Protein AF-A0A0S4KMM7-F1 (afdb_monomer_lite)

Organism: Bodo saltans (NCBI:txid75058)

InterPro domains:
  IPR000571 Zinc finger, CCCH-type [PS50103] (345-372)
  IPR003613 U-box domain [PF04564] (212-270)
  IPR003613 U-box domain [SM00504] (212-272)
  IPR013083 Zinc finger, RING/FYVE/PHD-type [G3DSA:3.30.40.10] (211-286)

pLDDT: mean 73.48, std 23.26, range [31.84, 98.25]

Structure (mmCIF, N/CA/C/O backbone):
data_AF-A0A0S4KMM7-F1
#
_entry.id   AF-A0A0S4KMM7-F1
#
loop_
_atom_site.group_PDB
_atom_site.id
_atom_site.type_symbol
_atom_site.label_atom_id
_atom_site.label_alt_id
_atom_site.label_comp_id
_atom_site.label_asym_id
_atom_site.label_entity_id
_atom_site.label_seq_id
_atom_site.pdbx_PDB_ins_code
_atom_site.Cartn_x
_atom_site.Cartn_y
_atom_site.Cartn_z
_atom_site.occupancy
_atom_site.B_iso_or_equiv
_atom_site.auth_seq_id
_atom_site.auth_comp_id
_atom_site.auth_asym_id
_atom_site.auth_atom_id
_atom_site.pdbx_PDB_model_num
ATOM 1 N N . MET A 1 1 ? -0.019 9.231 48.082 1.00 39.34 1 MET A N 1
ATOM 2 C CA . MET A 1 1 ? 0.017 8.769 46.679 1.00 39.34 1 MET A CA 1
ATOM 3 C C . MET A 1 1 ? -1.010 9.589 45.924 1.00 39.34 1 MET A C 1
ATOM 5 O O . MET A 1 1 ? -2.199 9.375 46.116 1.00 39.34 1 MET A O 1
ATOM 9 N N . ASP A 1 2 ? -0.549 10.596 45.184 1.00 31.84 2 ASP A N 1
ATOM 10 C CA . ASP A 1 2 ? -1.392 11.633 44.582 1.00 31.84 2 ASP A CA 1
ATOM 11 C C . ASP A 1 2 ? -2.148 11.122 43.351 1.00 31.84 2 ASP A C 1
ATOM 13 O O . ASP A 1 2 ? -1.601 11.024 42.253 1.00 31.84 2 ASP A O 1
ATOM 17 N N . PHE A 1 3 ? -3.435 10.825 43.536 1.00 42.47 3 PHE A N 1
ATOM 18 C CA . PHE A 1 3 ? -4.353 10.409 42.468 1.00 42.47 3 PHE A CA 1
ATOM 19 C C . PHE A 1 3 ? -4.799 11.581 41.563 1.00 42.47 3 PHE A C 1
ATOM 21 O O . PHE A 1 3 ? -5.355 11.365 40.488 1.00 42.47 3 PHE A O 1
ATOM 28 N N . ASN A 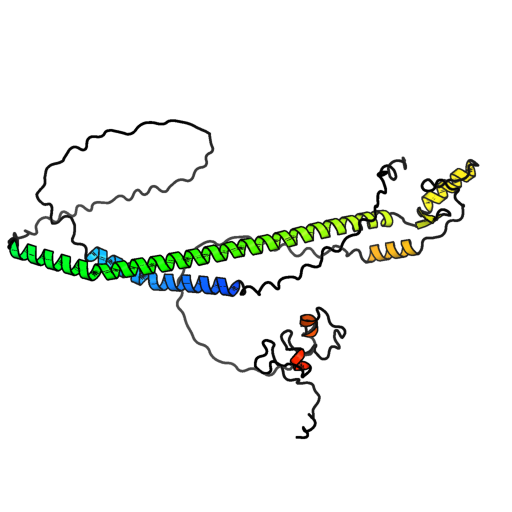1 4 ? -4.476 12.826 41.936 1.00 36.59 4 ASN A N 1
ATOM 29 C CA . ASN A 1 4 ? -4.868 14.049 41.219 1.00 36.59 4 ASN A CA 1
ATOM 30 C C . ASN A 1 4 ? -4.093 14.329 39.918 1.00 36.59 4 ASN A C 1
ATOM 32 O O . ASN A 1 4 ? -4.319 15.358 39.286 1.00 36.59 4 ASN A O 1
ATOM 36 N N . ARG A 1 5 ? -3.201 13.432 39.475 1.00 41.62 5 ARG A N 1
ATOM 37 C CA . ARG A 1 5 ? -2.427 13.616 38.230 1.00 41.62 5 ARG A CA 1
ATOM 38 C C . ARG A 1 5 ? -2.826 12.692 37.075 1.00 41.62 5 ARG A C 1
ATOM 40 O O . ARG A 1 5 ? -2.229 12.788 36.009 1.00 41.62 5 ARG A O 1
ATOM 47 N N . MET A 1 6 ? -3.824 11.820 37.243 1.00 42.91 6 MET A N 1
ATOM 48 C CA . MET A 1 6 ? -4.243 10.900 36.168 1.00 42.91 6 MET A CA 1
ATOM 49 C C . MET A 1 6 ? -5.533 11.289 35.439 1.00 42.91 6 MET A C 1
ATOM 51 O O . MET A 1 6 ? -5.792 10.728 34.378 1.00 42.91 6 MET A O 1
ATOM 55 N N . ILE A 1 7 ? -6.318 12.252 35.940 1.00 46.19 7 ILE A N 1
ATOM 56 C CA . ILE A 1 7 ? -7.597 12.642 35.318 1.00 46.19 7 ILE A CA 1
ATOM 57 C C . ILE A 1 7 ? -7.788 14.167 35.368 1.00 46.19 7 ILE A C 1
ATOM 59 O O . ILE A 1 7 ? -8.694 14.675 36.016 1.00 46.19 7 ILE A O 1
ATOM 63 N N . GLY A 1 8 ? -6.917 14.927 34.702 1.00 36.78 8 GLY A N 1
ATOM 64 C CA . GLY A 1 8 ? -7.081 16.378 34.614 1.00 36.78 8 GLY A CA 1
ATOM 65 C C . GLY A 1 8 ? -6.421 16.975 33.378 1.00 36.78 8 GLY A C 1
ATOM 66 O O . GLY A 1 8 ? -5.206 16.892 33.231 1.00 36.78 8 GLY A O 1
ATOM 67 N N . GLY A 1 9 ? -7.230 17.614 32.529 1.00 38.28 9 GLY A N 1
ATOM 68 C CA . GLY A 1 9 ? -6.752 18.610 31.566 1.00 38.28 9 GLY A CA 1
ATOM 69 C C . GLY A 1 9 ? -6.970 18.273 30.094 1.00 38.28 9 GLY A C 1
ATOM 70 O O . GLY A 1 9 ? -6.011 18.146 29.345 1.00 38.28 9 GLY A O 1
ATOM 71 N N . GLY A 1 10 ? -8.230 18.175 29.674 1.00 36.34 10 GLY A N 1
ATOM 72 C CA . GLY A 1 10 ? -8.620 18.108 28.263 1.00 36.34 10 GLY A CA 1
ATOM 73 C C . GLY A 1 10 ? -9.948 18.813 27.999 1.00 36.34 10 GLY A C 1
ATOM 74 O O . GLY A 1 10 ? -10.751 18.321 27.221 1.00 36.34 10 GLY A O 1
ATOM 75 N N . GLY A 1 11 ? -10.210 19.923 28.697 1.00 43.19 11 GLY A N 1
ATOM 76 C CA . GLY A 1 11 ? -11.309 20.826 28.367 1.00 43.19 11 GLY A CA 1
ATOM 77 C C . GLY A 1 11 ? -10.925 21.675 27.159 1.00 43.19 11 GLY A C 1
ATOM 78 O O . GLY A 1 11 ? -10.246 22.692 27.302 1.00 43.19 11 GLY A O 1
ATOM 79 N N . HIS A 1 12 ? -11.332 21.239 25.971 1.00 39.91 12 HIS A N 1
ATOM 80 C CA . HIS A 1 12 ? -11.408 22.083 24.785 1.00 39.91 12 HIS A CA 1
ATOM 81 C C . HIS A 1 12 ? -12.638 21.673 23.976 1.00 39.91 12 HIS A C 1
ATOM 83 O O . HIS A 1 12 ? -12.648 20.620 23.352 1.00 39.91 12 HIS A O 1
ATOM 89 N N . ASN A 1 13 ? -13.661 22.521 24.081 1.00 38.56 13 ASN A N 1
ATOM 90 C CA . ASN A 1 13 ? -14.803 22.718 23.194 1.00 38.56 13 ASN A CA 1
ATOM 91 C C . ASN A 1 13 ? -15.253 21.528 22.339 1.00 38.56 13 ASN A C 1
ATOM 93 O O . ASN A 1 13 ? -14.758 21.301 21.234 1.00 38.56 13 ASN A O 1
ATOM 97 N N . ASP A 1 14 ? -16.341 20.915 22.793 1.00 38.00 14 ASP A N 1
ATOM 98 C CA . ASP A 1 14 ? -17.352 20.322 21.930 1.00 38.00 14 ASP A CA 1
ATOM 99 C C . ASP A 1 14 ? -17.996 21.417 21.048 1.00 38.00 14 ASP A C 1
ATOM 101 O O . ASP A 1 14 ? -19.091 21.899 21.320 1.00 38.00 14 ASP A O 1
ATOM 105 N N . ASP A 1 15 ? -17.306 21.823 19.979 1.00 40.62 15 ASP A N 1
ATOM 106 C CA . ASP A 1 15 ? -17.931 22.385 18.771 1.00 40.62 15 ASP A CA 1
ATOM 107 C C . ASP A 1 15 ? -17.930 21.285 17.699 1.00 40.62 15 ASP A C 1
ATOM 109 O O . ASP A 1 15 ? -17.358 21.416 16.618 1.00 40.62 15 ASP A O 1
ATOM 113 N N . TRP A 1 16 ? -18.565 20.150 18.014 1.00 43.50 16 TRP A N 1
ATOM 114 C CA . TRP A 1 16 ? -18.995 19.181 17.006 1.00 43.50 16 TRP A CA 1
ATOM 115 C C . TRP A 1 16 ? -20.205 19.766 16.276 1.00 43.50 16 TRP A C 1
ATOM 117 O O . TRP A 1 16 ? -21.335 19.287 16.383 1.00 43.50 16 TRP A O 1
ATOM 127 N N . LYS A 1 17 ? -19.968 20.833 15.505 1.00 37.12 17 LYS A N 1
ATOM 128 C CA . LYS A 1 17 ? -20.829 21.144 14.371 1.00 37.12 17 LYS A CA 1
ATOM 129 C C . LYS A 1 17 ? -20.963 19.869 13.561 1.00 37.12 17 LYS A C 1
ATOM 131 O O . LYS A 1 17 ? -19.978 19.191 13.281 1.00 37.12 17 LYS A O 1
ATOM 136 N N . HIS A 1 18 ? -22.201 19.577 13.187 1.00 37.91 18 HIS A N 1
ATOM 137 C CA . HIS A 1 18 ? -22.538 18.704 12.079 1.00 37.91 18 HIS A CA 1
ATOM 138 C C . HIS A 1 18 ? -21.760 19.157 10.838 1.00 37.91 18 HIS A C 1
ATOM 140 O O . HIS A 1 18 ? -22.274 19.882 9.986 1.00 37.91 18 HIS A O 1
ATOM 146 N N . GLU A 1 19 ? -20.509 18.728 10.721 1.00 37.59 19 GLU A N 1
ATOM 147 C CA . GLU A 1 19 ? -19.812 18.697 9.460 1.00 37.59 19 GLU A CA 1
ATOM 148 C C . GLU A 1 19 ? -20.476 17.561 8.704 1.00 37.59 19 GLU A C 1
ATOM 150 O O . GLU A 1 19 ? -20.172 16.377 8.842 1.00 37.59 19 GLU A O 1
ATOM 155 N N . SER A 1 20 ? -21.532 17.961 7.996 1.00 40.41 20 SER A N 1
ATOM 156 C CA . SER A 1 20 ? -22.063 17.258 6.855 1.00 40.41 20 SER A CA 1
ATOM 157 C C . SER A 1 20 ? -20.859 16.920 5.989 1.00 40.41 20 SER A C 1
ATOM 159 O O . SER A 1 20 ? -20.397 17.739 5.193 1.00 40.41 20 SER A O 1
ATOM 161 N N . VAL A 1 21 ? -20.320 15.717 6.198 1.00 42.25 21 VAL A N 1
ATOM 162 C CA . VAL A 1 21 ? -19.455 15.035 5.253 1.00 42.25 21 VAL A CA 1
ATOM 163 C C . VAL A 1 21 ? -20.339 14.857 4.033 1.00 42.25 21 VAL A C 1
ATOM 165 O O . VAL A 1 21 ? -21.020 13.848 3.852 1.00 42.25 21 VAL A O 1
ATOM 168 N N . ARG A 1 22 ? -20.389 15.911 3.213 1.00 38.00 22 ARG A N 1
ATOM 169 C CA . ARG A 1 22 ? -20.683 15.790 1.801 1.00 38.00 22 ARG A CA 1
ATOM 170 C C . ARG A 1 22 ? -19.755 14.683 1.358 1.00 38.00 22 ARG A C 1
ATOM 172 O O . ARG A 1 22 ? -18.537 14.839 1.423 1.00 38.00 22 ARG A O 1
ATOM 179 N N . GLY A 1 23 ? -20.349 13.544 1.021 1.00 36.81 23 GLY A N 1
ATOM 180 C CA . GLY A 1 23 ? -19.654 12.478 0.340 1.00 36.81 23 GLY A CA 1
ATOM 181 C C . GLY A 1 23 ? -19.007 13.104 -0.880 1.00 36.81 23 GLY A C 1
ATOM 182 O O . GLY A 1 23 ? -19.674 13.344 -1.884 1.00 36.81 23 GLY A O 1
ATOM 183 N N . ASN A 1 24 ? -17.719 13.422 -0.761 1.00 38.53 24 ASN A N 1
ATOM 184 C CA . ASN A 1 24 ? -16.870 13.579 -1.916 1.00 38.53 24 ASN A CA 1
ATOM 185 C C . ASN A 1 24 ? -16.978 12.242 -2.616 1.00 38.53 24 ASN A C 1
ATOM 187 O O . ASN A 1 24 ? -16.610 11.205 -2.058 1.00 38.53 24 ASN A O 1
ATOM 191 N N . GLY A 1 25 ? -17.650 12.294 -3.765 1.00 34.78 25 GLY A N 1
ATOM 192 C CA . GLY A 1 25 ? -17.995 11.136 -4.550 1.00 34.78 25 GLY A CA 1
ATOM 193 C C . GLY A 1 25 ? -16.792 10.222 -4.636 1.00 34.78 25 GLY A C 1
ATOM 194 O O . GLY A 1 25 ? -15.670 10.676 -4.865 1.00 34.78 25 GLY A O 1
ATOM 195 N N . PHE A 1 26 ? -17.055 8.934 -4.434 1.00 37.69 26 PHE A N 1
ATOM 196 C CA . PHE A 1 26 ? -16.245 7.884 -5.014 1.00 37.69 26 PHE A CA 1
ATOM 197 C C . PHE A 1 26 ? -16.018 8.272 -6.472 1.00 37.69 26 PHE A C 1
ATOM 199 O O . PHE A 1 26 ? -16.897 8.099 -7.318 1.00 37.69 26 PHE A O 1
ATOM 206 N N . GLY A 1 27 ? -14.869 8.903 -6.723 1.00 34.84 27 GLY A N 1
ATOM 207 C CA . GLY A 1 27 ? -14.393 9.184 -8.054 1.00 34.84 27 GLY A CA 1
ATOM 208 C C . GLY A 1 27 ? -14.410 7.848 -8.753 1.00 34.84 27 GLY A C 1
ATOM 209 O O . GLY A 1 27 ? -13.820 6.885 -8.264 1.00 34.84 27 GLY A O 1
ATOM 210 N N . THR A 1 28 ? -15.171 7.781 -9.838 1.00 38.22 28 THR A N 1
ATOM 211 C CA . THR A 1 28 ? -15.103 6.701 -10.805 1.00 38.22 28 THR A CA 1
ATOM 212 C C . THR A 1 28 ? -13.630 6.453 -11.066 1.00 38.22 28 THR A C 1
ATOM 214 O O . THR A 1 28 ? -12.961 7.277 -11.691 1.00 38.22 28 THR A O 1
ATOM 217 N N . SER A 1 29 ? -13.114 5.369 -10.496 1.00 38.53 29 SER A N 1
ATOM 218 C CA . SER A 1 29 ? -11.783 4.872 -10.759 1.00 38.53 29 SER A CA 1
ATOM 219 C C . SER A 1 29 ? -11.736 4.666 -12.261 1.00 38.53 29 SER A C 1
ATOM 221 O O . SER A 1 29 ? -12.342 3.737 -12.796 1.00 38.53 29 SER A O 1
ATOM 223 N N . HIS A 1 30 ? -11.082 5.597 -12.956 1.00 38.44 30 HIS A N 1
ATOM 224 C CA . HIS A 1 30 ? -10.620 5.351 -14.303 1.00 38.44 30 HIS A CA 1
ATOM 225 C C . HIS A 1 30 ? -9.871 4.032 -14.212 1.00 38.44 30 HIS A C 1
ATOM 227 O O . HIS A 1 30 ? -8.885 3.929 -13.485 1.00 38.44 30 HIS A O 1
ATOM 233 N N . ALA A 1 31 ? -10.424 3.003 -14.848 1.00 39.50 31 ALA A N 1
ATOM 234 C CA . ALA A 1 31 ? -9.778 1.720 -14.984 1.00 39.50 31 ALA A CA 1
ATOM 235 C C . ALA A 1 31 ? -8.475 1.984 -15.739 1.00 39.50 31 ALA A C 1
ATOM 237 O O . ALA A 1 31 ? -8.466 2.087 -16.966 1.00 39.50 31 ALA A O 1
ATOM 238 N N . SER A 1 32 ? -7.399 2.203 -14.982 1.00 41.34 32 SER A N 1
ATOM 239 C CA . SER A 1 32 ? -6.041 2.275 -15.484 1.00 41.34 32 SER A CA 1
ATOM 240 C C . SER A 1 32 ? -5.855 1.032 -16.331 1.00 41.34 32 SER A C 1
ATOM 242 O O . SER A 1 32 ? -6.023 -0.087 -15.839 1.00 41.34 32 SER A O 1
ATOM 244 N N . GLN A 1 33 ? -5.618 1.225 -17.627 1.00 42.38 33 GLN A N 1
ATOM 245 C CA . GLN A 1 33 ? -5.325 0.110 -18.511 1.00 42.38 33 GLN A CA 1
ATOM 246 C C . GLN A 1 33 ? -4.191 -0.700 -17.872 1.00 42.38 33 GLN A C 1
ATOM 248 O O . GLN A 1 33 ? -3.229 -0.092 -17.392 1.00 42.38 33 GLN A O 1
ATOM 253 N N . PRO A 1 34 ? -4.308 -2.036 -17.802 1.00 48.34 34 PRO A N 1
ATOM 254 C CA . PRO A 1 34 ? -3.261 -2.856 -17.223 1.00 48.34 34 PRO A CA 1
ATOM 255 C C . PRO A 1 34 ? -1.980 -2.606 -18.018 1.00 48.34 34 PRO A C 1
ATOM 257 O O . PRO A 1 34 ? -1.896 -2.940 -19.201 1.00 48.34 34 PRO A O 1
ATOM 260 N N . LEU A 1 35 ? -1.008 -1.959 -17.373 1.00 49.78 35 LEU A N 1
ATOM 261 C CA . LEU A 1 35 ? 0.331 -1.796 -17.919 1.00 49.78 35 LEU A CA 1
ATOM 262 C C . LEU A 1 35 ? 0.872 -3.195 -18.252 1.00 49.78 35 LEU A C 1
ATOM 264 O O . LEU A 1 35 ? 0.648 -4.130 -17.471 1.00 49.78 35 LEU A O 1
ATOM 268 N N . PRO A 1 36 ? 1.556 -3.373 -19.398 1.00 55.47 36 PRO A N 1
ATOM 269 C CA . PRO A 1 36 ? 2.187 -4.645 -19.707 1.00 55.47 36 PRO A CA 1
ATOM 270 C C . PRO A 1 36 ? 3.102 -5.037 -18.537 1.00 55.47 36 PRO A C 1
ATOM 272 O O . PRO A 1 36 ? 3.758 -4.166 -17.956 1.00 55.47 36 PRO A O 1
ATOM 275 N N . PRO A 1 37 ? 3.132 -6.324 -18.152 1.00 69.94 37 PRO A N 1
ATOM 276 C CA . PRO A 1 37 ? 3.897 -6.765 -16.999 1.00 69.94 37 PRO A CA 1
ATOM 277 C C . PRO A 1 37 ? 5.354 -6.338 -17.174 1.00 69.94 37 PRO A C 1
ATOM 279 O O . PRO A 1 37 ? 5.936 -6.531 -18.238 1.00 69.94 37 PRO A O 1
ATOM 282 N N . LEU A 1 38 ? 5.939 -5.756 -16.127 1.00 60.22 38 LEU A N 1
ATOM 283 C CA . LEU A 1 38 ? 7.315 -5.246 -16.058 1.00 60.22 38 LEU A CA 1
ATOM 284 C C . LEU A 1 38 ? 8.347 -6.222 -16.668 1.00 60.22 38 LEU A C 1
ATOM 286 O O . LEU A 1 38 ? 9.289 -5.820 -17.349 1.00 60.22 38 LEU A O 1
ATOM 290 N N . THR A 1 39 ? 8.102 -7.525 -16.540 1.00 70.38 39 THR A N 1
ATOM 291 C CA . THR A 1 39 ? 8.862 -8.610 -17.173 1.00 70.38 39 THR A CA 1
ATOM 292 C C . THR A 1 39 ? 8.941 -8.529 -18.700 1.00 70.38 39 THR A C 1
ATOM 294 O O . THR A 1 39 ? 9.953 -8.925 -19.273 1.00 70.38 39 THR A O 1
ATOM 297 N N . GLN A 1 40 ? 7.907 -8.032 -19.376 1.00 74.44 40 GLN A N 1
ATOM 298 C CA . GLN A 1 40 ? 7.857 -7.904 -20.830 1.00 74.44 40 GLN A CA 1
ATOM 299 C C . GLN A 1 40 ? 8.706 -6.733 -21.330 1.00 74.44 40 GLN A C 1
ATOM 301 O O . GLN A 1 40 ? 9.466 -6.914 -22.278 1.00 74.44 40 GLN A O 1
ATOM 306 N N . ALA A 1 41 ? 8.641 -5.572 -20.671 1.00 66.88 41 ALA A N 1
ATOM 307 C CA . ALA A 1 41 ? 9.470 -4.417 -21.022 1.00 66.88 41 ALA A CA 1
ATOM 308 C C . ALA A 1 41 ? 10.963 -4.704 -20.786 1.00 66.88 41 ALA A C 1
ATOM 310 O O . ALA A 1 41 ? 11.792 -4.432 -21.653 1.00 66.88 41 ALA A O 1
ATOM 311 N N . PHE A 1 42 ? 11.309 -5.349 -19.663 1.00 70.94 42 PHE A N 1
ATOM 312 C CA . PHE A 1 42 ? 12.688 -5.774 -19.400 1.00 70.94 42 PHE A CA 1
ATOM 313 C C . PHE A 1 42 ? 13.184 -6.832 -20.387 1.00 70.94 42 PHE A C 1
ATOM 315 O O . PHE A 1 42 ? 14.343 -6.782 -20.796 1.00 70.94 42 PHE A O 1
ATOM 322 N N . ARG A 1 43 ? 12.319 -7.762 -20.811 1.00 75.81 43 ARG A N 1
ATOM 323 C CA . ARG A 1 43 ? 12.670 -8.746 -21.843 1.00 75.81 43 ARG A CA 1
ATOM 324 C C . ARG A 1 43 ? 12.941 -8.065 -23.184 1.00 75.81 43 ARG A C 1
ATOM 326 O O . ARG A 1 43 ? 13.980 -8.318 -23.772 1.00 75.81 43 ARG A O 1
ATOM 333 N N . GLN A 1 44 ? 12.076 -7.143 -23.611 1.00 74.31 44 GLN A N 1
ATOM 334 C CA . GLN A 1 44 ? 12.262 -6.396 -24.860 1.00 74.31 44 GLN A CA 1
ATOM 335 C C . GLN A 1 44 ? 13.536 -5.540 -24.851 1.00 74.31 44 GLN A C 1
ATOM 337 O O . GLN A 1 44 ? 14.284 -5.543 -25.827 1.00 74.31 44 GLN A O 1
ATOM 342 N N . ALA A 1 45 ? 13.822 -4.847 -23.744 1.00 69.94 45 ALA A N 1
ATOM 343 C CA . ALA A 1 45 ? 15.061 -4.086 -23.597 1.00 69.94 45 ALA A CA 1
ATOM 344 C C . ALA A 1 45 ? 16.301 -5.001 -23.594 1.00 69.94 45 ALA A C 1
ATOM 346 O O . ALA A 1 45 ? 17.304 -4.688 -24.234 1.00 69.94 45 ALA A O 1
ATOM 347 N N . GLY A 1 46 ? 16.223 -6.154 -22.919 1.00 77.31 46 GLY A N 1
ATOM 348 C CA . GLY A 1 46 ? 17.278 -7.168 -22.924 1.00 77.31 46 GLY A CA 1
ATOM 349 C C . GLY A 1 46 ? 17.552 -7.723 -24.323 1.00 77.31 46 GLY A C 1
ATOM 350 O O . GLY A 1 46 ? 18.709 -7.782 -24.738 1.00 77.31 46 GLY A O 1
ATOM 351 N N . ASP A 1 47 ? 16.502 -8.051 -25.077 1.00 82.75 47 ASP A N 1
ATOM 352 C CA . ASP A 1 47 ? 16.608 -8.562 -26.446 1.00 82.75 47 ASP A CA 1
ATOM 353 C C . ASP A 1 47 ? 17.264 -7.529 -27.382 1.00 82.75 47 ASP A C 1
ATOM 355 O O . ASP A 1 47 ? 18.152 -7.878 -28.163 1.00 82.75 47 ASP A O 1
ATOM 359 N N . ALA A 1 48 ? 16.914 -6.243 -27.247 1.00 75.50 48 ALA A N 1
ATOM 360 C CA . ALA A 1 48 ? 17.527 -5.158 -28.017 1.00 75.50 48 ALA A CA 1
ATOM 361 C C . ALA A 1 48 ? 19.029 -4.983 -27.710 1.00 75.50 48 ALA A C 1
ATOM 363 O O . ALA A 1 48 ? 19.835 -4.799 -28.624 1.00 75.50 48 ALA A O 1
ATOM 364 N N . ILE A 1 49 ? 19.433 -5.093 -26.438 1.00 74.94 49 ILE A N 1
ATOM 365 C CA . ILE A 1 49 ? 20.848 -5.025 -26.036 1.00 74.94 49 ILE A CA 1
ATOM 366 C C . ILE A 1 49 ? 21.632 -6.215 -26.601 1.00 74.94 49 ILE A C 1
ATOM 368 O O . ILE A 1 49 ? 22.726 -6.036 -27.138 1.00 74.94 49 ILE A O 1
ATOM 372 N N . VAL A 1 50 ? 21.075 -7.427 -26.519 1.00 84.81 50 VAL A N 1
ATOM 373 C CA . VAL A 1 50 ? 21.703 -8.636 -27.074 1.00 84.81 50 VAL A CA 1
ATOM 374 C C . VAL A 1 50 ? 21.850 -8.526 -28.592 1.00 84.81 50 VAL A C 1
ATOM 376 O O . VAL A 1 50 ? 22.873 -8.937 -29.143 1.00 84.81 50 VAL A O 1
ATOM 379 N N . GLN A 1 51 ? 20.867 -7.944 -29.279 1.00 83.75 51 GLN A N 1
ATOM 380 C CA . GLN A 1 51 ? 20.943 -7.715 -30.718 1.00 83.75 51 GLN A CA 1
ATOM 381 C C . GLN A 1 51 ? 22.051 -6.715 -31.083 1.00 83.75 51 GLN A C 1
ATOM 383 O O . GLN A 1 51 ? 22.875 -7.017 -31.946 1.00 83.75 51 GLN A O 1
ATOM 388 N N . LEU A 1 52 ? 22.160 -5.593 -30.365 1.00 72.69 52 LEU A N 1
ATOM 389 C CA . LEU A 1 52 ? 23.253 -4.629 -30.555 1.00 72.69 52 LEU A CA 1
ATOM 390 C C . LEU A 1 52 ? 24.635 -5.262 -30.325 1.00 72.69 52 LEU A C 1
ATOM 392 O O . LEU A 1 52 ? 25.571 -5.021 -31.088 1.00 72.69 52 LEU A O 1
ATOM 396 N N . GLN A 1 53 ? 24.766 -6.123 -29.313 1.00 82.88 53 GLN A N 1
ATOM 397 C CA . GLN A 1 53 ? 26.012 -6.848 -29.049 1.00 82.88 53 GLN A CA 1
ATOM 398 C C . GLN A 1 53 ? 26.376 -7.832 -30.171 1.00 82.88 53 GLN A C 1
ATOM 400 O O . GLN A 1 53 ? 27.560 -8.012 -30.456 1.00 82.88 53 GLN A O 1
ATOM 405 N N . ARG A 1 54 ? 25.386 -8.448 -30.832 1.00 90.81 54 ARG A N 1
ATOM 406 C CA . ARG A 1 54 ? 25.622 -9.332 -31.987 1.00 90.81 54 ARG A CA 1
ATOM 407 C C . ARG A 1 54 ? 26.112 -8.575 -33.217 1.00 90.81 54 ARG A C 1
ATOM 409 O O . ARG A 1 54 ? 26.901 -9.125 -33.980 1.00 90.81 54 ARG A O 1
ATOM 416 N N . GLU A 1 55 ? 25.669 -7.337 -33.409 1.00 86.56 55 GLU A N 1
ATOM 417 C CA . GLU A 1 55 ? 26.034 -6.531 -34.579 1.00 86.56 55 GLU A CA 1
ATOM 418 C C . GLU A 1 55 ? 27.356 -5.763 -34.396 1.00 86.56 55 GLU A C 1
ATOM 420 O O . GLU A 1 55 ? 28.043 -5.480 -35.377 1.00 86.56 55 GLU A O 1
ATOM 425 N N . ALA A 1 56 ? 27.778 -5.501 -33.153 1.00 84.50 56 ALA A N 1
ATOM 426 C CA . ALA A 1 56 ? 29.021 -4.800 -32.810 1.00 84.50 56 ALA A CA 1
ATOM 427 C C . ALA A 1 56 ? 30.294 -5.234 -33.589 1.00 84.50 56 ALA A C 1
ATOM 429 O O . ALA A 1 56 ? 31.021 -4.354 -34.061 1.00 84.50 56 ALA A O 1
ATOM 430 N N . PRO A 1 57 ? 30.603 -6.535 -33.787 1.00 88.62 57 PRO A N 1
ATOM 431 C CA . PRO A 1 57 ? 31.788 -6.937 -34.552 1.00 88.62 57 PRO A CA 1
ATOM 432 C C . PRO A 1 57 ? 31.718 -6.559 -36.041 1.00 88.62 57 PRO A C 1
ATOM 434 O O . PRO A 1 57 ? 32.757 -6.284 -36.641 1.00 88.62 57 PRO A O 1
ATOM 437 N N . ALA A 1 58 ? 30.524 -6.483 -36.640 1.00 82.62 58 ALA A N 1
ATOM 438 C CA . ALA A 1 58 ? 30.371 -6.052 -38.030 1.00 82.62 58 ALA A CA 1
ATOM 439 C C . ALA A 1 58 ? 30.729 -4.565 -38.201 1.00 82.62 58 ALA A C 1
ATOM 441 O O . ALA A 1 58 ? 31.376 -4.197 -39.184 1.00 82.62 58 ALA A O 1
ATOM 442 N N . TYR A 1 59 ? 30.385 -3.729 -37.215 1.00 74.00 59 TYR A N 1
ATOM 443 C CA . TYR A 1 59 ? 30.782 -2.319 -37.182 1.00 74.00 59 TYR A CA 1
ATOM 444 C C . TYR A 1 59 ? 32.301 -2.154 -37.020 1.00 74.00 59 TYR A C 1
ATOM 446 O O . TYR A 1 59 ? 32.910 -1.382 -37.760 1.00 74.00 59 TYR A O 1
ATOM 454 N N . GLN A 1 60 ? 32.938 -2.931 -36.134 1.00 81.50 60 GLN A N 1
ATOM 455 C CA . GLN A 1 60 ? 34.400 -2.898 -35.960 1.00 81.50 60 GLN A CA 1
ATOM 456 C C . GLN A 1 60 ? 35.162 -3.324 -37.225 1.00 81.50 60 GLN A C 1
ATOM 458 O O . GLN A 1 60 ? 36.216 -2.769 -37.544 1.00 81.50 60 GLN A O 1
ATOM 463 N N . GLU A 1 61 ? 34.646 -4.309 -37.962 1.00 84.94 61 GLU A N 1
ATOM 464 C CA . GLU A 1 61 ? 35.232 -4.754 -39.230 1.00 84.94 61 GLU A CA 1
ATOM 465 C C . GLU A 1 61 ? 35.130 -3.662 -40.310 1.00 84.94 61 GLU A C 1
ATOM 467 O O . GLU A 1 61 ? 36.075 -3.445 -41.075 1.00 84.94 61 GLU A O 1
ATOM 472 N N . LEU A 1 62 ? 34.009 -2.935 -40.346 1.00 76.62 62 LEU A N 1
ATOM 473 C CA . LEU A 1 62 ? 33.816 -1.773 -41.214 1.00 76.62 62 LEU A CA 1
ATOM 474 C C . LEU A 1 62 ? 34.807 -0.655 -40.874 1.00 76.62 62 LEU A C 1
ATOM 476 O O . LEU A 1 62 ? 35.531 -0.218 -41.766 1.00 76.62 62 LEU A O 1
ATOM 480 N N . GLU A 1 63 ? 34.931 -0.264 -39.603 1.00 76.75 63 GLU A N 1
ATOM 481 C CA . GLU A 1 63 ? 35.910 0.743 -39.165 1.00 76.75 63 GLU A CA 1
ATOM 482 C C . GLU A 1 63 ? 37.344 0.368 -39.558 1.00 76.75 63 GLU A C 1
ATOM 484 O O . GLU A 1 63 ? 38.086 1.199 -40.084 1.00 76.75 63 GLU A O 1
ATOM 489 N N . ARG A 1 64 ? 37.739 -0.901 -39.385 1.00 85.12 64 ARG A N 1
ATOM 490 C CA . ARG A 1 64 ? 39.065 -1.381 -39.809 1.00 85.12 64 ARG A CA 1
ATOM 491 C C . ARG A 1 64 ? 39.277 -1.257 -41.314 1.00 85.12 64 ARG A C 1
ATOM 493 O O . ARG A 1 64 ? 40.383 -0.912 -41.735 1.00 85.12 64 ARG A O 1
ATOM 500 N N . LYS A 1 65 ? 38.254 -1.531 -42.127 1.00 80.62 65 LYS A N 1
ATOM 501 C CA . LYS A 1 65 ? 38.323 -1.355 -43.586 1.00 80.62 65 LYS A CA 1
ATOM 502 C C . LYS A 1 65 ? 38.478 0.118 -43.958 1.00 80.62 65 LYS A C 1
ATOM 504 O O . LYS A 1 65 ? 39.322 0.417 -44.797 1.00 80.62 65 LYS A O 1
ATOM 509 N N . VAL A 1 66 ? 37.774 1.023 -43.273 1.00 76.38 66 VAL A N 1
ATOM 510 C CA . VAL A 1 66 ? 37.916 2.478 -43.469 1.00 76.38 66 VAL A CA 1
ATOM 511 C C . VAL A 1 66 ? 39.312 2.967 -43.092 1.00 76.38 66 VAL A C 1
ATOM 513 O O . VAL A 1 66 ? 39.933 3.731 -43.826 1.00 76.38 66 VAL A O 1
ATOM 516 N N . VAL A 1 67 ? 39.846 2.525 -41.952 1.00 79.44 67 VAL A N 1
ATOM 517 C CA . VAL A 1 67 ? 41.192 2.925 -41.514 1.00 79.44 67 VAL A CA 1
ATOM 518 C C . VAL A 1 67 ? 42.260 2.415 -42.487 1.00 79.44 67 VAL A C 1
ATOM 520 O O . VAL A 1 67 ? 43.237 3.118 -42.731 1.00 79.44 67 VAL A O 1
ATOM 523 N N . ARG A 1 68 ? 42.066 1.233 -43.089 1.00 78.38 68 ARG A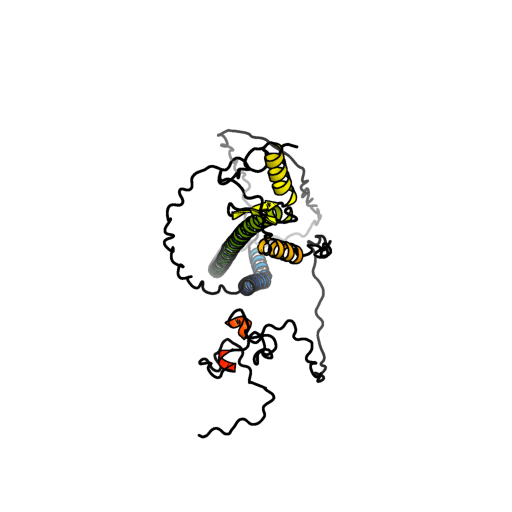 N 1
ATOM 524 C CA . ARG A 1 68 ? 42.980 0.671 -44.098 1.00 78.38 68 ARG A CA 1
ATOM 525 C C . ARG A 1 68 ? 42.869 1.328 -45.475 1.00 78.38 68 ARG A C 1
ATOM 527 O O . ARG A 1 68 ? 43.859 1.325 -46.198 1.00 78.38 68 ARG A O 1
ATOM 534 N N . SER A 1 69 ? 41.705 1.861 -45.851 1.00 71.12 69 SER A N 1
ATOM 535 C CA . SER A 1 69 ? 41.511 2.533 -47.144 1.00 71.12 69 SER A CA 1
ATOM 536 C C . SER A 1 69 ? 41.922 4.006 -47.132 1.00 71.12 69 SER A C 1
ATOM 538 O O . SER A 1 69 ? 42.062 4.604 -48.198 1.00 71.12 69 SER A O 1
ATOM 540 N N . ARG A 1 70 ? 42.169 4.600 -45.956 1.00 68.00 70 ARG A N 1
ATOM 541 C CA . ARG A 1 70 ? 42.710 5.959 -45.860 1.00 68.00 70 ARG A CA 1
ATOM 542 C C . ARG A 1 70 ? 44.160 5.994 -46.369 1.00 68.00 70 ARG A C 1
ATOM 544 O O . ARG A 1 70 ? 45.024 5.355 -45.765 1.00 68.00 70 ARG A O 1
ATOM 551 N N . PRO A 1 71 ? 44.469 6.758 -47.433 1.00 56.06 71 PRO A N 1
ATOM 552 C CA . PRO A 1 71 ? 45.849 6.958 -47.853 1.00 56.06 71 PRO A CA 1
ATOM 553 C C . PRO A 1 71 ? 46.632 7.638 -46.722 1.00 56.06 71 PRO A C 1
ATOM 555 O O . PRO A 1 71 ? 46.168 8.610 -46.124 1.00 56.06 71 PRO A O 1
ATOM 558 N N . SER A 1 72 ? 47.813 7.099 -46.405 1.00 60.12 72 SER A N 1
ATOM 559 C CA . SER A 1 72 ? 48.661 7.613 -45.326 1.00 60.12 72 SER A CA 1
ATOM 560 C C . SER A 1 72 ? 49.003 9.094 -45.579 1.00 60.12 72 SER A C 1
ATOM 562 O O . SER A 1 72 ? 49.601 9.395 -46.622 1.00 60.12 72 SER A O 1
ATOM 564 N N . PRO A 1 73 ? 48.676 10.023 -44.652 1.00 52.59 73 PRO A N 1
ATOM 565 C CA . PRO A 1 73 ? 48.843 11.469 -44.855 1.00 52.59 73 PRO A CA 1
ATOM 566 C C . PRO A 1 73 ? 50.292 11.913 -45.100 1.00 52.59 73 PRO A C 1
ATOM 568 O O . PRO A 1 73 ? 50.537 13.030 -45.547 1.00 52.59 73 PRO A O 1
ATOM 571 N N . CYS A 1 74 ? 51.274 11.055 -44.818 1.00 49.47 74 CYS A N 1
ATOM 572 C CA . CYS A 1 74 ? 52.690 11.414 -44.850 1.00 49.47 74 CYS A CA 1
ATOM 573 C C . CYS A 1 74 ? 53.370 11.262 -46.220 1.00 49.47 74 CYS A C 1
ATOM 575 O O . CYS A 1 74 ? 54.558 11.551 -46.327 1.00 49.47 74 CYS A O 1
ATOM 577 N N . SER A 1 75 ? 52.666 10.832 -47.272 1.00 52.94 75 SER A N 1
ATOM 578 C CA . SER A 1 75 ? 53.290 10.621 -48.593 1.00 52.94 75 SER A CA 1
ATOM 579 C C . SER A 1 75 ? 53.247 11.835 -49.533 1.00 52.94 75 SER A C 1
ATOM 581 O O . SER A 1 75 ? 53.989 11.856 -50.512 1.00 52.94 75 SER A O 1
ATOM 583 N N . LEU A 1 76 ? 52.458 12.875 -49.227 1.00 52.09 76 LEU A N 1
ATOM 584 C CA . LEU A 1 76 ? 52.267 14.033 -50.121 1.00 52.09 76 LEU A CA 1
ATOM 585 C C . LEU A 1 76 ? 52.969 15.331 -49.682 1.00 52.09 76 LEU A C 1
ATOM 587 O O . LEU A 1 76 ? 52.972 16.296 -50.437 1.00 52.09 76 LEU A O 1
ATOM 591 N N . TYR A 1 77 ? 53.622 15.362 -48.516 1.00 50.31 77 TYR A N 1
ATOM 592 C CA . TYR A 1 77 ? 54.346 16.544 -48.018 1.00 50.31 77 TYR A CA 1
ATOM 593 C C . TYR A 1 77 ? 55.841 16.260 -47.811 1.00 50.31 77 TYR A C 1
ATOM 595 O O . TYR A 1 77 ? 56.390 16.412 -46.724 1.00 50.31 77 TYR A O 1
ATOM 603 N N . ARG A 1 78 ? 56.543 15.864 -48.878 1.00 48.09 78 ARG A N 1
ATOM 604 C CA . ARG A 1 78 ? 58.016 15.880 -48.921 1.00 48.09 78 ARG A CA 1
ATOM 605 C C . ARG A 1 78 ? 58.467 17.133 -49.682 1.00 48.09 78 ARG A C 1
ATOM 607 O O . ARG A 1 78 ? 58.945 17.037 -50.803 1.00 48.09 78 ARG A O 1
ATOM 614 N N . GLY A 1 79 ? 58.224 18.320 -49.116 1.00 51.53 79 GLY A N 1
ATOM 615 C CA . GLY A 1 79 ? 58.583 19.570 -49.805 1.00 51.53 79 GLY A CA 1
ATOM 616 C C . GLY A 1 79 ? 58.302 20.912 -49.121 1.00 51.53 79 GLY A C 1
ATOM 617 O O . GLY A 1 79 ? 58.751 21.926 -49.640 1.00 51.53 79 GLY A O 1
ATOM 618 N N . CYS A 1 80 ? 57.622 20.974 -47.971 1.00 42.81 80 CYS A N 1
ATOM 619 C CA . CYS A 1 80 ? 57.404 22.246 -47.266 1.00 42.81 80 CYS A CA 1
ATOM 620 C C . CYS A 1 80 ? 58.143 22.274 -45.929 1.00 42.81 80 CYS A C 1
ATOM 622 O O . CYS A 1 80 ? 57.561 22.091 -44.865 1.00 42.81 80 CYS A O 1
ATOM 624 N N . SER A 1 81 ? 59.445 22.524 -45.985 1.00 49.69 81 SER A N 1
ATOM 625 C CA . SER A 1 81 ? 60.227 22.994 -44.846 1.00 49.69 81 SER A CA 1
ATOM 626 C C . SER A 1 81 ? 60.123 24.517 -44.756 1.00 49.69 81 SER A C 1
ATOM 628 O O . SER A 1 81 ? 61.027 25.212 -45.202 1.00 49.69 81 SER A O 1
ATOM 630 N N . GLN A 1 82 ? 59.039 25.037 -44.169 1.00 45.81 82 GLN A N 1
ATOM 631 C CA . GLN A 1 82 ? 59.071 26.330 -43.471 1.00 45.81 82 GLN A CA 1
ATOM 632 C C . GLN A 1 82 ? 58.107 26.322 -42.270 1.00 45.81 82 GLN A C 1
ATOM 634 O O . GLN A 1 82 ? 56.901 26.159 -42.461 1.00 45.81 82 GLN A O 1
ATOM 639 N N . PRO A 1 83 ? 58.607 26.492 -41.033 1.00 44.62 83 PRO A N 1
ATOM 640 C CA . PRO A 1 83 ? 57.764 26.702 -39.865 1.00 44.62 83 PRO A CA 1
ATOM 641 C C . PRO A 1 83 ? 57.267 28.154 -39.838 1.00 44.62 83 PRO A C 1
ATOM 643 O O . PRO A 1 83 ? 58.062 29.089 -39.751 1.00 44.62 83 PRO A O 1
ATOM 646 N N . LEU A 1 84 ? 55.948 28.352 -39.892 1.00 43.81 84 LEU A N 1
ATOM 647 C CA . LEU A 1 84 ? 55.336 29.641 -39.568 1.00 43.81 84 LEU A CA 1
ATOM 648 C C . LEU A 1 84 ? 55.258 29.804 -38.038 1.00 43.81 84 LEU A C 1
ATOM 650 O O . LEU A 1 84 ? 54.821 28.873 -37.354 1.00 43.81 84 LEU A O 1
ATOM 654 N N . PRO A 1 85 ? 55.645 30.965 -37.480 1.00 52.72 85 PRO A N 1
ATOM 655 C CA . PRO A 1 85 ? 55.543 31.224 -36.052 1.00 52.72 85 PRO A CA 1
ATOM 656 C C . PRO A 1 85 ? 54.093 31.562 -35.688 1.00 52.72 85 PRO A C 1
ATOM 658 O O . PRO A 1 85 ? 53.554 32.587 -36.105 1.00 52.72 85 PRO A O 1
ATOM 661 N N . LEU A 1 86 ? 53.454 30.708 -34.887 1.00 44.03 86 LEU A N 1
ATOM 662 C CA . LEU A 1 86 ? 52.192 31.043 -34.233 1.00 44.03 86 LEU A CA 1
ATOM 663 C C . LEU A 1 86 ? 52.475 32.024 -33.093 1.00 44.03 86 LEU A C 1
ATOM 665 O O . LEU A 1 86 ? 53.099 31.682 -32.087 1.00 44.03 86 LEU A O 1
ATOM 669 N N . SER A 1 87 ? 52.012 33.257 -33.269 1.00 43.78 87 SER A N 1
ATOM 670 C CA . SER A 1 87 ? 51.983 34.282 -32.237 1.00 43.78 87 SER A CA 1
ATOM 671 C C . SER A 1 87 ? 50.978 33.899 -31.150 1.00 43.78 87 SER A C 1
ATOM 673 O O . SER A 1 87 ? 49.768 33.819 -31.353 1.00 43.78 87 SER A O 1
ATOM 675 N N . ALA A 1 88 ? 51.506 33.670 -29.954 1.00 49.06 88 ALA A N 1
ATOM 676 C CA . ALA A 1 88 ? 50.741 33.614 -28.723 1.00 49.06 88 ALA A CA 1
ATOM 677 C C . ALA A 1 88 ? 50.199 35.012 -28.399 1.00 49.06 88 ALA A C 1
ATOM 679 O O . ALA A 1 88 ? 51.001 35.922 -28.207 1.00 49.06 88 ALA A O 1
ATOM 680 N N . SER A 1 89 ? 48.875 35.197 -28.318 1.00 43.69 89 SER A N 1
ATOM 681 C CA . SER A 1 89 ? 48.246 36.341 -27.628 1.00 43.69 89 SER A CA 1
ATOM 682 C C . SER A 1 89 ? 46.721 36.209 -27.537 1.00 43.69 89 SER A C 1
ATOM 684 O O . SER A 1 89 ? 46.013 36.615 -28.450 1.00 43.69 89 SER A O 1
ATOM 686 N N . ARG A 1 90 ? 46.223 35.687 -26.407 1.00 41.84 90 ARG A N 1
ATOM 687 C CA . ARG A 1 90 ? 45.169 36.277 -25.541 1.00 41.84 90 ARG A CA 1
ATOM 688 C C . ARG A 1 90 ? 44.458 35.196 -24.728 1.00 41.84 90 ARG A C 1
ATOM 690 O O . ARG A 1 90 ? 43.477 34.605 -25.157 1.00 41.84 90 ARG A O 1
ATOM 697 N N . ALA A 1 91 ? 44.925 35.028 -23.496 1.00 42.12 91 ALA A N 1
ATOM 698 C CA . ALA A 1 91 ? 44.139 34.491 -22.397 1.00 42.12 91 ALA A CA 1
ATOM 699 C C . ALA A 1 91 ? 44.357 35.389 -21.172 1.00 42.12 91 ALA A C 1
ATOM 701 O O . ALA A 1 91 ? 45.494 35.562 -20.735 1.00 42.12 91 ALA A O 1
ATOM 702 N N . ARG A 1 92 ? 43.257 35.987 -20.699 1.00 48.69 92 ARG A N 1
ATOM 703 C CA . ARG A 1 92 ? 42.931 36.620 -19.398 1.00 48.69 92 ARG A CA 1
ATOM 704 C C . ARG A 1 92 ? 41.764 37.570 -19.722 1.00 48.69 92 ARG A C 1
ATOM 706 O O . ARG A 1 92 ? 41.832 38.278 -20.715 1.00 48.69 92 ARG A O 1
ATOM 713 N N . GLN A 1 93 ? 40.652 37.602 -18.998 1.00 41.62 93 GLN A N 1
ATOM 714 C CA . GLN A 1 93 ? 40.556 37.755 -17.550 1.00 41.62 93 GLN A CA 1
ATOM 715 C C . GLN A 1 93 ? 39.069 37.628 -17.161 1.00 41.62 93 GLN A C 1
ATOM 717 O O . GLN A 1 93 ? 38.254 38.219 -17.856 1.00 41.62 93 GLN A O 1
ATOM 722 N N . LEU A 1 94 ? 38.738 36.879 -16.099 1.00 47.94 94 LEU A N 1
ATOM 723 C CA . LEU A 1 94 ? 37.756 37.222 -15.045 1.00 47.94 94 LEU A CA 1
ATOM 724 C C . LEU A 1 94 ? 37.707 36.098 -13.972 1.00 47.94 94 LEU A C 1
ATOM 726 O O . LEU A 1 94 ? 36.974 35.123 -14.065 1.00 47.94 94 LEU A O 1
ATOM 730 N N . GLN A 1 95 ? 38.638 36.215 -13.017 1.00 46.88 95 GLN A N 1
ATOM 731 C CA . GLN A 1 95 ? 38.496 36.194 -11.539 1.00 46.88 95 GLN A CA 1
ATOM 732 C C . GLN A 1 95 ? 37.035 36.257 -10.990 1.00 46.88 95 GLN A C 1
ATOM 734 O O . GLN A 1 95 ? 36.275 37.041 -11.541 1.00 46.88 95 GLN A O 1
ATOM 739 N N . GLN A 1 96 ? 36.532 35.584 -9.926 1.00 48.03 96 GLN A N 1
ATOM 740 C CA . GLN A 1 96 ? 36.990 34.921 -8.661 1.00 48.03 96 GLN A CA 1
ATOM 741 C C . GLN A 1 96 ? 35.778 34.121 -8.028 1.00 48.03 96 GLN A C 1
ATOM 743 O O . GLN A 1 96 ? 34.739 34.100 -8.681 1.00 48.03 96 GLN A O 1
ATOM 748 N N . PRO A 1 97 ? 35.739 33.655 -6.741 1.00 54.72 97 PRO A N 1
ATOM 749 C CA . PRO A 1 97 ? 36.651 32.804 -5.942 1.00 54.72 97 PRO A CA 1
ATOM 750 C C . PRO A 1 97 ? 35.967 31.639 -5.143 1.00 54.72 97 PRO A C 1
ATOM 752 O O . PRO A 1 97 ? 34.761 31.615 -4.945 1.00 54.72 97 PRO A O 1
ATOM 755 N N . LEU A 1 98 ? 36.818 30.715 -4.656 1.00 44.16 98 LEU A N 1
ATOM 756 C CA . LEU A 1 98 ? 36.848 29.962 -3.371 1.00 44.16 98 LEU A CA 1
ATOM 757 C C . LEU A 1 98 ? 35.560 29.591 -2.597 1.00 44.16 98 LEU A C 1
ATOM 759 O O . LEU A 1 98 ? 34.893 30.476 -2.091 1.00 44.16 98 LEU A O 1
ATOM 763 N N . GLU A 1 99 ? 35.408 28.285 -2.314 1.00 43.81 99 GLU A N 1
ATOM 764 C CA . GLU A 1 99 ? 35.242 27.648 -0.977 1.00 43.81 99 GLU A CA 1
ATOM 765 C C . GLU A 1 99 ? 35.654 26.152 -1.137 1.00 43.81 99 GLU A C 1
ATOM 767 O O . GLU A 1 99 ? 35.138 25.452 -2.005 1.00 43.81 99 GLU A O 1
ATOM 772 N N . ARG A 1 100 ? 36.807 25.706 -0.601 1.00 38.84 100 ARG A N 1
ATOM 773 C CA . ARG A 1 100 ? 36.963 24.777 0.557 1.00 38.84 100 ARG A CA 1
ATOM 774 C C . ARG A 1 100 ? 35.851 23.709 0.684 1.00 38.84 100 ARG A C 1
ATOM 776 O O . ARG A 1 100 ? 34.696 24.058 0.811 1.00 38.84 100 ARG A O 1
ATOM 783 N N . GLY A 1 101 ? 36.107 22.401 0.768 1.00 35.19 101 GLY A N 1
ATOM 784 C CA . GLY A 1 101 ? 37.344 21.639 0.938 1.00 35.19 101 GLY A CA 1
ATOM 785 C C . GLY A 1 101 ? 37.063 20.136 1.144 1.00 35.19 101 GLY A C 1
ATOM 786 O O . GLY A 1 101 ? 35.913 19.721 1.218 1.00 35.19 101 GLY A O 1
ATOM 787 N N . GLY A 1 102 ? 38.143 19.350 1.267 1.00 37.06 102 GLY A N 1
ATOM 788 C CA . GLY A 1 102 ? 38.156 17.935 1.682 1.00 37.06 102 GLY A CA 1
ATOM 789 C C . GLY A 1 102 ? 37.911 16.956 0.524 1.00 37.06 102 GLY A C 1
ATOM 790 O O . GLY A 1 102 ? 36.798 16.826 0.053 1.00 37.06 102 GLY A O 1
ATOM 791 N N . GLY A 1 103 ? 38.879 16.239 -0.046 1.00 42.62 103 GLY A N 1
ATOM 792 C CA . GLY A 1 103 ? 40.082 15.664 0.542 1.00 42.62 103 GLY A CA 1
ATOM 793 C C . GLY A 1 103 ? 39.847 14.182 0.841 1.00 42.62 103 GLY A C 1
ATOM 794 O O . GLY A 1 103 ? 39.496 13.840 1.960 1.00 42.62 103 GLY A O 1
ATOM 795 N N . SER A 1 104 ? 40.048 13.299 -0.142 1.00 38.81 104 SER A N 1
ATOM 796 C CA . SER A 1 104 ? 40.541 11.936 0.112 1.00 38.81 104 SER A CA 1
ATOM 797 C C . SER A 1 104 ? 41.010 11.247 -1.175 1.00 38.81 104 SER A C 1
ATOM 799 O O . SER A 1 104 ? 40.265 10.951 -2.099 1.00 38.81 104 SER A O 1
ATOM 801 N N . HIS A 1 105 ? 42.326 11.063 -1.199 1.00 46.03 105 HIS A N 1
ATOM 802 C CA . HIS A 1 105 ? 43.130 10.043 -1.860 1.00 46.03 105 HIS A CA 1
ATOM 803 C C . HIS A 1 105 ? 42.421 8.978 -2.717 1.00 46.03 105 HIS A C 1
ATOM 805 O O . HIS A 1 105 ? 41.853 8.019 -2.208 1.00 46.03 105 HIS A O 1
ATOM 811 N N . GLY A 1 106 ? 42.669 9.048 -4.025 1.00 39.19 106 GLY A N 1
ATOM 812 C CA . GLY A 1 106 ? 42.582 7.920 -4.948 1.00 39.19 106 GLY A CA 1
ATOM 813 C C . GLY A 1 106 ? 43.710 8.035 -5.965 1.00 39.19 106 GLY A C 1
ATOM 814 O O . GLY A 1 106 ? 43.663 8.874 -6.857 1.00 39.19 106 GLY A O 1
ATOM 815 N N . ARG A 1 107 ? 44.772 7.249 -5.773 1.00 43.88 107 ARG A N 1
ATOM 816 C CA . ARG A 1 107 ? 45.949 7.188 -6.650 1.00 43.88 107 ARG A CA 1
ATOM 817 C C . ARG A 1 107 ? 45.502 6.786 -8.058 1.00 43.88 107 ARG A C 1
ATOM 819 O O . ARG A 1 107 ? 45.067 5.657 -8.257 1.00 43.88 107 ARG A O 1
ATOM 826 N N . GLY A 1 108 ? 45.620 7.693 -9.024 1.00 36.38 108 GLY A N 1
ATOM 827 C CA . GLY A 1 108 ? 45.515 7.342 -10.436 1.00 36.38 108 GLY A CA 1
ATOM 828 C C . GLY A 1 108 ? 46.714 6.476 -10.842 1.00 36.38 108 GLY A C 1
ATOM 829 O O . GLY A 1 108 ? 47.841 6.802 -10.456 1.00 36.38 108 GLY A O 1
ATOM 830 N N . PRO A 1 109 ? 46.521 5.377 -11.590 1.00 48.31 109 PRO A N 1
ATOM 831 C CA . PRO A 1 109 ? 47.639 4.650 -12.158 1.00 48.31 109 PRO A CA 1
ATOM 832 C C . PRO A 1 109 ? 48.296 5.541 -13.212 1.00 48.31 109 PRO A C 1
ATOM 834 O O . PRO A 1 109 ? 47.665 5.979 -14.176 1.00 48.31 109 PRO A O 1
ATOM 837 N N . ALA A 1 110 ? 49.578 5.825 -13.003 1.00 47.78 110 ALA A N 1
ATOM 838 C CA . ALA A 1 110 ? 50.436 6.421 -14.004 1.00 47.78 110 ALA A CA 1
ATOM 839 C C . ALA A 1 110 ? 50.409 5.540 -15.261 1.00 47.78 110 ALA A C 1
ATOM 841 O O . ALA A 1 110 ? 50.962 4.442 -15.274 1.00 47.78 110 ALA A O 1
ATOM 842 N N . CYS A 1 111 ? 49.785 6.030 -16.330 1.00 42.78 111 CYS A N 1
ATOM 843 C CA . CYS A 1 111 ? 49.960 5.484 -17.671 1.00 42.78 111 CYS A CA 1
ATOM 844 C C . CYS A 1 111 ? 51.317 5.955 -18.211 1.00 42.78 111 CYS A C 1
ATOM 846 O O . CYS A 1 111 ? 51.403 6.755 -19.136 1.00 42.78 111 CYS A O 1
ATOM 848 N N . GLY A 1 112 ? 52.391 5.475 -17.584 1.00 47.75 112 GLY A N 1
ATOM 849 C CA . GLY A 1 112 ? 53.726 5.457 -18.159 1.00 47.75 112 GLY A CA 1
ATOM 850 C C . GLY A 1 112 ? 53.814 4.303 -19.148 1.00 47.75 112 GLY A C 1
ATOM 851 O O . GLY A 1 112 ? 54.380 3.261 -18.836 1.00 47.75 112 GLY A O 1
ATOM 852 N N . ALA A 1 113 ? 53.228 4.465 -20.334 1.00 42.31 113 ALA A N 1
ATOM 853 C CA . ALA A 1 113 ? 53.526 3.588 -21.457 1.00 42.31 113 ALA A CA 1
ATOM 854 C C . ALA A 1 113 ? 54.816 4.095 -22.106 1.00 42.31 113 ALA A C 1
ATOM 856 O O . ALA A 1 113 ? 54.806 4.945 -22.996 1.00 42.31 113 ALA A O 1
ATOM 857 N N . ALA A 1 114 ? 55.937 3.589 -21.597 1.00 43.03 114 ALA A N 1
ATOM 858 C CA . ALA A 1 114 ? 57.225 3.656 -22.257 1.00 43.03 114 ALA A CA 1
ATOM 859 C C . ALA A 1 114 ? 57.099 3.012 -23.648 1.00 43.03 114 ALA A C 1
ATOM 861 O O . ALA A 1 114 ? 57.118 1.791 -23.799 1.00 43.03 114 ALA A O 1
ATOM 862 N N . LEU A 1 115 ? 56.958 3.851 -24.675 1.00 40.41 115 LEU A N 1
ATOM 863 C CA . LEU A 1 115 ? 57.257 3.489 -26.053 1.00 40.41 115 LEU A CA 1
ATOM 864 C C . LEU A 1 115 ? 58.763 3.228 -26.127 1.00 40.41 115 LEU A C 1
ATOM 866 O O . LEU A 1 115 ? 59.567 4.126 -26.370 1.00 40.41 115 LEU A O 1
ATOM 870 N N . HIS A 1 116 ? 59.149 1.975 -25.893 1.00 42.34 116 HIS A N 1
ATOM 871 C CA . HIS A 1 116 ? 60.415 1.454 -26.378 1.00 42.34 116 HIS A CA 1
ATOM 872 C C . HIS A 1 116 ? 60.388 1.545 -27.905 1.00 42.34 116 HIS A C 1
ATOM 874 O O . HIS A 1 116 ? 59.908 0.647 -28.599 1.00 42.34 116 HIS A O 1
ATOM 880 N N . HIS A 1 117 ? 60.909 2.654 -28.429 1.00 41.31 117 HIS A N 1
ATOM 881 C CA . HIS A 1 117 ? 61.428 2.712 -29.781 1.00 41.31 117 HIS A CA 1
ATOM 882 C C . HIS A 1 117 ? 62.506 1.637 -29.892 1.00 41.31 117 HIS A C 1
ATOM 884 O O . HIS A 1 117 ? 63.644 1.804 -29.456 1.00 41.31 117 HIS A O 1
ATOM 890 N N . ARG A 1 118 ? 62.116 0.492 -30.451 1.00 43.25 118 ARG A N 1
ATOM 891 C CA . ARG A 1 118 ? 63.036 -0.507 -30.968 1.00 43.25 118 ARG A CA 1
ATOM 892 C C . ARG A 1 118 ? 63.741 0.161 -32.146 1.00 43.25 118 ARG A C 1
ATOM 894 O O . ARG A 1 118 ? 63.212 0.186 -33.254 1.00 43.25 118 ARG A O 1
ATOM 901 N N . ALA A 1 119 ? 64.890 0.771 -31.864 1.00 47.44 119 ALA A N 1
ATOM 902 C CA . ALA A 1 119 ? 65.896 1.113 -32.853 1.00 47.44 119 ALA A CA 1
ATOM 903 C C . ALA A 1 119 ? 66.347 -0.205 -33.495 1.00 47.44 119 ALA A C 1
ATOM 905 O O . ALA A 1 119 ? 67.231 -0.901 -33.008 1.00 47.44 119 ALA A O 1
ATOM 906 N N . GLY A 1 120 ? 65.599 -0.627 -34.511 1.00 47.72 120 GLY A N 1
ATOM 907 C CA . GLY A 1 120 ? 66.026 -1.646 -35.445 1.00 47.72 120 GLY A CA 1
ATOM 908 C C . GLY A 1 120 ? 66.889 -0.956 -36.480 1.00 47.72 120 GLY A C 1
ATOM 909 O O . GLY A 1 120 ? 66.360 -0.404 -37.443 1.00 47.72 120 GLY A O 1
ATOM 910 N N . ASP A 1 121 ? 68.197 -0.980 -36.248 1.00 50.19 121 ASP A N 1
ATOM 911 C CA . ASP A 1 121 ? 69.221 -0.723 -37.252 1.00 50.19 121 ASP A CA 1
ATOM 912 C C . ASP A 1 121 ? 69.082 -1.762 -38.373 1.00 50.19 121 ASP A C 1
ATOM 914 O O . ASP A 1 121 ? 69.681 -2.833 -38.364 1.00 50.19 121 ASP A O 1
ATOM 918 N N . GLY A 1 122 ? 68.207 -1.456 -39.327 1.00 47.53 122 GLY A N 1
ATOM 919 C CA . GLY A 1 122 ? 68.046 -2.158 -40.593 1.00 47.53 122 GLY A CA 1
ATOM 920 C C . GLY A 1 122 ? 68.581 -1.288 -41.719 1.00 47.53 122 GLY A C 1
ATOM 921 O O . GLY A 1 122 ? 67.818 -0.790 -42.544 1.00 47.53 122 GLY A O 1
ATOM 922 N N . PHE A 1 123 ? 69.893 -1.058 -41.713 1.00 45.84 123 PHE A N 1
ATOM 923 C CA . PHE A 1 123 ? 70.615 -0.458 -42.828 1.00 45.84 123 PHE A CA 1
ATOM 924 C C . PHE A 1 123 ? 70.441 -1.314 -44.094 1.00 45.84 123 PHE A C 1
ATOM 926 O O . PHE A 1 123 ? 70.730 -2.507 -44.089 1.00 45.84 123 PHE A O 1
ATOM 933 N N . GLY A 1 124 ? 70.052 -0.672 -45.198 1.00 51.44 124 GLY A N 1
ATOM 934 C CA . GLY A 1 124 ? 70.478 -1.098 -46.531 1.00 51.44 124 GLY A CA 1
ATOM 935 C C . GLY A 1 124 ? 69.545 -2.026 -47.307 1.00 51.44 124 GLY A C 1
ATOM 936 O O . GLY A 1 124 ? 69.978 -3.067 -47.786 1.00 51.44 124 GLY A O 1
ATOM 937 N N . THR A 1 125 ? 68.305 -1.610 -47.565 1.00 52.28 125 THR A N 1
ATOM 938 C CA . THR A 1 125 ? 67.713 -1.895 -48.882 1.00 52.28 125 THR A CA 1
ATOM 939 C C . THR A 1 125 ? 67.680 -0.595 -49.663 1.00 52.28 125 THR A C 1
ATOM 941 O O . THR A 1 125 ? 66.922 0.327 -49.369 1.00 52.28 125 THR A O 1
ATOM 944 N N . SER A 1 126 ? 68.588 -0.497 -50.629 1.00 54.62 126 SER A N 1
ATOM 945 C CA . SER A 1 126 ? 68.630 0.548 -51.639 1.00 54.62 126 SER A CA 1
ATOM 946 C C . SER A 1 126 ? 67.282 0.563 -52.355 1.00 54.62 126 SER A C 1
ATOM 948 O O . SER A 1 126 ? 67.058 -0.220 -53.277 1.00 54.62 126 SER A O 1
ATOM 950 N N . HIS A 1 127 ? 66.356 1.411 -51.903 1.00 55.16 127 HIS A N 1
ATOM 951 C CA . HIS A 1 127 ? 65.153 1.736 -52.652 1.00 55.16 127 HIS A CA 1
ATOM 952 C C . HIS A 1 127 ? 65.615 2.410 -53.941 1.00 55.16 127 HIS A C 1
ATOM 954 O O . HIS A 1 127 ? 65.828 3.620 -53.985 1.00 55.16 127 HIS A O 1
ATOM 960 N N . ALA A 1 128 ? 65.836 1.588 -54.967 1.00 55.06 128 ALA A N 1
ATOM 961 C CA . ALA A 1 128 ? 65.999 2.024 -56.335 1.00 55.06 128 ALA A CA 1
ATOM 962 C C . ALA A 1 128 ? 64.867 3.009 -56.621 1.00 55.06 128 ALA A C 1
ATOM 964 O O . ALA A 1 128 ? 63.691 2.692 -56.420 1.00 55.06 128 ALA A O 1
ATOM 965 N N . SER A 1 129 ? 65.253 4.226 -56.984 1.00 57.31 129 SER A N 1
ATOM 966 C CA . SER A 1 129 ? 64.390 5.362 -57.265 1.00 57.31 129 SER A CA 1
ATOM 967 C C . SER A 1 129 ? 63.327 4.922 -58.265 1.00 57.31 129 SER A C 1
ATOM 969 O O . SER A 1 129 ? 63.601 4.825 -59.460 1.00 57.31 129 SER A O 1
ATOM 971 N N . GLN A 1 130 ? 62.123 4.596 -57.785 1.00 69.38 130 GLN A N 1
ATOM 972 C CA . GLN A 1 130 ? 61.024 4.329 -58.696 1.00 69.38 130 GLN A CA 1
ATOM 973 C C . GLN A 1 130 ? 60.769 5.625 -59.473 1.00 69.38 130 GLN A C 1
ATOM 975 O O . GLN A 1 130 ? 60.642 6.685 -58.849 1.00 69.38 130 GLN A O 1
ATOM 980 N N . PRO A 1 131 ? 60.757 5.575 -60.815 1.00 76.44 131 PRO A N 1
ATOM 981 C CA . PRO A 1 131 ? 60.474 6.749 -61.619 1.00 76.44 131 PRO A CA 1
ATOM 982 C C . PRO A 1 131 ? 59.101 7.289 -61.217 1.00 76.44 131 PRO A C 1
ATOM 984 O O . PRO A 1 131 ? 58.128 6.537 -61.138 1.00 76.44 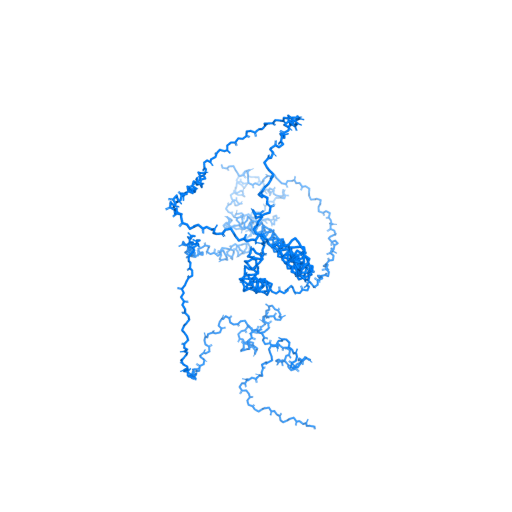131 PRO A O 1
ATOM 987 N N . LEU A 1 132 ? 59.048 8.586 -60.905 1.00 79.88 132 LEU A N 1
ATOM 988 C CA . LEU A 1 132 ? 57.808 9.261 -60.534 1.00 79.88 132 LEU A CA 1
ATOM 989 C C . LEU A 1 132 ? 56.767 9.026 -61.637 1.00 79.88 132 LEU A C 1
ATOM 991 O O . LEU A 1 132 ? 57.096 9.198 -62.817 1.00 79.88 132 LEU A O 1
ATOM 995 N N . PRO A 1 133 ? 55.529 8.633 -61.288 1.00 82.12 133 PRO A N 1
ATOM 996 C CA . PRO A 1 133 ? 54.490 8.466 -62.286 1.00 82.12 133 PRO A CA 1
ATOM 997 C C . PRO A 1 133 ? 54.267 9.805 -63.008 1.00 82.12 133 PRO A C 1
ATOM 999 O O . PRO A 1 133 ? 54.321 10.865 -62.375 1.00 82.12 133 PRO A O 1
ATOM 1002 N N . PRO A 1 134 ? 54.018 9.788 -64.327 1.00 92.19 134 PRO A N 1
ATOM 1003 C CA . PRO A 1 134 ? 53.729 11.001 -65.075 1.00 92.19 134 PRO A CA 1
ATOM 1004 C C . PRO A 1 134 ? 52.528 11.735 -64.463 1.00 92.19 134 PRO A C 1
ATOM 1006 O O . PRO A 1 134 ? 51.535 11.122 -64.071 1.00 92.19 134 PRO A O 1
ATOM 1009 N N . LEU A 1 135 ? 52.614 13.066 -64.399 1.00 90.56 135 LEU A N 1
ATOM 1010 C CA . LEU A 1 135 ? 51.652 13.943 -63.718 1.00 90.56 135 LEU A CA 1
ATOM 1011 C C . LEU A 1 135 ? 50.188 13.674 -64.122 1.00 90.56 135 LEU A C 1
ATOM 1013 O O . LEU A 1 135 ? 49.281 13.694 -63.293 1.00 90.56 135 LEU A O 1
ATOM 1017 N N . THR A 1 136 ? 49.957 13.362 -65.395 1.00 91.81 136 THR A N 1
ATOM 1018 C CA . THR A 1 136 ? 48.637 13.021 -65.944 1.00 91.81 136 THR A CA 1
ATOM 1019 C C . THR A 1 136 ? 48.044 11.746 -65.340 1.00 91.81 136 THR A C 1
ATOM 1021 O O . THR A 1 136 ? 46.835 11.676 -65.118 1.00 91.81 136 THR A O 1
ATOM 1024 N N . GLN A 1 137 ? 48.876 10.750 -65.028 1.00 91.50 137 GLN A N 1
ATOM 1025 C CA . GLN A 1 137 ? 48.450 9.518 -64.368 1.00 91.50 137 GLN A CA 1
ATOM 1026 C C . GLN A 1 137 ? 48.079 9.775 -62.905 1.00 91.50 137 GLN A C 1
ATOM 1028 O O . GLN A 1 137 ? 47.062 9.261 -62.445 1.00 91.50 137 GLN A O 1
ATOM 1033 N N . ALA A 1 138 ? 48.847 10.613 -62.203 1.00 84.56 138 ALA A N 1
ATOM 1034 C CA . ALA A 1 138 ? 48.542 11.003 -60.828 1.00 84.56 138 ALA A CA 1
ATOM 1035 C C . ALA A 1 138 ? 47.196 11.745 -60.731 1.00 84.56 138 ALA A C 1
ATOM 1037 O O . ALA A 1 138 ? 46.381 11.429 -59.866 1.00 84.56 138 ALA A O 1
ATOM 1038 N N . PHE A 1 139 ? 46.910 12.667 -61.659 1.00 93.25 139 PHE A N 1
ATOM 1039 C CA . PHE A 1 139 ? 45.612 13.351 -61.709 1.00 93.25 139 PHE A CA 1
ATOM 1040 C C . PHE A 1 139 ? 44.445 12.403 -61.994 1.00 93.25 139 PHE A C 1
ATOM 1042 O O . PHE A 1 139 ? 43.394 12.535 -61.371 1.00 93.25 139 PHE A O 1
ATOM 1049 N N . ARG A 1 140 ? 44.618 11.424 -62.894 1.00 93.56 140 ARG A N 1
ATOM 1050 C CA . ARG A 1 140 ? 43.578 10.421 -63.165 1.00 93.56 140 ARG A CA 1
ATOM 1051 C C . ARG A 1 140 ? 43.307 9.553 -61.935 1.00 93.56 140 ARG A C 1
ATOM 1053 O O . ARG A 1 140 ? 42.155 9.410 -61.550 1.00 93.56 140 ARG A O 1
ATOM 1060 N N . GLN A 1 141 ? 44.359 9.059 -61.283 1.00 91.06 141 GLN A N 1
ATOM 1061 C CA . GLN A 1 141 ? 44.235 8.274 -60.050 1.00 91.06 141 GLN A CA 1
ATOM 1062 C C . GLN A 1 141 ? 43.549 9.065 -58.929 1.00 91.06 141 GLN A C 1
ATOM 1064 O O . GLN A 1 141 ? 42.689 8.526 -58.236 1.00 91.06 141 GLN A O 1
ATOM 1069 N N . ALA A 1 142 ? 43.881 10.350 -58.770 1.00 89.44 142 ALA A N 1
ATOM 1070 C CA . ALA A 1 142 ? 43.199 11.225 -57.821 1.00 89.44 142 ALA A CA 1
ATOM 1071 C C . ALA A 1 142 ? 41.713 11.417 -58.177 1.00 89.44 142 ALA A C 1
ATOM 1073 O O . ALA A 1 142 ? 40.863 11.370 -57.290 1.00 89.44 142 ALA A O 1
ATOM 1074 N N . GLY A 1 143 ? 41.386 11.584 -59.463 1.00 95.62 143 GLY A N 1
ATOM 1075 C CA . GLY A 1 143 ? 40.004 11.661 -59.943 1.00 95.62 143 GLY A CA 1
ATOM 1076 C C . GLY A 1 143 ? 39.203 10.392 -59.644 1.00 95.62 143 GLY A C 1
ATOM 1077 O O . GLY A 1 143 ? 38.110 10.478 -59.087 1.00 95.62 143 GLY A O 1
ATOM 1078 N N . ASP A 1 144 ? 39.770 9.219 -59.929 1.00 94.62 144 ASP A N 1
ATOM 1079 C CA . ASP A 1 144 ? 39.139 7.924 -59.654 1.00 94.62 144 ASP A CA 1
ATOM 1080 C C . ASP A 1 144 ? 38.907 7.720 -58.147 1.00 94.62 144 ASP A C 1
ATOM 1082 O O . ASP A 1 144 ? 37.828 7.287 -57.736 1.00 94.62 144 ASP A O 1
ATOM 1086 N N . ALA A 1 145 ? 39.874 8.111 -57.308 1.00 91.19 145 ALA A N 1
ATOM 1087 C CA . ALA A 1 145 ? 39.740 8.065 -55.853 1.00 91.19 145 ALA A CA 1
ATOM 1088 C C . ALA A 1 145 ? 38.632 9.000 -55.334 1.00 91.19 145 ALA A C 1
ATOM 1090 O O . ALA A 1 145 ? 37.867 8.616 -54.448 1.00 91.19 145 ALA A O 1
ATOM 1091 N N . ILE A 1 146 ? 38.494 10.207 -55.900 1.00 94.12 146 ILE A N 1
ATOM 1092 C CA . ILE A 1 146 ? 37.403 11.133 -55.555 1.00 94.12 146 ILE A CA 1
ATOM 1093 C C . ILE A 1 146 ? 36.048 10.532 -55.935 1.00 94.12 146 ILE A C 1
ATOM 1095 O O . ILE A 1 146 ? 35.125 10.554 -55.122 1.00 94.12 146 ILE A O 1
ATOM 1099 N N . VAL A 1 147 ? 35.924 9.955 -57.134 1.00 96.06 147 VAL A N 1
ATOM 1100 C CA . VAL A 1 147 ? 34.680 9.305 -57.579 1.00 96.06 147 VAL A CA 1
ATOM 1101 C C . VAL A 1 147 ? 34.342 8.107 -56.690 1.00 96.06 147 VAL A C 1
ATOM 1103 O O . VAL A 1 147 ? 33.176 7.909 -56.351 1.00 96.06 147 VAL A O 1
ATOM 1106 N N . GLN A 1 148 ? 35.338 7.324 -56.270 1.00 94.88 148 GLN A N 1
ATOM 1107 C CA . GLN A 1 148 ? 35.130 6.222 -55.333 1.00 94.88 148 GLN A CA 1
ATOM 1108 C C . GLN A 1 148 ? 34.617 6.725 -53.976 1.00 94.88 148 GLN A C 1
ATOM 1110 O O . GLN A 1 148 ? 33.602 6.228 -53.491 1.00 94.88 148 GLN A O 1
ATOM 1115 N N . LEU A 1 149 ? 35.248 7.751 -53.397 1.00 92.44 149 LEU A N 1
ATOM 1116 C CA . LEU A 1 149 ? 34.789 8.356 -52.142 1.00 92.44 149 LEU A CA 1
ATOM 1117 C C . LEU A 1 149 ? 33.373 8.929 -52.265 1.00 92.44 149 LEU A C 1
ATOM 1119 O O . LEU A 1 149 ? 32.558 8.747 -51.364 1.00 92.44 149 LEU A O 1
ATOM 1123 N N . GLN A 1 150 ? 33.048 9.571 -53.391 1.00 96.25 150 GLN A N 1
ATOM 1124 C CA . GLN A 1 150 ? 31.698 10.071 -53.662 1.00 96.25 150 GLN A CA 1
ATOM 1125 C C . GLN A 1 150 ? 30.663 8.943 -53.759 1.00 96.25 150 GLN A C 1
ATOM 1127 O O . GLN A 1 150 ? 29.529 9.124 -53.322 1.00 96.25 150 GLN A O 1
ATOM 1132 N N . ARG A 1 151 ? 31.039 7.770 -54.287 1.00 96.88 151 ARG A N 1
ATOM 1133 C CA . ARG A 1 151 ? 30.165 6.584 -54.331 1.00 96.88 151 ARG A CA 1
ATOM 1134 C C . ARG A 1 151 ? 29.972 5.935 -52.962 1.00 96.88 151 ARG A C 1
ATOM 1136 O O . ARG A 1 151 ? 28.897 5.403 -52.704 1.00 96.88 151 ARG A O 1
ATOM 1143 N N . GLU A 1 152 ? 30.981 5.974 -52.095 1.00 94.00 152 GLU A N 1
ATOM 1144 C CA . GLU A 1 152 ? 30.915 5.388 -50.748 1.00 94.00 152 GLU A CA 1
ATOM 1145 C C . GLU A 1 152 ? 30.253 6.321 -49.715 1.00 94.00 152 GLU A C 1
ATOM 1147 O O . GLU A 1 152 ? 29.632 5.843 -48.767 1.00 94.00 152 GLU A O 1
ATOM 1152 N N . ALA A 1 153 ? 30.312 7.643 -49.909 1.00 94.50 153 ALA A N 1
ATOM 1153 C CA . ALA A 1 153 ? 29.681 8.648 -49.047 1.00 94.50 153 ALA A CA 1
ATOM 1154 C C . ALA A 1 153 ? 28.211 8.359 -48.653 1.00 94.50 153 ALA A C 1
ATOM 1156 O O . ALA A 1 153 ? 27.913 8.426 -47.456 1.00 94.50 153 ALA A O 1
ATOM 1157 N N . PRO A 1 154 ? 27.286 7.996 -49.570 1.00 97.25 154 PRO A N 1
ATOM 1158 C CA . PRO A 1 154 ? 25.900 7.707 -49.195 1.00 97.25 154 PRO A CA 1
ATOM 1159 C C . PRO A 1 154 ? 25.761 6.484 -48.276 1.00 97.25 154 PRO A C 1
ATOM 1161 O O . PRO A 1 154 ? 24.850 6.443 -47.451 1.00 97.25 154 PRO A O 1
ATOM 1164 N N . ALA A 1 155 ? 26.669 5.503 -48.357 1.00 93.25 155 ALA A N 1
ATOM 1165 C CA . ALA A 1 155 ? 26.643 4.353 -47.455 1.00 93.25 155 ALA A CA 1
ATOM 1166 C C . ALA A 1 155 ? 26.981 4.759 -46.009 1.00 93.25 155 ALA A C 1
ATOM 1168 O O . ALA A 1 155 ? 26.359 4.258 -45.073 1.00 93.25 155 ALA A O 1
ATOM 1169 N N . TYR A 1 156 ? 27.914 5.700 -45.821 1.00 92.69 156 TYR A N 1
ATOM 1170 C CA . TYR A 1 156 ? 28.219 6.253 -44.497 1.00 92.69 156 TYR A CA 1
ATOM 1171 C C . TYR A 1 156 ? 27.074 7.099 -43.944 1.00 92.69 156 TYR A C 1
ATOM 1173 O O . TYR A 1 156 ? 26.758 6.982 -42.764 1.00 92.69 156 TYR A O 1
ATOM 1181 N N . GLN A 1 157 ? 26.415 7.896 -44.788 1.00 96.38 157 GLN A N 1
ATOM 1182 C CA . GLN A 1 157 ? 25.237 8.666 -44.377 1.00 96.38 157 GLN A CA 1
ATOM 1183 C C . GLN A 1 157 ? 24.096 7.751 -43.914 1.00 96.38 157 GLN A C 1
ATOM 1185 O O . GLN A 1 157 ? 23.456 8.019 -42.899 1.00 96.38 157 GLN A O 1
ATOM 1190 N N . GLU A 1 158 ? 23.868 6.630 -44.604 1.00 95.94 158 GLU A N 1
ATOM 1191 C CA . GLU A 1 158 ? 22.873 5.644 -44.173 1.00 95.94 158 GLU A CA 1
ATOM 1192 C C . GLU A 1 158 ? 23.272 4.953 -42.859 1.00 95.94 158 GLU A C 1
ATOM 1194 O O . GLU A 1 158 ? 22.416 4.684 -42.016 1.00 95.94 158 GLU A O 1
ATOM 1199 N N . LEU A 1 159 ? 24.567 4.694 -42.650 1.00 96.12 159 LEU A N 1
ATOM 1200 C CA . LEU A 1 159 ? 25.073 4.158 -41.385 1.00 96.12 159 LEU A CA 1
ATOM 1201 C C . LEU A 1 159 ? 24.834 5.131 -40.223 1.00 96.12 159 LEU A C 1
ATOM 1203 O O . LEU A 1 159 ? 24.363 4.722 -39.163 1.00 96.12 159 LEU A O 1
ATOM 1207 N N . GLU A 1 160 ? 25.120 6.415 -40.433 1.00 95.75 160 GLU A N 1
ATOM 1208 C CA . GLU A 1 160 ? 24.890 7.477 -39.453 1.00 95.75 160 GLU A CA 1
ATOM 1209 C C . GLU A 1 160 ? 23.401 7.612 -39.115 1.00 95.75 160 GLU A C 1
ATOM 1211 O O . GLU A 1 160 ? 23.035 7.663 -37.938 1.00 95.75 160 GLU A O 1
ATOM 1216 N N . ARG A 1 161 ? 22.526 7.572 -40.129 1.00 97.38 161 ARG A N 1
ATOM 1217 C CA . ARG A 1 161 ? 21.070 7.597 -39.941 1.00 97.38 161 ARG A CA 1
ATOM 1218 C C . ARG A 1 161 ? 20.598 6.416 -39.094 1.00 97.38 161 ARG A C 1
ATOM 1220 O O . ARG A 1 161 ? 19.882 6.616 -38.118 1.00 97.38 161 ARG A O 1
ATOM 1227 N N . LYS A 1 162 ? 21.059 5.200 -39.408 1.00 95.44 162 LYS A N 1
ATOM 1228 C CA . LYS A 1 162 ? 20.750 4.002 -38.613 1.00 95.44 162 LYS A CA 1
ATOM 1229 C C . LYS A 1 162 ? 21.236 4.142 -37.178 1.00 95.44 162 LYS A C 1
ATOM 1231 O O . LYS A 1 162 ? 20.487 3.816 -36.263 1.00 95.44 162 LYS A O 1
ATOM 1236 N N . LEU A 1 163 ? 22.461 4.614 -36.957 1.00 95.50 163 LEU A N 1
ATOM 1237 C CA . LEU A 1 163 ? 22.988 4.797 -35.605 1.00 95.50 163 LEU A CA 1
ATOM 1238 C C . LEU A 1 163 ? 22.150 5.814 -34.817 1.00 95.50 163 LEU A C 1
ATOM 1240 O O . LEU A 1 163 ? 21.795 5.553 -33.670 1.00 95.50 163 LEU A O 1
ATOM 1244 N N . SER A 1 164 ? 21.777 6.928 -35.449 1.00 96.88 164 SER A N 1
ATOM 1245 C CA . SER A 1 164 ? 20.898 7.939 -34.857 1.00 96.88 164 SER A CA 1
ATOM 1246 C C . SER A 1 164 ? 19.529 7.357 -34.482 1.00 96.88 164 SER A C 1
ATOM 1248 O O . SER A 1 164 ? 19.074 7.547 -33.352 1.00 96.88 164 SER A O 1
ATOM 1250 N N . ASP A 1 165 ? 18.915 6.561 -35.365 1.00 96.19 165 ASP A N 1
ATOM 1251 C CA . ASP A 1 165 ? 17.642 5.879 -35.095 1.00 96.19 165 ASP A CA 1
ATOM 1252 C C . ASP A 1 165 ? 17.744 4.945 -33.868 1.00 96.19 165 ASP A C 1
ATOM 1254 O O . ASP A 1 165 ? 16.853 4.936 -33.012 1.00 96.19 165 ASP A O 1
ATOM 1258 N N . HIS A 1 166 ? 18.850 4.198 -33.732 1.00 95.56 166 HIS A N 1
ATOM 1259 C CA . HIS A 1 166 ? 19.093 3.323 -32.576 1.00 95.56 166 HIS A CA 1
ATOM 1260 C C . HIS A 1 166 ? 19.292 4.114 -31.281 1.00 95.56 166 HIS A C 1
ATOM 1262 O O . HIS A 1 166 ? 18.726 3.752 -30.248 1.00 95.56 166 HIS A O 1
ATOM 1268 N N . VAL A 1 167 ? 20.055 5.209 -31.321 1.00 95.69 167 VAL A N 1
ATOM 1269 C CA . VAL A 1 167 ? 20.242 6.085 -30.156 1.00 95.69 167 VAL A CA 1
ATOM 1270 C C . VAL A 1 167 ? 18.901 6.666 -29.710 1.00 95.69 167 VAL A C 1
ATOM 1272 O O . VAL A 1 167 ? 18.575 6.611 -28.527 1.00 95.69 167 VAL A O 1
ATOM 1275 N N . GLN A 1 168 ? 18.068 7.139 -30.639 1.00 96.75 168 GLN A N 1
ATOM 1276 C CA . GLN A 1 168 ? 16.733 7.650 -30.316 1.00 96.75 168 GLN A CA 1
ATOM 1277 C C . GLN A 1 168 ? 15.795 6.563 -29.771 1.00 96.75 168 GLN A C 1
ATOM 1279 O O . GLN A 1 168 ? 14.958 6.831 -28.908 1.00 96.75 168 GLN A O 1
ATOM 1284 N N . ALA A 1 169 ? 15.906 5.323 -30.253 1.00 93.81 169 ALA A N 1
ATOM 1285 C CA . ALA A 1 169 ? 15.171 4.195 -29.686 1.00 93.81 169 ALA A CA 1
ATOM 1286 C C . ALA A 1 169 ? 15.599 3.906 -28.236 1.00 93.81 169 ALA A C 1
ATOM 1288 O O . ALA A 1 169 ? 14.740 3.736 -27.369 1.00 93.81 169 ALA A O 1
ATOM 1289 N N . LEU A 1 170 ? 16.906 3.925 -27.952 1.00 95.31 170 LEU A N 1
ATOM 1290 C CA . LEU A 1 170 ? 17.437 3.747 -26.598 1.00 95.31 170 LEU A CA 1
ATOM 1291 C C . LEU A 1 170 ? 16.999 4.871 -25.656 1.00 95.31 170 LEU A C 1
ATOM 1293 O O . LEU A 1 170 ? 16.562 4.581 -24.546 1.00 95.31 170 LEU A O 1
ATOM 1297 N N . VAL A 1 171 ? 17.050 6.130 -26.102 1.00 97.12 171 VAL A N 1
ATOM 1298 C CA . VAL A 1 171 ? 16.582 7.283 -25.313 1.00 97.12 171 VAL A CA 1
ATOM 1299 C C . VAL A 1 171 ? 15.119 7.100 -24.905 1.00 97.12 171 VAL A C 1
ATOM 1301 O O . VAL A 1 171 ? 14.813 7.151 -23.716 1.00 97.12 171 VAL A O 1
ATOM 1304 N N . ARG A 1 172 ? 14.235 6.756 -25.852 1.00 96.12 172 ARG A N 1
ATOM 1305 C CA . ARG A 1 172 ? 12.815 6.488 -25.556 1.00 96.12 172 ARG A CA 1
ATOM 1306 C C . ARG A 1 172 ? 12.625 5.335 -24.569 1.00 96.12 172 ARG A C 1
ATOM 1308 O O . ARG A 1 172 ? 11.760 5.402 -23.700 1.00 96.12 172 ARG A O 1
ATOM 1315 N N . SER A 1 173 ? 13.434 4.280 -24.675 1.00 94.94 173 SER A N 1
ATOM 1316 C CA . SER A 1 173 ? 13.386 3.162 -23.726 1.00 94.94 173 SER A CA 1
ATOM 1317 C C . SER A 1 173 ? 13.822 3.580 -22.320 1.00 94.94 173 SER A C 1
ATOM 1319 O O . SER A 1 173 ? 13.213 3.145 -21.344 1.00 94.94 173 SER A O 1
ATOM 1321 N N . ILE A 1 174 ? 14.865 4.405 -22.197 1.00 95.25 174 ILE A N 1
ATOM 1322 C CA . ILE A 1 174 ? 15.349 4.913 -20.905 1.00 95.25 174 ILE A CA 1
ATOM 1323 C C . ILE A 1 174 ? 14.285 5.804 -20.262 1.00 95.25 174 ILE A C 1
ATOM 1325 O O . ILE A 1 174 ? 13.979 5.637 -19.083 1.00 95.25 174 ILE A O 1
ATOM 1329 N N . GLU A 1 175 ? 13.677 6.702 -21.036 1.00 96.19 175 GLU A N 1
ATOM 1330 C CA . GLU A 1 175 ? 12.590 7.567 -20.570 1.00 96.19 175 GLU A CA 1
ATOM 1331 C C . GLU A 1 175 ? 11.377 6.757 -20.094 1.00 96.19 175 GLU A C 1
ATOM 1333 O O . GLU A 1 175 ? 10.822 7.046 -19.032 1.00 96.19 175 GLU A O 1
ATOM 1338 N N . ALA A 1 176 ? 11.005 5.696 -20.818 1.00 93.94 176 ALA A N 1
ATOM 1339 C CA . ALA A 1 176 ? 9.921 4.799 -20.422 1.00 93.94 176 ALA A CA 1
ATOM 1340 C C . ALA A 1 176 ? 10.217 4.073 -19.098 1.00 93.94 176 ALA A C 1
ATOM 1342 O O . ALA A 1 176 ? 9.365 4.034 -18.208 1.00 93.94 176 ALA A O 1
ATOM 1343 N N . VAL A 1 177 ? 11.433 3.540 -18.931 1.00 94.38 177 VAL A N 1
ATOM 1344 C CA . VAL A 1 177 ? 11.857 2.891 -17.676 1.00 94.38 177 VAL A CA 1
ATOM 1345 C C . VAL A 1 177 ? 11.875 3.892 -16.523 1.00 94.38 177 VAL A C 1
ATOM 1347 O O . VAL A 1 177 ? 11.403 3.578 -15.432 1.00 94.38 177 VAL A O 1
ATOM 1350 N N . HIS A 1 178 ? 12.365 5.109 -16.760 1.00 96.88 178 HIS A N 1
ATOM 1351 C CA . HIS A 1 178 ? 12.388 6.166 -15.755 1.00 96.88 178 HIS A CA 1
ATOM 1352 C C . HIS A 1 178 ? 10.970 6.568 -15.323 1.00 96.88 178 HIS A C 1
ATOM 1354 O O . HIS A 1 178 ? 10.687 6.631 -14.129 1.00 96.88 178 HIS A O 1
ATOM 1360 N N . SER A 1 179 ? 10.051 6.768 -16.273 1.00 95.88 179 SER A N 1
ATOM 1361 C CA . SER A 1 179 ? 8.637 7.037 -15.981 1.00 95.88 179 SER A CA 1
ATOM 1362 C C . SER A 1 179 ? 8.001 5.916 -15.151 1.00 95.88 179 SER A C 1
ATOM 1364 O O . SER A 1 179 ? 7.320 6.186 -14.160 1.00 95.88 179 SER A O 1
ATOM 1366 N N . HIS A 1 180 ? 8.281 4.657 -15.496 1.00 92.25 180 HIS A N 1
ATOM 1367 C CA . HIS A 1 180 ? 7.774 3.513 -14.747 1.00 92.25 180 HIS A CA 1
ATOM 1368 C C . HIS A 1 180 ? 8.342 3.439 -13.323 1.00 92.25 180 HIS A C 1
ATOM 1370 O O . HIS A 1 180 ? 7.593 3.203 -12.376 1.00 92.25 180 HIS A O 1
ATOM 1376 N N . TYR A 1 181 ? 9.639 3.701 -13.150 1.00 95.62 181 TYR A N 1
ATOM 1377 C CA . TYR A 1 181 ? 10.274 3.766 -11.835 1.00 95.62 181 TYR A CA 1
ATOM 1378 C C . TYR A 1 181 ? 9.597 4.804 -10.927 1.00 95.62 181 TYR A C 1
ATOM 1380 O O . TYR A 1 181 ? 9.262 4.487 -9.786 1.00 95.62 181 TYR A O 1
ATOM 1388 N N . HIS A 1 182 ? 9.316 6.005 -11.444 1.00 95.94 182 HIS A N 1
ATOM 1389 C CA . HIS A 1 182 ? 8.587 7.038 -10.694 1.00 95.94 182 HIS A CA 1
ATOM 1390 C C . HIS A 1 182 ? 7.174 6.599 -10.306 1.00 95.94 182 HIS A C 1
ATOM 1392 O O . HIS A 1 182 ? 6.745 6.852 -9.183 1.00 95.94 182 HIS A O 1
ATOM 1398 N N . SER A 1 183 ? 6.467 5.894 -11.194 1.00 94.81 183 SER A N 1
ATOM 1399 C CA . SER A 1 183 ? 5.149 5.325 -10.883 1.00 94.81 183 SER A CA 1
ATOM 1400 C C . SER A 1 183 ? 5.218 4.328 -9.724 1.00 94.81 183 SER A C 1
ATOM 1402 O O . SER A 1 183 ? 4.441 4.428 -8.777 1.00 94.81 183 SER A O 1
ATOM 1404 N N . VAL A 1 184 ? 6.170 3.391 -9.763 1.00 94.06 184 VAL A N 1
ATOM 1405 C CA . VAL A 1 184 ? 6.362 2.395 -8.695 1.00 94.06 184 VAL A CA 1
ATOM 1406 C C . VAL A 1 184 ? 6.764 3.069 -7.383 1.00 94.06 184 VAL A C 1
ATOM 1408 O O . VAL A 1 184 ? 6.305 2.677 -6.311 1.00 94.06 184 VAL A O 1
ATOM 1411 N N . GLN A 1 185 ? 7.597 4.108 -7.451 1.00 96.31 185 GLN A N 1
ATOM 1412 C CA . GLN A 1 185 ? 7.972 4.885 -6.277 1.00 96.31 185 GLN A CA 1
ATOM 1413 C C . GLN A 1 185 ? 6.755 5.579 -5.647 1.00 96.31 185 GLN A C 1
ATOM 1415 O O . GLN A 1 185 ? 6.575 5.489 -4.433 1.00 96.31 185 GLN A O 1
ATOM 1420 N N . ALA A 1 186 ? 5.887 6.193 -6.455 1.00 95.12 186 ALA A N 1
ATOM 1421 C CA . ALA A 1 186 ? 4.658 6.817 -5.973 1.00 95.12 186 ALA A CA 1
ATOM 1422 C C . ALA A 1 186 ? 3.698 5.798 -5.329 1.00 95.12 186 ALA A C 1
ATOM 1424 O O . ALA A 1 186 ? 3.125 6.072 -4.275 1.00 95.12 186 ALA A O 1
ATOM 1425 N N . GLU A 1 187 ? 3.557 4.601 -5.910 1.00 95.56 187 GLU A N 1
ATOM 1426 C CA . GLU A 1 187 ? 2.763 3.520 -5.313 1.00 95.56 187 GLU A CA 1
ATOM 1427 C C . GLU A 1 187 ? 3.335 3.064 -3.969 1.00 95.56 187 GLU A C 1
ATOM 1429 O O . GLU A 1 187 ? 2.598 2.954 -2.987 1.00 95.56 187 GLU A O 1
ATOM 1434 N N . ARG A 1 188 ? 4.652 2.844 -3.893 1.00 97.19 188 ARG A N 1
ATOM 1435 C CA . ARG A 1 188 ? 5.339 2.501 -2.641 1.00 97.19 188 ARG A CA 1
ATOM 1436 C C . ARG A 1 188 ? 5.077 3.551 -1.563 1.00 97.19 188 ARG A C 1
ATOM 1438 O O . ARG A 1 188 ? 4.768 3.199 -0.427 1.00 97.19 188 ARG A O 1
ATOM 1445 N N . ASP A 1 189 ? 5.197 4.827 -1.909 1.00 95.69 189 ASP A N 1
ATOM 1446 C CA . ASP A 1 189 ? 5.011 5.926 -0.963 1.00 95.69 189 ASP A CA 1
ATOM 1447 C C . ASP A 1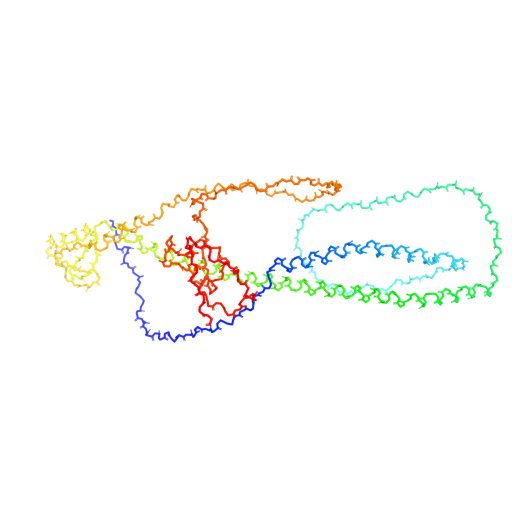 189 ? 3.549 6.014 -0.488 1.00 95.69 189 ASP A C 1
ATOM 1449 O O . ASP A 1 189 ? 3.297 6.227 0.701 1.00 95.69 189 ASP A O 1
ATOM 1453 N N . ASN A 1 190 ? 2.587 5.731 -1.371 1.00 96.88 190 ASN A N 1
ATOM 1454 C CA . ASN A 1 190 ? 1.178 5.589 -1.008 1.00 96.88 190 ASN A CA 1
ATOM 1455 C C . ASN A 1 190 ? 0.948 4.434 -0.011 1.00 96.88 190 ASN A C 1
ATOM 1457 O O . ASN A 1 190 ? 0.294 4.625 1.015 1.00 96.88 190 ASN A O 1
ATOM 1461 N N . TYR A 1 191 ? 1.530 3.253 -0.250 1.00 95.44 191 TYR A N 1
ATOM 1462 C CA . TYR A 1 191 ? 1.416 2.127 0.687 1.00 95.44 191 TYR A CA 1
ATOM 1463 C C . TYR A 1 191 ? 2.064 2.418 2.042 1.00 95.44 191 TYR A C 1
ATOM 1465 O O . TYR A 1 191 ? 1.476 2.101 3.074 1.00 95.44 191 TYR A O 1
ATOM 1473 N N . ASN A 1 192 ? 3.228 3.067 2.058 1.00 96.69 192 ASN A N 1
ATOM 1474 C CA . ASN A 1 192 ? 3.876 3.487 3.301 1.00 96.69 192 ASN A CA 1
ATOM 1475 C C . ASN A 1 192 ? 3.012 4.489 4.081 1.00 96.69 192 ASN A C 1
ATOM 1477 O O . ASN A 1 192 ? 2.909 4.399 5.302 1.00 96.69 192 ASN A O 1
ATOM 1481 N N . SER A 1 193 ? 2.347 5.420 3.390 1.00 97.88 193 SER A N 1
ATOM 1482 C CA . SER A 1 193 ? 1.406 6.347 4.025 1.00 97.88 193 SER A CA 1
ATOM 1483 C C . SER A 1 193 ? 0.227 5.607 4.668 1.00 97.88 193 SER A C 1
ATOM 1485 O O . SER A 1 193 ? -0.084 5.839 5.838 1.00 97.88 193 SER A O 1
ATOM 1487 N N . LEU A 1 194 ? -0.383 4.659 3.948 1.00 96.50 194 LEU A N 1
ATOM 1488 C CA . LEU A 1 194 ? -1.473 3.829 4.471 1.00 96.50 194 LEU A CA 1
ATOM 1489 C C . LEU A 1 194 ? -1.036 2.983 5.672 1.00 96.50 194 LEU A C 1
ATOM 1491 O O . LEU A 1 194 ? -1.786 2.877 6.645 1.00 96.50 194 LEU A O 1
ATOM 1495 N N . LEU A 1 195 ? 0.175 2.421 5.625 1.00 96.62 195 LEU A N 1
ATOM 1496 C CA . LEU A 1 195 ? 0.762 1.672 6.734 1.00 96.62 195 LEU A CA 1
ATOM 1497 C C . LEU A 1 195 ? 0.897 2.559 7.977 1.00 96.62 195 LEU A C 1
ATOM 1499 O O . LEU A 1 195 ? 0.394 2.192 9.034 1.00 96.62 195 LEU A O 1
ATOM 1503 N N . ASN A 1 196 ? 1.472 3.755 7.839 1.00 96.62 196 ASN A N 1
ATOM 1504 C CA . ASN A 1 196 ? 1.641 4.696 8.950 1.00 96.62 196 ASN A CA 1
ATOM 1505 C C . ASN A 1 196 ? 0.295 5.099 9.578 1.00 96.62 196 ASN A C 1
ATOM 1507 O O . ASN A 1 196 ? 0.171 5.191 10.801 1.00 96.62 196 ASN A O 1
ATOM 1511 N N . VAL A 1 197 ? -0.742 5.313 8.758 1.00 96.56 197 VAL A N 1
ATOM 1512 C CA . VAL A 1 197 ? -2.100 5.593 9.253 1.00 96.56 197 VAL A CA 1
ATOM 1513 C C . VAL A 1 197 ? -2.653 4.393 10.025 1.00 96.56 197 VAL A C 1
ATOM 1515 O O . VAL A 1 197 ? -3.224 4.563 11.103 1.00 96.56 197 VAL A O 1
ATOM 1518 N N . ALA A 1 198 ? -2.480 3.176 9.506 1.00 94.06 198 ALA A N 1
ATOM 1519 C CA . ALA A 1 198 ? -2.923 1.961 10.180 1.00 94.06 198 ALA A CA 1
ATOM 1520 C C . ALA A 1 198 ? -2.189 1.743 11.514 1.00 94.06 198 ALA A C 1
ATOM 1522 O O . ALA A 1 198 ? -2.839 1.473 12.524 1.00 94.06 198 ALA A O 1
ATOM 1523 N N . GLU A 1 199 ? -0.869 1.932 11.550 1.00 95.19 199 GLU A N 1
ATOM 1524 C CA . GLU A 1 199 ? -0.055 1.863 12.769 1.00 95.19 199 GLU A CA 1
ATOM 1525 C C . GLU A 1 199 ? -0.501 2.896 13.809 1.00 95.19 199 GLU A C 1
ATOM 1527 O O . GLU A 1 199 ? -0.679 2.555 14.980 1.00 95.19 199 GLU A O 1
ATOM 1532 N N . GLY A 1 200 ? -0.781 4.132 13.384 1.00 95.50 200 GLY A N 1
ATOM 1533 C CA . GLY A 1 200 ? -1.323 5.173 14.258 1.00 95.50 200 GLY A CA 1
ATOM 1534 C C . GLY A 1 200 ? -2.659 4.773 14.895 1.00 95.50 200 GLY A C 1
ATOM 1535 O O . GLY A 1 200 ? -2.838 4.911 16.109 1.00 95.50 200 GLY A O 1
ATOM 1536 N N . ARG A 1 201 ? -3.578 4.201 14.104 1.00 94.19 201 ARG A N 1
ATOM 1537 C CA . ARG A 1 201 ? -4.875 3.704 14.601 1.00 94.19 201 ARG A CA 1
ATOM 1538 C C . ARG A 1 201 ? -4.708 2.514 15.544 1.00 94.19 201 ARG A C 1
ATOM 1540 O O . ARG A 1 201 ? -5.380 2.446 16.571 1.00 94.19 201 ARG A O 1
ATOM 1547 N N . MET A 1 202 ? -3.791 1.600 15.243 1.00 90.00 202 MET A N 1
ATOM 1548 C CA . MET A 1 202 ? -3.479 0.467 16.118 1.00 90.00 202 MET A CA 1
ATOM 1549 C C . MET A 1 202 ? -2.895 0.927 17.457 1.00 90.00 202 MET A C 1
ATOM 1551 O O . MET A 1 202 ? -3.311 0.433 18.505 1.00 90.00 202 MET A O 1
ATOM 1555 N N . ALA A 1 203 ? -1.998 1.915 17.450 1.00 92.94 203 ALA A N 1
ATOM 1556 C CA . ALA A 1 203 ? -1.449 2.506 18.668 1.00 92.94 203 ALA A CA 1
ATOM 1557 C C . ALA A 1 203 ? -2.529 3.213 19.509 1.00 92.94 203 ALA A C 1
ATOM 1559 O O . ALA A 1 203 ? -2.510 3.153 20.741 1.00 92.94 203 ALA A O 1
ATOM 1560 N N . GLU A 1 204 ? -3.503 3.870 18.875 1.00 93.12 204 GLU A N 1
ATOM 1561 C CA . GLU A 1 204 ? -4.662 4.443 19.565 1.00 93.12 204 GLU A CA 1
ATOM 1562 C C . GLU A 1 204 ? -5.522 3.369 20.239 1.00 93.12 204 GLU A C 1
ATOM 1564 O O . GLU A 1 204 ? -5.785 3.464 21.442 1.00 93.12 204 GLU A O 1
ATOM 1569 N N . VAL A 1 205 ? -5.881 2.311 19.506 1.00 87.69 205 VAL A N 1
ATOM 1570 C CA . VAL A 1 205 ? -6.613 1.165 20.060 1.00 87.69 205 VAL A CA 1
ATOM 1571 C C . VAL A 1 205 ? -5.834 0.553 21.222 1.00 87.69 205 VAL A C 1
ATOM 1573 O O . VAL A 1 205 ? -6.400 0.329 22.289 1.00 87.69 205 VAL A O 1
ATOM 1576 N N . GLN A 1 206 ? -4.521 0.368 21.080 1.00 88.00 206 GLN A N 1
ATOM 1577 C CA . GLN A 1 206 ? -3.673 -0.157 22.145 1.00 88.00 206 GLN A CA 1
ATOM 1578 C C . GLN A 1 206 ? -3.689 0.730 23.398 1.00 88.00 206 GLN A C 1
ATOM 1580 O O . GLN A 1 206 ? -3.779 0.196 24.502 1.00 88.00 206 GLN A O 1
ATOM 1585 N N . ARG A 1 207 ? -3.665 2.063 23.262 1.00 90.81 207 ARG A N 1
ATOM 1586 C CA . ARG A 1 207 ? -3.791 2.992 24.404 1.00 90.81 207 ARG A CA 1
ATOM 1587 C C . ARG A 1 207 ? -5.152 2.888 25.092 1.00 90.81 207 ARG A C 1
ATOM 1589 O O . ARG A 1 207 ? -5.232 2.984 26.316 1.00 90.81 207 ARG A O 1
ATOM 1596 N N . VAL A 1 208 ? -6.233 2.717 24.331 1.00 88.00 208 VAL A N 1
ATOM 1597 C CA . VAL A 1 208 ? -7.577 2.489 24.891 1.00 88.00 208 VAL A CA 1
ATOM 1598 C C . VAL A 1 208 ? -7.605 1.164 25.651 1.00 88.00 208 VAL A C 1
ATOM 1600 O O . VAL A 1 208 ? -7.976 1.138 26.820 1.00 88.00 208 VAL A O 1
ATOM 1603 N N . VAL A 1 209 ? -7.130 0.084 25.030 1.00 87.38 209 VAL A N 1
ATOM 1604 C CA . VAL A 1 209 ? -7.064 -1.244 25.649 1.00 87.38 209 VAL A CA 1
ATOM 1605 C C . VAL A 1 209 ? -6.226 -1.207 26.926 1.00 87.38 209 VAL A C 1
ATOM 1607 O O . VAL A 1 209 ? -6.700 -1.654 27.966 1.00 87.38 209 VAL A O 1
ATOM 1610 N N . GLN A 1 210 ? -5.029 -0.612 26.897 1.00 89.31 210 GLN A N 1
ATOM 1611 C CA . GLN A 1 210 ? -4.153 -0.501 28.068 1.00 89.31 210 GLN A CA 1
ATOM 1612 C C . GLN A 1 210 ? -4.855 0.159 29.259 1.00 89.31 210 GLN A C 1
ATOM 1614 O O . GLN A 1 210 ? -4.787 -0.381 30.364 1.00 89.31 210 GLN A O 1
ATOM 1619 N N . ARG A 1 211 ? -5.597 1.253 29.031 1.00 88.94 211 ARG A N 1
ATOM 1620 C CA . ARG A 1 211 ? -6.372 1.935 30.083 1.00 88.94 211 ARG A CA 1
ATOM 1621 C C . ARG A 1 211 ? -7.370 1.002 30.770 1.00 88.94 211 ARG A C 1
ATOM 1623 O O . ARG A 1 211 ? -7.461 1.015 31.993 1.00 88.94 211 ARG A O 1
ATOM 1630 N N . TYR A 1 212 ? -8.067 0.159 30.012 1.00 87.69 212 TYR A N 1
ATOM 1631 C CA . TYR A 1 212 ? -9.053 -0.768 30.575 1.00 87.69 212 TYR A CA 1
ATOM 1632 C C . TYR A 1 212 ? -8.442 -2.060 31.123 1.00 87.69 212 TYR A C 1
ATOM 1634 O O . TYR A 1 212 ? -8.982 -2.628 32.065 1.00 87.69 212 TYR A O 1
ATOM 1642 N N . THR A 1 213 ? -7.302 -2.522 30.601 1.00 88.06 213 THR A N 1
ATOM 1643 C CA . THR A 1 213 ? -6.664 -3.760 31.087 1.00 88.06 213 THR A CA 1
ATOM 1644 C C . THR A 1 213 ? -6.089 -3.659 32.498 1.00 88.06 213 THR A C 1
ATOM 1646 O O . THR A 1 213 ? -5.869 -4.700 33.121 1.00 88.06 213 THR A O 1
ATOM 1649 N N . ILE A 1 214 ? -5.836 -2.442 32.992 1.00 89.00 214 ILE A N 1
ATOM 1650 C CA . ILE A 1 214 ? -5.363 -2.191 34.363 1.00 89.00 214 ILE A CA 1
ATOM 1651 C C . ILE A 1 214 ? -6.509 -2.352 35.376 1.00 89.00 214 ILE A C 1
ATOM 1653 O O . ILE A 1 214 ? -6.261 -2.711 36.526 1.00 89.00 214 ILE A O 1
ATOM 1657 N N . VAL A 1 215 ? -7.756 -2.138 34.943 1.00 92.44 215 VAL A N 1
ATOM 1658 C CA . VAL A 1 215 ? -8.953 -2.267 35.782 1.00 92.44 215 VAL A CA 1
ATOM 1659 C C . VAL A 1 215 ? -9.208 -3.757 36.045 1.00 92.44 215 VAL A C 1
ATOM 1661 O O . VAL A 1 215 ? -9.479 -4.526 35.121 1.00 92.44 215 VAL A O 1
ATOM 1664 N N . GLN A 1 216 ? -9.068 -4.187 37.299 1.00 93.25 216 GLN A N 1
ATOM 1665 C CA . GLN A 1 216 ? -9.197 -5.590 37.709 1.00 93.25 216 GLN A CA 1
ATOM 1666 C C . GLN A 1 216 ? -10.664 -5.966 37.921 1.00 93.25 216 GLN A C 1
ATOM 1668 O O . GLN A 1 216 ? -11.114 -7.015 37.453 1.00 93.25 216 GLN A O 1
ATOM 1673 N N . GLU A 1 217 ? -11.421 -5.103 38.600 1.00 96.19 217 GLU A N 1
ATOM 1674 C CA . GLU A 1 217 ? -12.827 -5.333 38.925 1.00 96.19 217 GLU A CA 1
ATOM 1675 C C . GLU A 1 217 ? -13.685 -4.113 38.571 1.00 96.19 217 GLU A C 1
ATOM 1677 O O . GLU A 1 217 ? -14.016 -3.308 39.448 1.00 96.19 217 GLU A O 1
ATOM 1682 N N . PRO A 1 218 ? -14.083 -3.967 37.294 1.00 96.69 218 PRO A N 1
ATOM 1683 C CA . PRO A 1 218 ? -14.897 -2.837 36.873 1.00 96.69 218 PRO A CA 1
ATOM 1684 C C . PRO A 1 218 ? -16.309 -2.916 37.476 1.00 96.69 218 PRO A C 1
ATOM 1686 O O . PRO A 1 218 ? -16.993 -3.943 37.390 1.00 96.69 218 PRO A O 1
ATOM 1689 N N . VAL A 1 219 ? -16.766 -1.814 38.070 1.00 97.94 219 VAL A N 1
ATOM 1690 C CA . VAL A 1 219 ? -18.112 -1.643 38.642 1.00 97.94 219 VAL A CA 1
ATOM 1691 C C . VAL A 1 219 ? -18.742 -0.346 38.173 1.00 97.94 219 VAL A C 1
ATOM 1693 O O . VAL A 1 219 ? -18.051 0.654 38.056 1.00 97.94 219 VAL A O 1
ATOM 1696 N N . VAL A 1 220 ? -20.045 -0.357 37.928 1.00 98.00 220 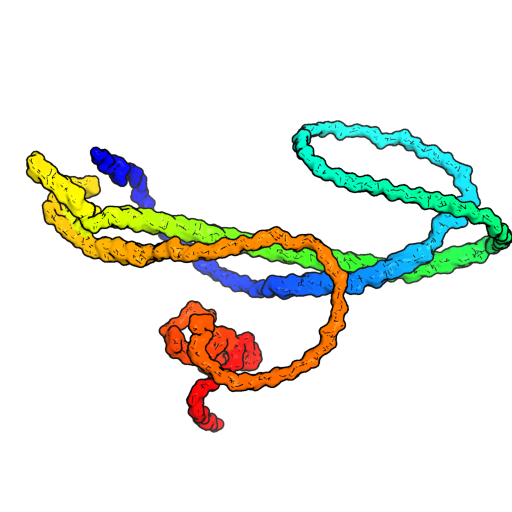VAL A N 1
ATOM 1697 C CA . VAL A 1 220 ? -20.835 0.827 37.589 1.00 98.00 220 VAL A CA 1
ATOM 1698 C C . VAL A 1 220 ? -21.454 1.396 38.864 1.00 98.00 220 VAL A C 1
ATOM 1700 O O . VAL A 1 220 ? -22.039 0.638 39.647 1.00 98.00 220 VAL A O 1
ATOM 1703 N N . ALA A 1 221 ? -21.300 2.701 39.083 1.00 98.12 221 ALA A N 1
ATOM 1704 C CA . ALA A 1 221 ? -21.957 3.421 40.174 1.00 98.12 221 ALA A CA 1
ATOM 1705 C C . ALA A 1 221 ? -23.305 4.020 39.718 1.00 98.12 221 ALA A C 1
ATOM 1707 O O . ALA A 1 221 ? -23.714 3.858 38.568 1.00 98.12 221 ALA A O 1
ATOM 1708 N N . SER A 1 222 ? -24.035 4.686 40.618 1.00 97.69 222 SER A N 1
ATOM 1709 C CA . SER A 1 222 ? -25.373 5.233 40.323 1.00 97.69 222 SER A CA 1
ATOM 1710 C C . SER A 1 222 ? -25.389 6.357 39.285 1.00 97.69 222 SER A C 1
ATOM 1712 O O . SER A 1 222 ? -26.442 6.649 38.730 1.00 97.69 222 SER A O 1
ATOM 1714 N N . ASP A 1 223 ? -24.243 6.975 39.015 1.00 97.38 223 ASP A N 1
ATOM 1715 C CA . ASP A 1 223 ? -24.067 7.993 37.978 1.00 97.38 223 ASP A CA 1
ATOM 1716 C C . ASP A 1 223 ? -23.882 7.401 36.567 1.00 97.38 223 ASP A C 1
ATOM 1718 O O . ASP A 1 223 ? -23.807 8.140 35.588 1.00 97.38 223 ASP A O 1
ATOM 1722 N N . GLY A 1 224 ? -23.819 6.070 36.450 1.00 96.88 224 GLY A N 1
ATOM 1723 C CA . GLY A 1 224 ? -23.642 5.358 35.185 1.00 96.88 224 GLY A CA 1
ATOM 1724 C C . GLY A 1 224 ? -22.185 5.196 34.744 1.00 96.88 224 GLY A C 1
ATOM 1725 O O . GLY A 1 224 ? -21.936 4.571 33.710 1.00 96.88 224 GLY A O 1
ATOM 1726 N N . PHE A 1 225 ? -21.212 5.687 35.517 1.00 96.75 225 PHE A N 1
ATOM 1727 C CA . PHE A 1 225 ? -19.793 5.572 35.182 1.00 96.75 225 PHE A CA 1
ATOM 1728 C C . PHE A 1 225 ? -19.151 4.330 35.797 1.00 96.75 225 PHE A C 1
ATOM 1730 O O . PHE A 1 225 ? -19.605 3.788 36.805 1.00 96.75 225 PHE A O 1
ATOM 1737 N N . THR A 1 226 ? -18.094 3.836 35.141 1.00 95.81 226 THR A N 1
ATOM 1738 C CA . THR A 1 226 ? -17.370 2.639 35.583 1.00 95.81 226 THR A CA 1
ATOM 1739 C C . THR A 1 226 ? -16.111 3.004 36.359 1.00 95.81 226 THR A C 1
ATOM 1741 O O . THR A 1 226 ? -15.276 3.767 35.881 1.00 95.81 226 THR A O 1
ATOM 1744 N N . TYR A 1 227 ? -15.941 2.374 37.515 1.00 95.94 227 TYR A N 1
ATOM 1745 C CA . TYR A 1 227 ? -14.830 2.553 38.435 1.00 95.94 227 TYR A CA 1
ATOM 1746 C C . TYR A 1 227 ? -14.147 1.218 38.738 1.00 95.94 227 TYR A C 1
ATOM 1748 O O . TYR A 1 227 ? -14.719 0.144 38.548 1.00 95.94 227 TYR A O 1
ATOM 1756 N N . GLU A 1 228 ? -12.929 1.280 39.269 1.00 96.56 228 GLU A N 1
ATOM 1757 C CA . GLU A 1 228 ? -12.281 0.131 39.903 1.00 96.56 228 GLU A CA 1
ATOM 1758 C C . GLU A 1 228 ? -12.918 -0.114 41.277 1.00 96.56 228 GLU A C 1
ATOM 1760 O O . GLU A 1 228 ? -12.902 0.777 42.133 1.00 96.56 228 GLU A O 1
ATOM 1765 N N . ARG A 1 229 ? -13.447 -1.323 41.520 1.00 97.50 229 ARG A N 1
ATOM 1766 C CA . ARG A 1 229 ? -14.204 -1.643 42.743 1.00 97.50 229 ARG A CA 1
ATOM 1767 C C . ARG A 1 229 ? -13.458 -1.276 44.019 1.00 97.50 229 ARG A C 1
ATOM 1769 O O . ARG A 1 229 ? -14.076 -0.752 44.942 1.00 97.50 229 ARG A O 1
ATOM 1776 N N . ARG A 1 230 ? -12.159 -1.580 44.093 1.00 97.44 230 ARG A N 1
ATOM 1777 C CA . ARG A 1 230 ? -11.350 -1.325 45.296 1.00 97.44 230 ARG A CA 1
ATOM 1778 C C . ARG A 1 230 ? -11.293 0.164 45.628 1.00 97.44 230 ARG A C 1
ATOM 1780 O O . ARG A 1 230 ? -11.505 0.537 46.775 1.00 97.44 230 ARG A O 1
ATOM 1787 N N . ILE A 1 231 ? -11.070 0.991 44.610 1.00 96.81 231 ILE A N 1
ATOM 1788 C CA . ILE A 1 231 ? -10.895 2.438 44.758 1.00 96.81 231 ILE A CA 1
ATOM 1789 C C . ILE A 1 231 ? -12.225 3.097 45.125 1.00 96.81 231 ILE A C 1
ATOM 1791 O O . ILE A 1 231 ? -12.286 3.859 46.086 1.00 96.81 231 ILE A O 1
ATOM 1795 N N . ILE A 1 232 ? -13.308 2.768 44.408 1.00 97.69 232 ILE A N 1
ATOM 1796 C CA . ILE A 1 232 ? -14.604 3.405 44.669 1.00 97.69 232 ILE A CA 1
ATOM 1797 C C . ILE A 1 232 ? -15.191 2.991 46.022 1.00 97.69 232 ILE A C 1
ATOM 1799 O O . ILE A 1 232 ? -15.755 3.829 46.714 1.00 97.69 232 ILE A O 1
ATOM 1803 N N . LYS A 1 233 ? -15.004 1.735 46.455 1.00 97.94 233 LYS A N 1
ATOM 1804 C CA . LYS A 1 233 ? -15.429 1.299 47.793 1.00 97.94 233 LYS A CA 1
ATOM 1805 C C . LYS A 1 233 ? -14.692 2.056 48.889 1.00 97.94 233 LYS A C 1
ATOM 1807 O O . LYS A 1 233 ? -15.338 2.567 49.790 1.00 97.94 233 LYS A O 1
ATOM 1812 N N . GLN A 1 234 ? -13.370 2.186 48.770 1.00 98.19 234 GLN A N 1
ATOM 1813 C CA . GLN A 1 234 ? -12.572 2.941 49.734 1.00 98.19 234 GLN A CA 1
ATOM 1814 C C . GLN A 1 234 ? -13.058 4.393 49.863 1.00 98.19 234 GLN A C 1
ATOM 1816 O O . GLN A 1 234 ? -13.183 4.889 50.980 1.00 98.19 234 GLN A O 1
ATOM 1821 N N . TYR A 1 235 ? -13.364 5.049 48.738 1.00 98.06 235 TYR A N 1
ATOM 1822 C CA . TYR A 1 235 ? -13.917 6.405 48.725 1.00 98.06 235 TYR A CA 1
ATOM 1823 C C . TYR A 1 235 ? -15.289 6.480 49.415 1.00 98.06 235 TYR A C 1
ATOM 1825 O O . TYR A 1 235 ? -15.490 7.313 50.297 1.00 98.06 235 TYR A O 1
ATOM 1833 N N . LEU A 1 236 ? -16.212 5.576 49.070 1.00 98.12 236 LEU A N 1
ATOM 1834 C CA . LEU A 1 236 ? -17.536 5.507 49.698 1.00 98.12 236 LEU A CA 1
ATOM 1835 C C . LEU A 1 236 ? -17.435 5.274 51.218 1.00 98.12 236 LEU A C 1
ATOM 1837 O O . LEU A 1 236 ? -18.139 5.928 51.985 1.00 98.12 236 LEU A O 1
ATOM 1841 N N . ASP A 1 237 ? -16.523 4.403 51.658 1.00 98.25 237 ASP A N 1
ATOM 1842 C CA . ASP A 1 237 ? -16.280 4.109 53.075 1.00 98.25 237 ASP A CA 1
ATOM 1843 C C . ASP A 1 237 ? -15.646 5.300 53.823 1.00 98.25 237 ASP A C 1
ATOM 1845 O O . ASP A 1 237 ? -15.898 5.513 55.010 1.00 98.25 237 ASP A O 1
ATOM 1849 N N . GLU A 1 238 ? -14.797 6.091 53.165 1.00 98.19 238 GLU A N 1
ATOM 1850 C CA . GLU A 1 238 ? -14.210 7.314 53.727 1.00 98.19 238 GLU A CA 1
ATOM 1851 C C . GLU A 1 238 ? -15.247 8.431 53.894 1.00 98.19 238 GLU A C 1
ATOM 1853 O O . GLU A 1 238 ? -15.307 9.062 54.954 1.00 98.19 238 GLU A O 1
ATOM 1858 N N . CYS A 1 239 ? -16.120 8.605 52.902 1.00 97.81 239 CYS A N 1
ATOM 1859 C CA . CYS A 1 239 ? -17.272 9.501 52.970 1.00 97.81 239 CYS A CA 1
ATOM 1860 C C . CYS A 1 239 ? -18.230 9.098 54.099 1.00 97.81 239 CYS A C 1
ATOM 1862 O O . CYS A 1 239 ? -18.587 9.936 54.929 1.00 97.81 239 CYS A O 1
ATOM 1864 N N . LEU A 1 240 ? -18.553 7.803 54.205 1.00 97.44 240 LEU A N 1
ATOM 1865 C CA . LEU A 1 240 ? -19.415 7.274 55.263 1.00 97.44 240 LEU A CA 1
ATOM 1866 C C . LEU A 1 240 ? -18.826 7.507 56.661 1.00 97.44 240 LEU A C 1
ATOM 1868 O O . LEU A 1 240 ? -19.545 7.922 57.567 1.00 97.44 240 LEU A O 1
ATOM 1872 N N . ARG A 1 241 ? -17.514 7.294 56.837 1.00 98.19 241 ARG A N 1
ATOM 1873 C CA . ARG A 1 241 ? -16.817 7.563 58.109 1.00 98.19 241 ARG A CA 1
ATOM 1874 C C . ARG A 1 241 ? -16.780 9.046 58.469 1.00 98.19 241 ARG A C 1
ATOM 1876 O O . ARG A 1 241 ? -16.824 9.376 59.648 1.00 98.19 241 ARG A O 1
ATOM 1883 N N . SER A 1 242 ? -16.695 9.920 57.471 1.00 98.12 242 SER A N 1
ATOM 1884 C CA . SER A 1 242 ? -16.649 11.374 57.665 1.00 98.12 242 SER A CA 1
ATOM 1885 C C . SER A 1 242 ? -18.038 12.008 57.799 1.00 98.12 242 SER A C 1
ATOM 1887 O O . SER A 1 242 ? -18.137 13.188 58.123 1.00 98.12 242 SER A O 1
ATOM 1889 N N . GLY A 1 243 ? -19.110 11.251 57.537 1.00 97.62 243 GLY A N 1
ATOM 1890 C CA . GLY A 1 243 ? -20.483 11.762 57.512 1.00 97.62 243 GLY A CA 1
ATOM 1891 C C . GLY A 1 243 ? -20.782 12.685 56.324 1.00 97.62 243 GLY A C 1
ATOM 1892 O O . GLY A 1 243 ? -21.742 13.448 56.376 1.00 97.62 243 GLY A O 1
ATOM 1893 N N . VAL A 1 244 ? -19.963 12.641 55.268 1.00 98.06 244 VAL A N 1
ATOM 1894 C CA . VAL A 1 244 ? -20.133 13.452 54.053 1.00 98.06 244 VAL A CA 1
ATOM 1895 C C . VAL A 1 244 ? -20.750 12.582 52.963 1.00 98.06 244 VAL A C 1
ATOM 1897 O O . VAL A 1 244 ? -20.297 11.458 52.750 1.00 98.06 244 VAL A O 1
ATOM 1900 N N . SER A 1 245 ? -21.757 13.089 52.247 1.00 98.00 245 SER A N 1
ATOM 1901 C CA . SER A 1 245 ? -22.325 12.387 51.090 1.00 98.00 245 SER A CA 1
ATOM 1902 C C . SER A 1 245 ? -21.261 12.219 49.995 1.00 98.00 245 SER A C 1
ATOM 1904 O O . SER A 1 245 ? -20.637 13.209 49.605 1.00 98.00 245 SER A O 1
ATOM 1906 N N . PRO A 1 246 ? -21.022 11.001 49.480 1.00 98.12 246 PRO A N 1
ATOM 1907 C CA . PRO A 1 246 ? -20.081 10.796 48.384 1.00 98.12 246 PRO A CA 1
ATOM 1908 C C . PRO A 1 246 ? -20.621 11.429 47.097 1.00 98.12 246 PRO A C 1
ATOM 1910 O O . PRO A 1 246 ? -21.786 11.241 46.753 1.00 98.12 246 PRO A O 1
ATOM 1913 N N . ILE A 1 247 ? -19.775 12.155 46.366 1.00 98.19 247 ILE A N 1
ATOM 1914 C CA . ILE A 1 247 ? -20.144 12.881 45.142 1.00 98.19 247 ILE A CA 1
ATOM 1915 C C . ILE A 1 247 ? -19.247 12.409 43.997 1.00 98.19 247 ILE A C 1
ATOM 1917 O O . ILE A 1 247 ? -18.030 12.290 44.146 1.00 98.19 247 ILE A O 1
ATOM 1921 N N . SER A 1 248 ? -19.840 12.137 42.835 1.00 97.56 248 SER A N 1
ATOM 1922 C CA . SER A 1 248 ? -19.088 11.763 41.639 1.00 97.56 248 SER A CA 1
ATOM 1923 C C . SER A 1 248 ? -18.224 12.920 41.162 1.00 97.56 248 SER A C 1
ATOM 1925 O O . SER A 1 248 ? -18.709 14.023 40.924 1.00 97.56 248 SER A O 1
ATOM 1927 N N . GLN A 1 249 ? -16.942 12.652 40.926 1.00 95.06 249 GLN A N 1
ATOM 1928 C CA . GLN A 1 249 ? -16.033 13.653 40.367 1.00 95.06 249 GLN A CA 1
ATOM 1929 C C . GLN A 1 249 ? -16.398 14.049 38.927 1.00 95.06 249 GLN A C 1
ATOM 1931 O O . GLN A 1 249 ? -16.007 15.124 38.478 1.00 95.06 249 GLN A O 1
ATOM 1936 N N . GLN A 1 250 ? -17.128 13.196 38.200 1.00 94.94 250 GLN A N 1
ATOM 1937 C CA . GLN A 1 250 ? -17.453 13.410 36.788 1.00 94.94 250 GLN A CA 1
ATOM 1938 C C . GLN A 1 250 ? -18.792 14.119 36.603 1.00 94.94 250 GLN A C 1
ATOM 1940 O O . GLN A 1 250 ? -18.879 15.053 35.813 1.00 94.94 250 GLN A O 1
ATOM 1945 N N . THR A 1 251 ? -19.823 13.708 37.343 1.00 96.94 251 THR A N 1
ATOM 1946 C CA . THR A 1 251 ? -21.180 14.263 37.202 1.00 96.94 251 THR A CA 1
ATOM 1947 C C . THR A 1 251 ? -21.554 15.253 38.292 1.00 96.94 251 THR A C 1
ATOM 1949 O O . THR A 1 251 ? -22.574 15.923 38.166 1.00 96.94 251 THR A O 1
ATOM 1952 N N . GLN A 1 252 ? -20.767 15.338 39.370 1.00 97.69 252 GLN A N 1
ATOM 1953 C CA . GLN A 1 252 ? -21.091 16.111 40.574 1.00 97.69 252 GLN A CA 1
ATOM 1954 C C . GLN A 1 252 ? -22.421 15.697 41.234 1.00 97.69 252 GLN A C 1
ATOM 1956 O O . GLN A 1 252 ? -22.979 16.441 42.035 1.00 97.69 252 GLN A O 1
ATOM 1961 N N . SER A 1 253 ? -22.932 14.501 40.925 1.00 97.81 253 SER A N 1
ATOM 1962 C CA . SER A 1 253 ? -24.121 13.934 41.563 1.00 97.81 253 SER A CA 1
ATOM 1963 C C . SER A 1 253 ? -23.746 13.066 42.761 1.00 97.81 253 SER A C 1
ATOM 1965 O O . SER A 1 253 ? -22.678 12.450 42.774 1.00 97.81 253 SER A O 1
ATOM 1967 N N . GLU A 1 254 ? -24.645 12.956 43.739 1.00 98.00 254 GLU A N 1
ATOM 1968 C CA . GLU A 1 254 ? -24.471 12.033 44.863 1.00 98.00 254 GLU A CA 1
ATOM 1969 C C . GLU A 1 254 ? -24.377 10.578 44.377 1.00 98.00 254 GLU A C 1
ATOM 1971 O O . GLU A 1 254 ? -25.107 10.139 43.481 1.00 98.00 254 GLU A O 1
ATOM 1976 N N . LEU A 1 255 ? -23.448 9.825 44.963 1.00 98.12 255 LEU A N 1
ATOM 1977 C CA . LEU A 1 255 ? -23.201 8.428 44.635 1.00 98.12 255 LEU A CA 1
ATOM 1978 C C . LEU A 1 255 ? -23.911 7.502 45.622 1.00 98.12 255 LEU A C 1
ATOM 1980 O O . LEU A 1 255 ? -23.768 7.612 46.837 1.00 98.12 255 LEU A O 1
ATOM 1984 N N . SER A 1 256 ? -24.635 6.518 45.097 1.00 97.81 256 SER A N 1
ATOM 1985 C CA . SER A 1 256 ? -25.161 5.422 45.905 1.00 97.81 256 SER A CA 1
ATOM 1986 C C . SER A 1 256 ? -24.037 4.467 46.312 1.00 97.81 256 SER A C 1
ATOM 1988 O O . SER A 1 256 ? -23.122 4.192 45.535 1.00 97.81 256 SER A O 1
ATOM 1990 N N . SER A 1 257 ? -24.151 3.872 47.502 1.00 96.50 257 SER A N 1
ATOM 1991 C CA . SER A 1 257 ? -23.266 2.791 47.961 1.00 96.50 257 SER A CA 1
ATOM 1992 C C . SER A 1 257 ? -23.439 1.484 47.170 1.00 96.50 257 SER A C 1
ATOM 1994 O O . SER A 1 257 ? -22.618 0.568 47.279 1.00 96.50 257 SER A O 1
ATOM 1996 N N . THR A 1 258 ? -24.494 1.384 46.354 1.00 97.50 258 THR A N 1
ATOM 1997 C CA . THR A 1 258 ? -24.773 0.207 45.528 1.00 97.50 258 THR A CA 1
ATOM 1998 C C . THR A 1 258 ? -23.920 0.226 44.261 1.00 97.50 258 THR A C 1
ATOM 2000 O O . THR A 1 258 ? -24.122 1.046 43.371 1.00 97.50 258 THR A O 1
ATOM 2003 N N . LEU A 1 259 ? -22.983 -0.720 44.161 1.00 98.25 259 LEU A N 1
ATOM 2004 C CA . LEU A 1 259 ? -22.079 -0.870 43.016 1.00 98.25 259 LEU A CA 1
ATOM 2005 C C . LEU A 1 259 ? -22.430 -2.113 42.196 1.00 98.25 259 LEU A C 1
ATOM 2007 O O . LEU A 1 259 ? -22.311 -3.244 42.684 1.00 98.25 259 LEU A O 1
ATOM 2011 N N . VAL A 1 260 ? -22.783 -1.922 40.926 1.00 98.19 260 VAL A N 1
ATOM 2012 C CA . VAL A 1 260 ? -23.173 -3.010 40.017 1.00 98.19 260 VAL A CA 1
ATOM 2013 C C . VAL A 1 260 ? -21.940 -3.524 39.258 1.00 98.19 260 VAL A C 1
ATOM 2015 O O . VAL A 1 260 ? -21.240 -2.732 38.638 1.00 98.19 260 VAL A O 1
ATOM 2018 N N . PRO A 1 261 ? -21.613 -4.831 39.266 1.00 98.06 261 PRO A N 1
ATOM 2019 C CA . PRO A 1 261 ? -20.492 -5.355 38.481 1.00 98.06 261 PRO A CA 1
ATOM 2020 C C . PRO A 1 261 ? -20.661 -5.100 36.973 1.00 98.06 261 PRO A C 1
ATOM 2022 O O . PRO A 1 261 ? -21.671 -5.497 36.391 1.00 98.06 261 PRO A O 1
ATOM 2025 N N . ASN A 1 262 ? -19.650 -4.522 36.314 1.00 97.38 262 ASN A N 1
ATOM 2026 C CA . ASN A 1 262 ? -19.662 -4.320 34.864 1.00 97.38 262 ASN A CA 1
ATOM 2027 C C . ASN A 1 262 ? -19.178 -5.592 34.137 1.00 97.38 262 ASN A C 1
ATOM 2029 O O . ASN A 1 262 ? -18.009 -5.734 33.765 1.00 97.38 262 ASN A O 1
ATOM 2033 N N . GLN A 1 263 ? -20.087 -6.556 33.964 1.00 96.62 263 GLN A N 1
ATOM 2034 C CA . GLN A 1 263 ? -19.767 -7.852 33.351 1.00 96.62 263 GLN A CA 1
ATOM 2035 C C . GLN A 1 263 ? -19.397 -7.740 31.864 1.00 96.62 263 GLN A C 1
ATOM 2037 O O . GLN A 1 263 ? -18.639 -8.575 31.367 1.00 96.62 263 GLN A O 1
ATOM 2042 N N . SER A 1 264 ? -19.910 -6.735 31.144 1.00 95.06 264 SER A N 1
ATOM 2043 C CA . SER A 1 264 ? -19.595 -6.536 29.725 1.00 95.06 264 SER A CA 1
ATOM 2044 C C . SER A 1 264 ? -18.151 -6.074 29.542 1.00 95.06 264 SER A C 1
ATOM 2046 O O . SER A 1 264 ? -17.423 -6.690 28.765 1.00 95.06 264 SER A O 1
ATOM 2048 N N . LEU A 1 265 ? -17.695 -5.081 30.315 1.00 93.38 265 LEU A N 1
ATOM 2049 C CA . LEU A 1 265 ? -16.297 -4.643 30.277 1.00 93.38 265 LEU A CA 1
ATOM 2050 C C . LEU A 1 265 ? -15.346 -5.752 30.740 1.00 93.38 265 LEU A C 1
ATOM 2052 O O . LEU A 1 265 ? -14.311 -5.964 30.115 1.00 93.38 265 LEU A O 1
ATOM 2056 N N . LYS A 1 266 ? -15.716 -6.514 31.778 1.00 94.12 266 LYS A N 1
ATOM 2057 C CA . LYS A 1 266 ? -14.920 -7.660 32.242 1.00 94.12 266 LYS A CA 1
ATOM 2058 C C . LYS A 1 266 ? -14.727 -8.707 31.138 1.00 94.12 266 LYS A C 1
ATOM 2060 O O . LYS A 1 266 ? -13.600 -9.129 30.895 1.00 94.12 266 LYS A O 1
ATOM 2065 N N . LYS A 1 267 ? -15.804 -9.096 30.443 1.00 94.38 267 LYS A N 1
ATOM 2066 C CA . LYS A 1 267 ? -15.735 -10.029 29.304 1.00 94.38 267 LYS A CA 1
ATOM 2067 C C . LYS A 1 267 ? -14.907 -9.463 28.153 1.00 94.38 267 LYS A C 1
ATOM 2069 O O . LYS A 1 267 ? -14.126 -10.199 27.566 1.00 94.38 267 LYS A O 1
ATOM 2074 N N . LEU A 1 268 ? -15.049 -8.173 27.849 1.00 90.12 268 LEU A N 1
ATOM 2075 C CA . LEU A 1 268 ? -14.273 -7.517 26.798 1.00 90.12 268 LEU A CA 1
ATOM 2076 C C . LEU A 1 268 ? -12.772 -7.522 27.113 1.00 90.12 268 LEU A C 1
ATOM 2078 O O . LEU A 1 268 ? -11.979 -7.892 26.256 1.00 90.12 268 LEU A O 1
ATOM 2082 N N . VAL A 1 269 ? -12.377 -7.147 28.332 1.00 89.44 269 VAL A N 1
ATOM 2083 C CA . VAL A 1 269 ? -10.969 -7.166 28.765 1.00 89.44 269 VAL A CA 1
ATOM 2084 C C . VAL A 1 269 ? -10.399 -8.583 28.713 1.00 89.44 269 VAL A C 1
ATOM 2086 O O . VAL A 1 269 ? -9.265 -8.766 28.275 1.00 89.44 269 VAL A O 1
ATOM 2089 N N . GLU A 1 270 ? -11.182 -9.583 29.113 1.00 90.50 270 GLU A N 1
ATOM 2090 C CA . GLU A 1 270 ? -10.780 -10.988 29.048 1.00 90.50 270 GLU A CA 1
ATOM 2091 C C . GLU A 1 270 ? -10.582 -11.462 27.601 1.00 90.50 270 GLU A C 1
ATOM 2093 O O . GLU A 1 270 ? -9.533 -12.013 27.270 1.00 90.50 270 GLU A O 1
ATOM 2098 N N . LEU A 1 271 ? -11.525 -11.150 26.705 1.00 90.50 271 LEU A N 1
ATOM 2099 C CA . LEU A 1 271 ? -11.380 -11.421 25.273 1.00 90.50 271 LEU A CA 1
ATOM 2100 C C . LEU A 1 271 ? -10.153 -10.713 24.691 1.00 90.50 271 LEU A C 1
ATOM 2102 O O . LEU A 1 271 ? -9.379 -11.335 23.974 1.00 90.50 271 LEU A O 1
ATOM 2106 N N . LEU A 1 272 ? -9.925 -9.444 25.045 1.00 85.31 272 LEU A N 1
ATOM 2107 C CA . LEU A 1 272 ? -8.772 -8.672 24.576 1.00 85.31 272 LEU A CA 1
ATOM 2108 C C . LEU A 1 272 ? -7.440 -9.279 25.032 1.00 85.31 272 LEU A C 1
ATOM 2110 O O . LEU A 1 272 ? -6.484 -9.305 24.254 1.00 85.31 272 LEU A O 1
ATOM 2114 N N . ARG A 1 273 ? -7.373 -9.799 26.263 1.00 83.88 273 ARG A N 1
ATOM 2115 C CA . ARG A 1 273 ? -6.198 -10.519 26.777 1.00 83.88 273 ARG A CA 1
ATOM 2116 C C . ARG A 1 273 ? -5.944 -11.817 26.015 1.00 83.88 273 ARG A C 1
ATOM 2118 O O . ARG A 1 273 ? -4.788 -12.109 25.736 1.00 83.88 273 ARG A O 1
ATOM 2125 N N . GLN A 1 274 ? -6.998 -12.540 25.641 1.00 88.06 274 GLN A N 1
ATOM 2126 C CA . GLN A 1 274 ? -6.900 -13.774 24.853 1.00 88.06 274 GLN A CA 1
ATOM 2127 C C . GLN A 1 274 ? -6.536 -13.510 23.387 1.00 88.06 274 GLN A C 1
ATOM 2129 O O . GLN A 1 274 ? -5.793 -14.279 22.787 1.00 88.06 274 GLN A O 1
ATOM 2134 N N . THR A 1 275 ? -7.034 -12.416 22.804 1.00 81.06 275 THR A N 1
ATOM 2135 C CA . THR A 1 275 ? -6.742 -12.046 21.412 1.00 81.06 275 THR A CA 1
ATOM 2136 C C . THR A 1 275 ? -5.409 -11.354 21.227 1.00 81.06 275 THR A C 1
ATOM 2138 O O . THR A 1 275 ? -5.000 -11.198 20.082 1.00 81.06 275 THR A O 1
ATOM 2141 N N . LYS A 1 276 ? -4.741 -10.903 22.301 1.00 75.50 276 LYS A N 1
ATOM 2142 C CA . LYS A 1 276 ? -3.382 -10.376 22.192 1.00 75.50 276 LYS A CA 1
ATOM 2143 C C . LYS A 1 276 ? -2.544 -11.529 21.640 1.00 75.50 276 LYS A C 1
ATOM 2145 O O . LYS A 1 276 ? -2.318 -12.481 22.386 1.00 75.50 276 LYS A O 1
ATOM 2150 N N . PRO A 1 277 ? -2.137 -11.494 20.355 1.00 61.97 277 PRO A N 1
ATOM 2151 C CA . PRO A 1 277 ? -1.304 -12.556 19.837 1.00 61.97 277 PRO A CA 1
ATOM 2152 C C . PRO A 1 277 ? -0.087 -12.562 20.750 1.00 61.97 277 PRO A C 1
ATOM 2154 O O . PRO A 1 277 ? 0.479 -11.493 21.014 1.00 61.97 277 PRO A O 1
ATOM 2157 N N . SER A 1 278 ? 0.261 -13.723 21.307 1.00 56.53 278 SER A N 1
ATOM 2158 C CA . SER A 1 278 ? 1.591 -13.900 21.870 1.00 56.53 278 SER A CA 1
ATOM 2159 C C . SER A 1 278 ? 2.533 -13.500 20.752 1.00 56.53 278 SER A C 1
ATOM 2161 O O . SER A 1 278 ? 2.747 -14.252 19.809 1.00 56.53 278 SER A O 1
ATOM 2163 N N . ASN A 1 279 ? 3.031 -12.268 20.815 1.00 51.84 279 ASN A N 1
ATOM 2164 C CA . ASN A 1 279 ? 3.931 -11.683 19.833 1.00 51.84 279 ASN A CA 1
ATOM 2165 C C . ASN A 1 279 ? 5.338 -12.284 19.994 1.00 51.84 279 ASN A C 1
ATOM 2167 O O . ASN A 1 279 ? 6.344 -11.639 19.736 1.00 51.84 279 ASN A O 1
ATOM 2171 N N . GLU A 1 280 ? 5.386 -13.534 20.444 1.00 49.00 280 GLU A N 1
ATOM 2172 C CA . GLU A 1 280 ? 6.413 -14.512 20.162 1.00 49.00 280 GLU A CA 1
ATOM 2173 C C . GLU A 1 280 ? 6.091 -15.095 18.784 1.00 49.00 280 GLU A C 1
ATOM 2175 O O . GLU A 1 280 ? 5.871 -16.293 18.614 1.00 49.00 280 GLU A O 1
ATOM 2180 N N . ALA A 1 281 ? 6.045 -14.235 17.763 1.00 50.22 281 ALA A N 1
ATOM 2181 C CA . ALA A 1 281 ? 6.417 -14.730 16.454 1.00 50.22 281 ALA A CA 1
ATOM 2182 C C . ALA A 1 281 ? 7.835 -15.295 16.647 1.00 50.22 281 ALA A C 1
ATOM 2184 O O . ALA A 1 281 ? 8.706 -14.541 17.101 1.00 50.22 281 ALA A O 1
ATOM 2185 N N . PRO A 1 282 ? 8.072 -16.603 16.417 1.00 52.75 282 PRO A N 1
ATOM 2186 C CA . PRO A 1 282 ? 9.409 -17.161 16.517 1.00 52.75 282 PRO A CA 1
ATOM 2187 C C . PRO A 1 282 ? 10.273 -16.298 15.619 1.00 52.75 282 PRO A C 1
ATOM 2189 O O . PRO A 1 282 ? 9.937 -16.136 14.445 1.00 52.75 282 PRO A O 1
ATOM 2192 N N . ALA A 1 283 ? 11.294 -15.667 16.205 1.00 50.22 283 ALA A N 1
ATOM 2193 C CA . ALA A 1 283 ? 12.231 -14.823 15.491 1.00 50.22 283 ALA A CA 1
ATOM 2194 C C . ALA A 1 283 ? 12.621 -15.571 14.220 1.00 50.22 283 ALA A C 1
ATOM 2196 O O . ALA A 1 283 ? 13.327 -16.580 14.284 1.00 50.22 283 ALA A O 1
ATOM 2197 N N . ALA A 1 284 ? 12.069 -15.138 13.083 1.00 52.16 284 ALA A N 1
ATOM 2198 C CA . ALA A 1 284 ? 12.448 -15.686 11.801 1.00 52.16 284 ALA A CA 1
ATOM 2199 C C . ALA A 1 284 ? 13.971 -15.554 11.775 1.00 52.16 284 ALA A C 1
ATOM 2201 O O . ALA A 1 284 ? 14.459 -14.451 12.054 1.00 52.16 284 ALA A O 1
ATOM 2202 N N . PRO A 1 285 ? 14.720 -16.657 11.590 1.00 55.34 285 PRO A N 1
ATOM 2203 C CA . PRO A 1 285 ? 16.165 -16.616 11.684 1.00 55.34 285 PRO A CA 1
ATOM 2204 C C . PRO A 1 285 ? 16.618 -15.529 10.726 1.00 55.34 285 PRO A C 1
ATOM 2206 O O . PRO A 1 285 ? 16.349 -15.609 9.527 1.00 55.34 285 PRO A O 1
ATOM 2209 N N . ALA A 1 286 ? 17.207 -14.473 11.290 1.00 50.47 286 ALA A N 1
ATOM 2210 C CA . ALA A 1 286 ? 17.796 -13.394 10.534 1.00 50.47 286 ALA A CA 1
ATOM 2211 C C . ALA A 1 286 ? 18.700 -14.055 9.497 1.00 50.47 286 ALA A C 1
ATOM 2213 O O . ALA A 1 286 ? 19.707 -14.670 9.852 1.00 50.47 286 ALA A O 1
ATOM 2214 N N . ALA A 1 287 ? 18.273 -14.015 8.235 1.00 50.47 287 ALA A N 1
ATOM 2215 C CA . ALA A 1 287 ? 19.023 -14.534 7.114 1.00 50.47 287 ALA A CA 1
ATOM 2216 C C . ALA A 1 287 ? 20.278 -13.670 6.976 1.00 50.47 287 ALA A C 1
ATOM 2218 O O . ALA A 1 287 ? 20.322 -12.672 6.259 1.00 50.47 287 ALA A O 1
ATOM 2219 N N . ALA A 1 288 ? 21.291 -14.051 7.743 1.00 54.50 288 ALA A N 1
ATOM 2220 C CA . ALA A 1 288 ? 22.664 -13.659 7.580 1.00 54.50 288 ALA A CA 1
ATOM 2221 C C . ALA A 1 288 ? 23.190 -14.314 6.300 1.00 54.50 288 ALA A C 1
ATOM 2223 O O . ALA A 1 288 ? 23.741 -15.404 6.334 1.00 54.50 288 ALA A O 1
ATOM 2224 N N . THR A 1 289 ? 23.016 -13.624 5.179 1.00 48.59 289 THR A N 1
ATOM 2225 C CA . THR A 1 289 ? 23.908 -13.675 4.010 1.00 48.59 289 THR A CA 1
ATOM 2226 C C . THR A 1 289 ? 23.745 -12.327 3.312 1.00 48.59 289 THR A C 1
ATOM 2228 O O . THR A 1 289 ? 22.771 -12.099 2.605 1.00 48.59 289 THR A O 1
ATOM 2231 N N . ALA A 1 290 ? 24.487 -11.303 3.729 1.00 45.72 290 ALA A N 1
ATOM 2232 C CA . ALA A 1 290 ? 25.856 -11.035 3.288 1.00 45.72 290 ALA A CA 1
ATOM 2233 C C . ALA A 1 290 ? 25.941 -10.850 1.765 1.00 45.72 290 ALA A C 1
ATOM 2235 O O . ALA A 1 290 ? 25.864 -11.792 0.981 1.00 45.72 290 ALA A O 1
ATOM 2236 N N . ALA A 1 291 ? 26.132 -9.592 1.383 1.00 49.34 291 ALA A N 1
ATOM 2237 C CA . ALA A 1 291 ? 26.599 -9.175 0.078 1.00 49.34 291 ALA A CA 1
ATOM 2238 C C . ALA A 1 291 ? 28.002 -9.734 -0.202 1.00 49.34 291 ALA A C 1
ATOM 2240 O O . ALA A 1 291 ? 28.885 -9.583 0.638 1.00 49.34 291 ALA A O 1
ATOM 2241 N N . THR A 1 292 ? 28.226 -10.314 -1.384 1.00 43.62 292 THR A N 1
ATOM 2242 C CA . THR A 1 292 ? 29.456 -10.175 -2.197 1.00 43.62 292 THR A CA 1
ATOM 2243 C C . THR A 1 292 ? 29.340 -11.020 -3.467 1.00 43.62 292 THR A C 1
ATOM 2245 O O . THR A 1 292 ? 29.341 -12.240 -3.387 1.00 43.62 292 THR A O 1
ATOM 2248 N N . ALA A 1 293 ? 29.272 -10.375 -4.635 1.00 41.34 293 ALA A N 1
ATOM 2249 C CA . ALA A 1 293 ? 30.012 -10.776 -5.840 1.00 41.34 293 ALA A CA 1
ATOM 2250 C C . ALA A 1 293 ? 29.711 -9.798 -6.985 1.00 41.34 293 ALA A C 1
ATOM 2252 O O . ALA A 1 293 ? 28.710 -9.909 -7.690 1.00 41.34 293 ALA A O 1
ATOM 2253 N N . ALA A 1 294 ? 30.620 -8.845 -7.170 1.00 45.91 294 ALA A N 1
ATOM 2254 C CA . ALA A 1 294 ? 30.845 -8.211 -8.455 1.00 45.91 294 ALA A CA 1
ATOM 2255 C C . ALA A 1 294 ? 32.016 -8.930 -9.156 1.00 45.91 294 ALA A C 1
ATOM 2257 O O . ALA A 1 294 ? 33.038 -9.179 -8.524 1.00 45.91 294 ALA A O 1
ATOM 2258 N N . ALA A 1 295 ? 31.848 -9.145 -10.465 1.00 42.94 295 ALA A N 1
ATOM 2259 C CA . ALA A 1 295 ? 32.864 -9.251 -11.523 1.00 42.94 295 ALA A CA 1
ATOM 2260 C C . ALA A 1 295 ? 33.614 -10.584 -11.818 1.00 42.94 295 ALA A C 1
ATOM 2262 O O . ALA A 1 295 ? 34.266 -11.167 -10.961 1.00 42.94 295 ALA A O 1
ATOM 2263 N N . ALA A 1 296 ? 33.619 -10.888 -13.136 1.00 38.84 296 ALA A N 1
ATOM 2264 C CA . ALA A 1 296 ? 34.471 -11.784 -13.954 1.00 38.84 296 ALA A CA 1
ATOM 2265 C C . ALA A 1 296 ? 34.165 -13.302 -13.899 1.00 38.84 296 ALA A C 1
ATOM 2267 O O . ALA A 1 296 ? 33.998 -13.856 -12.828 1.00 38.84 296 ALA A O 1
ATOM 2268 N N . SER A 1 297 ? 34.111 -14.097 -14.979 1.00 47.69 297 SER A N 1
ATOM 2269 C CA . SER A 1 297 ? 34.382 -13.943 -16.423 1.00 47.69 297 SER A CA 1
ATOM 2270 C C . SER A 1 297 ? 33.844 -15.201 -17.167 1.00 47.69 297 SER A C 1
ATOM 2272 O O . SER A 1 297 ? 33.555 -16.199 -16.503 1.00 47.69 297 SER A O 1
ATOM 2274 N N . PRO A 1 298 ? 33.731 -15.210 -18.514 1.00 53.91 298 PRO A N 1
ATOM 2275 C CA . PRO A 1 298 ? 33.088 -16.260 -19.308 1.00 53.91 298 PRO A CA 1
ATOM 2276 C C . PRO A 1 298 ? 34.094 -17.266 -19.899 1.00 53.91 298 PRO A C 1
ATOM 2278 O O . PRO A 1 298 ? 35.141 -16.859 -20.393 1.00 53.91 298 PRO A O 1
ATOM 2281 N N . ASN A 1 299 ? 33.765 -18.564 -19.890 1.00 44.72 299 ASN A N 1
ATOM 2282 C CA . ASN A 1 299 ? 34.126 -19.558 -20.922 1.00 44.72 299 ASN A CA 1
ATOM 2283 C C . ASN A 1 299 ? 33.762 -20.977 -20.454 1.00 44.72 299 ASN A C 1
ATOM 2285 O O . ASN A 1 299 ? 34.508 -21.596 -19.701 1.00 44.72 299 ASN A O 1
ATOM 2289 N N . ALA A 1 300 ? 32.649 -21.522 -20.948 1.00 38.25 300 ALA A N 1
ATOM 2290 C CA . ALA A 1 300 ? 32.431 -22.967 -21.004 1.00 38.25 300 ALA A CA 1
ATOM 2291 C C . ALA A 1 300 ? 31.516 -23.300 -22.205 1.00 38.25 300 ALA A C 1
ATOM 2293 O O . ALA A 1 300 ? 30.459 -22.677 -22.339 1.00 38.25 300 ALA A O 1
ATOM 2294 N N . PRO A 1 301 ? 31.917 -24.217 -23.107 1.00 55.56 301 PRO A N 1
ATOM 2295 C CA . PRO A 1 301 ? 31.163 -24.563 -24.313 1.00 55.56 301 PRO A CA 1
ATOM 2296 C C . PRO A 1 301 ? 29.988 -25.527 -24.038 1.00 55.56 301 PRO A C 1
ATOM 2298 O O . PRO A 1 301 ? 29.973 -26.209 -23.012 1.00 55.56 301 PRO A O 1
ATOM 2301 N N . PRO A 1 302 ? 29.004 -25.610 -24.958 1.00 53.25 302 PRO A N 1
ATOM 2302 C CA . PRO A 1 302 ? 27.777 -26.371 -24.761 1.00 53.25 302 PRO A CA 1
ATOM 2303 C C . PRO A 1 302 ? 27.961 -27.853 -25.104 1.00 53.25 302 PRO A C 1
ATOM 2305 O O . PRO A 1 302 ? 28.570 -28.208 -26.111 1.00 53.25 302 PRO A O 1
ATOM 2308 N N . SER A 1 303 ? 27.359 -28.726 -24.301 1.00 44.22 303 SER A N 1
ATOM 2309 C CA . SER A 1 303 ? 27.098 -30.123 -24.655 1.00 44.22 303 SER A CA 1
ATOM 2310 C C . SER A 1 303 ? 25.624 -30.423 -24.395 1.00 44.22 303 SER A C 1
ATOM 2312 O O . SER A 1 303 ? 25.161 -30.406 -23.259 1.00 44.22 303 SER A O 1
ATOM 2314 N N . ALA A 1 304 ? 24.886 -30.651 -25.477 1.00 52.31 304 ALA A N 1
ATOM 2315 C CA . ALA A 1 304 ? 23.644 -31.425 -25.495 1.00 52.31 304 ALA A CA 1
ATOM 2316 C C . ALA A 1 304 ? 24.005 -32.905 -25.807 1.00 52.31 304 ALA A C 1
ATOM 2318 O O . ALA A 1 304 ? 25.168 -33.139 -26.149 1.00 52.31 304 ALA A O 1
ATOM 2319 N N . PRO A 1 305 ? 23.083 -33.897 -25.815 1.00 52.72 305 PRO A N 1
ATOM 2320 C CA . PRO A 1 305 ? 21.639 -33.855 -25.557 1.00 52.72 305 PRO A CA 1
ATOM 2321 C C . PRO A 1 305 ? 21.102 -34.962 -24.604 1.00 52.72 305 PRO A C 1
ATOM 2323 O O . PRO A 1 305 ? 21.817 -35.851 -24.156 1.00 52.72 305 PRO A O 1
ATOM 2326 N N . SER A 1 306 ? 19.794 -34.869 -24.336 1.00 45.94 306 SER A N 1
ATOM 2327 C CA . SER A 1 306 ? 18.855 -35.768 -23.631 1.00 45.94 306 SER A CA 1
ATOM 2328 C C . SER A 1 306 ? 19.031 -37.291 -23.825 1.00 45.94 306 SER A C 1
ATOM 2330 O O . SER A 1 306 ? 19.553 -37.722 -24.854 1.00 45.94 306 SER A O 1
ATOM 2332 N N . PRO A 1 307 ? 18.416 -38.124 -22.950 1.00 54.31 307 PRO A N 1
ATOM 2333 C CA . PRO A 1 307 ? 17.135 -38.723 -23.365 1.00 54.31 307 PRO A CA 1
ATOM 2334 C C . PRO A 1 307 ? 16.069 -38.963 -22.264 1.00 54.31 307 PRO A C 1
ATOM 2336 O O . PRO A 1 307 ? 16.359 -39.284 -21.120 1.00 54.31 307 PRO A O 1
ATOM 2339 N N . LYS A 1 308 ? 14.811 -38.814 -22.709 1.00 45.84 308 LYS A N 1
ATOM 2340 C CA . LYS A 1 308 ? 13.569 -39.573 -22.431 1.00 45.84 308 LYS A CA 1
ATOM 2341 C C . LYS A 1 308 ? 13.498 -40.487 -21.188 1.00 45.84 308 LYS A C 1
ATOM 2343 O O . LYS A 1 308 ? 14.178 -41.505 -21.138 1.00 45.84 308 LYS A O 1
ATOM 2348 N N . ALA A 1 309 ? 12.505 -40.231 -20.330 1.00 39.66 309 ALA A N 1
ATOM 2349 C CA . ALA A 1 309 ? 11.789 -41.260 -19.568 1.00 39.66 309 ALA A CA 1
ATOM 2350 C C . ALA A 1 309 ? 10.332 -40.824 -19.290 1.00 39.66 309 ALA A C 1
ATOM 2352 O O . ALA A 1 309 ? 10.062 -39.651 -19.033 1.00 39.66 309 ALA A O 1
ATOM 2353 N N . ASP A 1 310 ? 9.424 -41.788 -19.414 1.00 42.97 310 ASP A N 1
ATOM 2354 C CA . ASP A 1 310 ? 7.959 -41.701 -19.456 1.00 42.97 310 ASP A CA 1
ATOM 2355 C C . ASP A 1 310 ? 7.262 -41.298 -18.133 1.00 42.97 310 ASP A C 1
ATOM 2357 O O . ASP A 1 310 ? 7.835 -41.450 -17.051 1.00 42.97 310 ASP A O 1
ATOM 2361 N N . PRO A 1 311 ? 5.991 -40.835 -18.179 1.00 47.88 311 PRO A N 1
ATOM 2362 C CA . PRO A 1 311 ? 5.219 -40.491 -16.990 1.00 47.88 311 PRO A CA 1
ATOM 2363 C C . PRO A 1 311 ? 4.557 -41.732 -16.371 1.00 47.88 311 PRO A C 1
ATOM 2365 O O . PRO A 1 311 ? 3.573 -42.268 -16.884 1.00 47.88 311 PRO A O 1
ATOM 2368 N N . ALA A 1 312 ? 5.063 -42.163 -15.216 1.00 41.72 312 ALA A N 1
ATOM 2369 C CA . ALA A 1 312 ? 4.381 -43.132 -14.368 1.00 41.72 312 ALA A CA 1
ATOM 2370 C C . ALA A 1 312 ? 3.192 -42.475 -13.646 1.00 41.72 312 ALA A C 1
ATOM 2372 O O . ALA A 1 312 ? 3.308 -41.453 -12.973 1.00 41.72 312 ALA A O 1
ATOM 2373 N N . SER A 1 313 ? 2.035 -43.107 -13.810 1.00 48.84 313 SER A N 1
ATOM 2374 C CA . SER A 1 313 ? 0.734 -42.762 -13.252 1.00 48.84 313 SER A CA 1
ATOM 2375 C C . SER A 1 313 ? 0.700 -42.895 -11.721 1.00 48.84 313 SER A C 1
ATOM 2377 O O . SER A 1 313 ? 0.354 -43.950 -11.190 1.00 48.84 313 SER A O 1
ATOM 2379 N N . THR A 1 314 ? 0.992 -41.817 -10.994 1.00 42.38 314 THR A N 1
ATOM 2380 C CA . THR A 1 314 ? 0.730 -41.699 -9.550 1.00 42.38 314 THR A CA 1
ATOM 2381 C C . THR A 1 314 ? -0.642 -41.066 -9.313 1.00 42.38 314 THR A C 1
ATOM 2383 O O . THR A 1 314 ? -0.878 -39.903 -9.634 1.00 42.38 314 THR A O 1
ATOM 2386 N N . LYS A 1 315 ? -1.567 -41.841 -8.730 1.00 44.81 315 LYS A N 1
ATOM 2387 C CA . LYS A 1 315 ? -2.836 -41.342 -8.171 1.00 44.81 315 LYS A CA 1
ATOM 2388 C C . LYS A 1 315 ? -2.549 -40.183 -7.197 1.00 44.81 315 LYS A C 1
ATOM 2390 O O . LYS A 1 315 ? -1.841 -40.414 -6.216 1.00 44.81 315 LYS A O 1
ATOM 2395 N N . PRO A 1 316 ? -3.103 -38.975 -7.400 1.00 44.62 316 PRO A N 1
ATOM 2396 C CA . PRO A 1 316 ? -2.948 -37.894 -6.437 1.00 44.62 316 PRO A CA 1
ATOM 2397 C C . PRO A 1 316 ? -3.835 -38.152 -5.212 1.00 44.62 316 PRO A C 1
ATOM 2399 O O . PRO A 1 316 ? -5.061 -38.209 -5.303 1.00 44.62 316 PRO A O 1
ATOM 2402 N N . SER A 1 317 ? -3.183 -38.330 -4.064 1.00 42.84 317 SER A N 1
ATOM 2403 C CA . SER A 1 317 ? -3.796 -38.341 -2.736 1.00 42.84 317 SER A CA 1
ATOM 2404 C C . SER A 1 317 ? -4.403 -36.966 -2.427 1.00 42.84 317 SER A C 1
ATOM 2406 O O . SER A 1 317 ? -3.766 -35.935 -2.640 1.00 42.84 317 SER A O 1
ATOM 2408 N N . ALA A 1 318 ? -5.637 -36.954 -1.922 1.00 52.03 318 ALA A N 1
ATOM 2409 C CA . ALA A 1 318 ? -6.484 -35.780 -1.697 1.00 52.03 318 ALA A CA 1
ATOM 2410 C C . ALA A 1 318 ? -6.022 -34.827 -0.567 1.00 52.03 318 ALA A C 1
ATOM 2412 O O . ALA A 1 318 ? -6.765 -33.926 -0.193 1.00 52.03 318 ALA A O 1
ATOM 2413 N N . ALA A 1 319 ? -4.811 -34.994 -0.029 1.00 48.84 319 ALA A N 1
ATOM 2414 C CA . ALA A 1 319 ? -4.341 -34.290 1.168 1.00 48.84 319 ALA A CA 1
ATOM 2415 C C . ALA A 1 319 ? -3.419 -33.077 0.903 1.00 48.84 319 ALA A C 1
ATOM 2417 O O . ALA A 1 319 ? -2.944 -32.465 1.848 1.00 48.84 319 ALA A O 1
ATOM 2418 N N . ALA A 1 320 ? -3.152 -32.703 -0.357 1.00 50.25 320 ALA A N 1
ATOM 2419 C CA . ALA A 1 320 ? -2.178 -31.647 -0.697 1.00 50.25 320 ALA A CA 1
ATOM 2420 C C . ALA A 1 320 ? -2.791 -30.309 -1.175 1.00 50.25 320 ALA A C 1
ATOM 2422 O O . ALA A 1 320 ? -2.092 -29.485 -1.764 1.00 50.25 320 ALA A O 1
ATOM 2423 N N . ASN A 1 321 ? -4.092 -30.079 -0.962 1.00 54.97 321 ASN A N 1
ATOM 2424 C CA . ASN A 1 321 ? -4.796 -28.901 -1.495 1.00 54.97 321 ASN A CA 1
ATOM 2425 C C . ASN A 1 321 ? -5.051 -27.774 -0.477 1.00 54.97 321 ASN A C 1
ATOM 2427 O O . ASN A 1 321 ? -5.729 -26.815 -0.833 1.00 54.97 321 ASN A O 1
ATOM 2431 N N . GLU A 1 322 ? -4.469 -27.814 0.727 1.00 56.53 322 GLU A N 1
ATOM 2432 C CA . GLU A 1 322 ? -4.674 -26.786 1.775 1.00 56.53 322 GLU A CA 1
ATOM 2433 C C . GLU A 1 322 ? -4.175 -25.368 1.416 1.00 56.53 322 GLU A C 1
ATOM 2435 O O . GLU A 1 322 ? -4.341 -24.434 2.192 1.00 56.53 322 GLU A O 1
ATOM 2440 N N . GLY A 1 323 ? -3.619 -25.158 0.219 1.00 71.31 323 GLY A N 1
ATOM 2441 C CA . GLY A 1 323 ? -3.218 -23.834 -0.272 1.00 71.31 323 GLY A CA 1
ATOM 2442 C C . GLY A 1 323 ? -3.697 -23.482 -1.680 1.00 71.31 323 GLY A C 1
ATOM 2443 O O . GLY A 1 323 ? -3.289 -22.450 -2.213 1.00 71.31 323 GLY A O 1
ATOM 2444 N N . ARG A 1 324 ? -4.521 -24.313 -2.335 1.00 79.31 324 ARG A N 1
ATOM 2445 C CA . ARG A 1 324 ? -4.975 -24.001 -3.701 1.00 79.31 324 ARG A CA 1
ATOM 2446 C C . ARG A 1 324 ? -6.202 -23.094 -3.663 1.00 79.31 324 ARG A C 1
ATOM 2448 O O . ARG A 1 324 ? -7.309 -23.528 -3.366 1.00 79.31 324 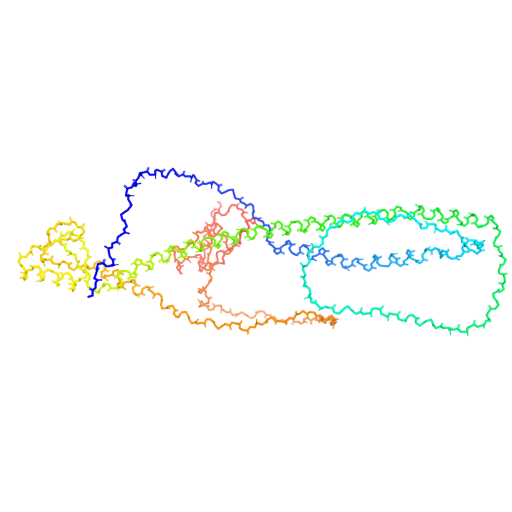ARG A O 1
ATOM 2455 N N . LEU A 1 325 ? -5.998 -21.823 -4.010 1.00 90.25 325 LEU A N 1
ATOM 2456 C CA . LEU A 1 325 ? -7.077 -20.863 -4.228 1.00 90.25 325 LEU A CA 1
ATOM 2457 C C . LEU A 1 325 ? -7.942 -21.321 -5.412 1.00 90.25 325 LEU A C 1
ATOM 2459 O O . LEU A 1 325 ? -7.431 -21.583 -6.498 1.00 90.25 325 LEU A O 1
ATOM 2463 N N . HIS A 1 326 ? -9.257 -21.394 -5.220 1.00 91.19 326 HIS A N 1
ATOM 2464 C CA . HIS A 1 326 ? -10.199 -21.807 -6.261 1.00 91.19 326 HIS A CA 1
ATOM 2465 C C . HIS A 1 326 ? -10.861 -20.588 -6.949 1.00 91.19 326 HIS A C 1
ATOM 2467 O O . HIS A 1 326 ? -10.894 -19.496 -6.366 1.00 91.19 326 HIS A O 1
ATOM 2473 N N . PRO A 1 327 ? -11.498 -20.744 -8.127 1.00 95.25 327 PRO A N 1
ATOM 2474 C CA . PRO A 1 327 ? -11.996 -19.624 -8.940 1.00 95.25 327 PRO A CA 1
ATOM 2475 C C . PRO A 1 327 ? -12.927 -18.632 -8.226 1.00 95.25 327 PRO A C 1
ATOM 2477 O O . PRO A 1 327 ? -12.901 -17.440 -8.520 1.00 95.25 327 PRO A O 1
ATOM 2480 N N . CYS A 1 328 ? -13.742 -19.079 -7.261 1.00 95.50 328 CYS A N 1
ATOM 2481 C CA . CYS A 1 328 ? -14.630 -18.169 -6.526 1.00 95.50 328 CYS A CA 1
ATOM 2482 C C . CYS A 1 328 ? -13.868 -17.107 -5.712 1.00 95.50 328 CYS A C 1
ATOM 2484 O O . CYS A 1 328 ? -14.340 -15.977 -5.648 1.00 95.50 328 CYS A O 1
ATOM 2486 N N . VAL A 1 329 ? -12.698 -17.433 -5.135 1.00 94.44 329 VAL A N 1
ATOM 2487 C CA . VAL A 1 329 ? -11.894 -16.442 -4.392 1.00 94.44 329 VAL A CA 1
ATOM 2488 C C . VAL A 1 329 ? -11.341 -15.391 -5.349 1.00 94.44 329 VAL A C 1
ATOM 2490 O O . VAL A 1 329 ? -11.361 -14.212 -5.029 1.00 94.44 329 VAL A O 1
ATOM 2493 N N . ARG A 1 330 ? -10.933 -15.793 -6.559 1.00 95.06 330 ARG A N 1
ATOM 2494 C CA . ARG A 1 330 ? -10.464 -14.864 -7.595 1.00 95.06 330 ARG A CA 1
ATOM 2495 C C . ARG A 1 330 ? -11.542 -13.862 -8.010 1.00 95.06 330 ARG A C 1
ATOM 2497 O O . ARG A 1 330 ? -11.267 -12.675 -8.111 1.00 95.06 330 ARG A O 1
ATOM 2504 N N . VAL A 1 331 ? -12.753 -14.353 -8.287 1.00 94.81 331 VAL A N 1
ATOM 2505 C CA . VAL A 1 331 ? -13.843 -13.535 -8.852 1.00 94.81 331 VAL A CA 1
ATOM 2506 C C . VAL A 1 331 ? -14.560 -12.706 -7.785 1.00 94.81 331 VAL A C 1
ATOM 2508 O O . VAL A 1 331 ? -14.957 -11.579 -8.062 1.00 94.81 331 VAL A O 1
ATOM 2511 N N . TYR A 1 332 ? -14.746 -13.246 -6.577 1.00 95.44 332 TYR A N 1
ATOM 2512 C CA . TYR A 1 332 ? -15.543 -12.605 -5.523 1.00 95.44 332 TYR A CA 1
ATOM 2513 C C . TYR A 1 332 ? -14.723 -12.138 -4.314 1.00 95.44 332 TYR A C 1
ATOM 2515 O O . TYR A 1 332 ? -15.283 -11.544 -3.400 1.00 95.44 332 TYR A O 1
ATOM 2523 N N . GLY A 1 333 ? -13.423 -12.431 -4.258 1.00 95.00 333 GLY A N 1
ATOM 2524 C CA . GLY A 1 333 ? -12.564 -12.163 -3.098 1.00 95.00 333 GLY A CA 1
ATOM 2525 C C . GLY A 1 333 ? -12.736 -13.156 -1.942 1.00 95.00 333 GLY A C 1
ATOM 2526 O O . GLY A 1 333 ? -11.870 -13.243 -1.078 1.00 95.00 333 GLY A O 1
ATOM 2527 N N . TYR A 1 334 ? -13.823 -13.936 -1.916 1.00 94.75 334 TYR A N 1
ATOM 2528 C CA . TYR A 1 334 ? -14.104 -14.925 -0.873 1.00 94.75 334 TYR A CA 1
ATOM 2529 C C . TYR A 1 334 ? -14.982 -16.080 -1.382 1.00 94.75 334 TYR A C 1
ATOM 2531 O O . TYR A 1 334 ? -15.600 -16.010 -2.446 1.00 94.75 334 TYR A O 1
ATOM 2539 N N . CYS A 1 335 ? -15.040 -17.170 -0.610 1.00 95.00 335 CYS A N 1
ATOM 2540 C CA . CYS A 1 335 ? -15.930 -18.299 -0.866 1.00 95.00 335 CYS A CA 1
ATOM 2541 C C . CYS A 1 335 ? -16.900 -18.531 0.285 1.00 95.00 335 CYS A C 1
ATOM 2543 O O . CYS A 1 335 ? -16.469 -18.797 1.404 1.00 95.00 335 CYS A O 1
ATOM 2545 N N . ASN A 1 336 ? -18.197 -18.568 -0.011 1.00 95.69 336 ASN A N 1
ATOM 2546 C CA . ASN A 1 336 ? -19.207 -18.951 0.980 1.00 95.69 336 ASN A CA 1
ATOM 2547 C C . ASN A 1 336 ? -19.157 -20.437 1.356 1.00 95.69 336 ASN A C 1
ATOM 2549 O O . ASN A 1 336 ? -19.570 -20.803 2.449 1.00 95.69 336 ASN A O 1
ATOM 2553 N N . TYR A 1 337 ? -18.650 -21.288 0.463 1.00 94.00 337 TYR A N 1
ATOM 2554 C CA . TYR A 1 337 ? -18.709 -22.743 0.620 1.00 94.00 337 TYR A CA 1
ATOM 2555 C C . TYR A 1 337 ? -17.411 -23.355 1.165 1.00 94.00 337 TYR A C 1
ATOM 2557 O O . TYR A 1 337 ? -17.405 -24.541 1.485 1.00 94.00 337 TYR A O 1
ATOM 2565 N N . LYS A 1 338 ? -16.332 -22.564 1.301 1.00 88.25 338 LYS A N 1
ATOM 2566 C CA . LYS A 1 338 ? -15.017 -23.006 1.808 1.00 88.25 338 LYS A CA 1
ATOM 2567 C C . LYS A 1 338 ? -14.603 -24.352 1.179 1.00 88.25 338 LYS A C 1
ATOM 2569 O O . LYS A 1 338 ? -14.615 -24.475 -0.046 1.00 88.25 338 LYS A O 1
ATOM 2574 N N . ASP A 1 339 ? -14.352 -25.370 1.998 1.00 86.88 339 ASP A N 1
ATOM 2575 C CA . ASP A 1 339 ? -13.904 -26.706 1.580 1.00 86.88 339 ASP A CA 1
ATOM 2576 C C . ASP A 1 339 ? -14.991 -27.530 0.871 1.00 86.88 339 ASP A C 1
ATOM 2578 O O . ASP A 1 339 ? -14.700 -28.509 0.189 1.00 86.88 339 ASP A O 1
ATOM 2582 N N . THR A 1 340 ? -16.257 -27.117 0.982 1.00 91.44 340 THR A N 1
ATOM 2583 C CA . THR A 1 340 ? -17.402 -27.756 0.305 1.00 91.44 340 THR A CA 1
ATOM 2584 C C . THR A 1 340 ? -17.750 -27.100 -1.030 1.00 91.44 340 THR A C 1
ATOM 2586 O O . THR A 1 340 ? -18.740 -27.457 -1.671 1.00 91.44 340 THR A O 1
ATOM 2589 N N . CYS A 1 341 ? -16.955 -26.124 -1.479 1.00 92.94 341 CYS A N 1
ATOM 2590 C CA . CYS A 1 341 ? -17.177 -25.478 -2.762 1.00 92.94 341 CYS A CA 1
ATOM 2591 C C . CYS A 1 341 ? -17.024 -26.503 -3.891 1.00 92.94 341 CYS A C 1
ATOM 2593 O O . CYS A 1 341 ? -15.952 -27.066 -4.098 1.00 92.94 341 CYS A O 1
ATOM 2595 N N . THR A 1 342 ? -18.074 -26.694 -4.689 1.00 93.19 342 THR A N 1
ATOM 2596 C CA . THR A 1 342 ? -18.034 -27.575 -5.871 1.00 93.19 342 THR A CA 1
ATOM 2597 C C . THR A 1 342 ? -16.972 -27.150 -6.883 1.00 93.19 342 THR A C 1
ATOM 2599 O O . THR A 1 342 ? -16.508 -27.965 -7.678 1.00 93.19 342 THR A O 1
ATOM 2602 N N . TYR A 1 343 ? -16.554 -25.882 -6.830 1.00 93.62 343 TYR A N 1
ATOM 2603 C CA . TYR A 1 343 ? -15.497 -25.343 -7.672 1.00 93.62 343 TYR A CA 1
ATOM 2604 C C . TYR A 1 343 ? -14.093 -25.428 -7.047 1.00 93.62 343 TYR A C 1
ATOM 2606 O O . TYR A 1 343 ? -13.135 -25.029 -7.702 1.00 93.62 343 TYR A O 1
ATOM 2614 N N . ALA A 1 344 ? -13.942 -25.946 -5.820 1.00 92.94 344 ALA A N 1
ATOM 2615 C CA . ALA A 1 344 ? -12.656 -26.025 -5.114 1.00 92.94 344 ALA A CA 1
ATOM 2616 C C . ALA A 1 344 ? -11.607 -26.889 -5.832 1.00 92.94 344 ALA A C 1
ATOM 2618 O O . ALA A 1 344 ? -10.411 -26.689 -5.661 1.00 92.94 344 ALA A O 1
ATOM 2619 N N . GLN A 1 345 ? -12.056 -27.845 -6.646 1.00 91.38 345 GLN A N 1
ATOM 2620 C CA . GLN A 1 345 ? -11.181 -28.776 -7.362 1.00 91.38 345 GLN A CA 1
ATOM 2621 C C . GLN A 1 345 ? -10.627 -28.200 -8.672 1.00 91.38 345 GLN A C 1
ATOM 2623 O O . GLN A 1 345 ? -9.748 -28.806 -9.284 1.00 91.38 345 GLN A O 1
ATOM 2628 N N . TYR A 1 346 ? -11.139 -27.050 -9.119 1.00 93.19 346 TYR A N 1
ATOM 2629 C CA . TYR A 1 346 ? -10.704 -26.417 -10.359 1.00 93.19 346 TYR A CA 1
ATOM 2630 C C . TYR A 1 346 ? -9.527 -25.472 -10.109 1.00 93.19 346 TYR A C 1
ATOM 2632 O O . TYR A 1 346 ? -9.438 -24.869 -9.037 1.00 93.19 346 TYR A O 1
ATOM 2640 N N . PRO A 1 347 ? -8.620 -25.325 -11.089 1.00 93.50 347 PRO A N 1
ATOM 2641 C CA . PRO A 1 347 ? -7.471 -24.449 -10.942 1.00 93.50 347 PRO A CA 1
ATOM 2642 C C . PRO A 1 347 ? -7.917 -22.982 -10.849 1.00 93.50 347 PRO A C 1
ATOM 2644 O O . PRO A 1 347 ? -8.988 -22.609 -11.329 1.00 93.50 347 PRO A O 1
ATOM 2647 N N . TYR A 1 348 ? -7.107 -22.153 -10.191 1.00 94.81 348 TYR A N 1
ATOM 2648 C CA . TYR A 1 348 ? -7.426 -20.759 -9.855 1.00 94.81 348 TYR A CA 1
ATOM 2649 C C . TYR A 1 348 ? -7.827 -19.901 -11.071 1.00 94.81 348 TYR A C 1
ATOM 2651 O O . TYR A 1 348 ? -8.685 -19.019 -10.978 1.00 94.81 348 TYR A O 1
ATOM 2659 N N . ASP A 1 349 ? -7.220 -20.185 -12.218 1.00 95.12 349 ASP A N 1
ATOM 2660 C CA . ASP A 1 349 ? -7.381 -19.530 -13.516 1.00 95.12 349 ASP A CA 1
ATOM 2661 C C . ASP A 1 349 ? -8.564 -20.058 -14.346 1.00 95.12 349 ASP A C 1
ATOM 2663 O O . ASP A 1 349 ? -8.844 -19.528 -15.426 1.00 95.12 349 ASP A O 1
ATOM 2667 N N . ALA A 1 350 ? -9.301 -21.054 -13.846 1.00 95.88 350 ALA A N 1
ATOM 2668 C CA . ALA A 1 350 ? -10.473 -21.573 -14.535 1.00 95.88 350 ALA A CA 1
ATOM 2669 C C . ALA A 1 350 ? -11.581 -20.517 -14.666 1.00 95.88 350 ALA A C 1
ATOM 2671 O O . ALA A 1 350 ? -11.845 -19.720 -13.752 1.00 95.88 350 ALA A O 1
ATOM 2672 N N . CYS A 1 351 ? -12.274 -20.552 -15.806 1.00 96.69 351 CYS A N 1
ATOM 2673 C CA . CYS A 1 351 ? -13.371 -19.642 -16.082 1.00 96.69 351 CYS A CA 1
ATOM 2674 C C . CYS A 1 351 ? -14.630 -20.017 -15.303 1.00 96.69 351 CYS A C 1
ATOM 2676 O O . CYS A 1 351 ? -15.335 -20.973 -15.642 1.00 96.69 351 CYS A O 1
ATOM 2678 N N . LEU A 1 352 ? -14.982 -19.215 -14.296 1.00 95.62 352 LEU A N 1
ATOM 2679 C CA . LEU A 1 352 ? -16.159 -19.482 -13.467 1.00 95.62 352 LEU A CA 1
ATOM 2680 C C . LEU A 1 352 ? -17.469 -19.415 -14.274 1.00 95.62 352 LEU A C 1
ATOM 2682 O O . LEU A 1 352 ? -18.411 -20.160 -14.003 1.00 95.62 352 LEU A O 1
ATOM 2686 N N . SER A 1 353 ? -17.530 -18.555 -15.293 1.00 96.25 353 SER A N 1
ATOM 2687 C CA . SER A 1 353 ? -18.681 -18.465 -16.199 1.00 96.25 353 SER A CA 1
ATOM 2688 C C . SER A 1 353 ? -18.806 -19.698 -17.093 1.00 96.25 353 SER A C 1
ATOM 2690 O O . SER A 1 353 ? -19.924 -20.121 -17.378 1.00 96.25 353 SER A O 1
ATOM 2692 N N . HIS A 1 354 ? -17.691 -20.303 -17.513 1.00 96.50 354 HIS A N 1
ATOM 2693 C CA . HIS A 1 354 ? -17.703 -21.539 -18.300 1.00 96.50 354 HIS A CA 1
ATOM 2694 C C . HIS A 1 354 ? -18.127 -22.735 -17.453 1.00 96.50 354 HIS A C 1
ATOM 2696 O O . HIS A 1 354 ? -19.009 -23.482 -17.865 1.00 96.50 354 HIS A O 1
ATOM 2702 N N . LEU A 1 355 ? -17.597 -22.839 -16.229 1.00 94.62 355 LEU A N 1
ATOM 2703 C CA . LEU A 1 355 ? -17.994 -23.862 -15.257 1.00 94.62 355 LEU A CA 1
ATOM 2704 C C . LEU A 1 355 ? -19.499 -23.820 -14.941 1.00 94.62 355 LEU A C 1
ATOM 2706 O O . LEU A 1 355 ? -20.110 -24.852 -14.686 1.00 94.62 355 LEU A O 1
ATOM 2710 N N . LYS A 1 356 ? -20.118 -22.634 -15.009 1.00 93.50 356 LYS A N 1
ATOM 2711 C CA . LYS A 1 356 ? -21.573 -22.434 -14.870 1.00 93.50 356 LYS A CA 1
ATOM 2712 C C . LYS A 1 356 ? -22.364 -22.605 -16.177 1.00 93.50 356 LYS A C 1
ATOM 2714 O O . LYS A 1 356 ? -23.578 -22.416 -16.166 1.00 93.50 356 LYS A O 1
ATOM 2719 N N . GLY A 1 357 ? -21.707 -22.885 -17.305 1.00 94.56 357 GLY A N 1
ATOM 2720 C CA . GLY A 1 357 ? -22.335 -23.002 -18.627 1.00 94.56 357 GLY A CA 1
ATOM 2721 C C . GLY A 1 357 ? -22.816 -21.677 -19.235 1.00 94.56 357 GLY A C 1
ATOM 2722 O O . GLY A 1 357 ? -23.667 -21.685 -20.117 1.00 94.56 357 GLY A O 1
ATOM 2723 N N . LYS A 1 358 ? -22.305 -20.533 -18.761 1.00 96.31 358 LYS A N 1
ATOM 2724 C CA . LYS A 1 358 ? -22.739 -19.173 -19.145 1.00 96.31 358 LYS A CA 1
ATOM 2725 C C . LYS A 1 358 ? -21.659 -18.332 -19.838 1.00 96.31 358 LYS A C 1
ATOM 2727 O O . LYS A 1 358 ? -21.881 -17.148 -20.089 1.00 96.31 358 LYS A O 1
ATOM 2732 N N . CYS A 1 359 ? -20.479 -18.884 -20.126 1.00 96.31 359 CYS A N 1
ATOM 2733 C CA . CYS A 1 359 ? -19.430 -18.131 -20.820 1.00 96.31 359 CYS A CA 1
ATOM 2734 C C . CYS A 1 359 ? -19.857 -17.797 -22.258 1.00 96.31 359 CYS A C 1
ATOM 2736 O O . CYS A 1 359 ? -20.150 -18.698 -23.040 1.00 96.31 359 CYS A O 1
ATOM 2738 N N . ARG A 1 360 ? -19.862 -16.504 -22.615 1.00 96.94 360 ARG A N 1
ATOM 2739 C CA . ARG A 1 360 ? -20.231 -16.023 -23.963 1.00 96.94 360 ARG A CA 1
ATOM 2740 C C . ARG A 1 360 ? -19.062 -16.029 -24.950 1.00 96.94 360 ARG A C 1
ATOM 2742 O O . ARG A 1 360 ? -19.291 -15.981 -26.149 1.00 96.94 360 ARG A O 1
ATOM 2749 N N . PHE A 1 361 ? -17.830 -16.091 -24.447 1.00 96.06 361 PHE A N 1
ATOM 2750 C CA . PHE A 1 361 ? -16.616 -15.978 -25.259 1.00 96.06 361 PHE A CA 1
ATOM 2751 C C . PHE A 1 361 ? -16.173 -17.309 -25.879 1.00 96.06 361 PHE A C 1
ATOM 2753 O O . PHE A 1 361 ? -15.328 -17.314 -26.769 1.00 96.06 361 PHE A O 1
ATOM 2760 N N . GLY A 1 362 ? -16.741 -18.443 -25.447 1.00 91.94 362 GLY A N 1
ATOM 2761 C CA . GLY A 1 362 ? -16.412 -19.757 -26.009 1.00 91.94 362 GLY A CA 1
ATOM 2762 C C . GLY A 1 362 ? -14.899 -20.007 -26.025 1.00 91.94 362 GLY A C 1
ATOM 2763 O O . GLY A 1 362 ? -14.222 -19.759 -25.035 1.00 91.94 362 GLY A O 1
ATOM 2764 N N . ALA A 1 363 ? -14.356 -20.449 -27.157 1.00 91.81 363 ALA A N 1
ATOM 2765 C CA . ALA A 1 363 ? -12.918 -20.689 -27.312 1.00 91.81 363 ALA A CA 1
ATOM 2766 C C . ALA A 1 363 ? -12.044 -19.416 -27.260 1.00 91.81 363 ALA A C 1
ATOM 2768 O O . ALA A 1 363 ? -10.831 -19.522 -27.135 1.00 91.81 363 ALA A O 1
ATOM 2769 N N . GLN A 1 364 ? -12.639 -18.223 -27.347 1.00 95.81 364 GLN A N 1
ATOM 2770 C CA . GLN A 1 364 ? -11.934 -16.940 -27.252 1.00 95.81 364 GLN A CA 1
ATOM 2771 C C . GLN A 1 364 ? -11.894 -16.396 -25.815 1.00 95.81 364 GLN A C 1
ATOM 2773 O O . GLN A 1 364 ? -11.491 -15.254 -25.598 1.00 95.81 364 GLN A O 1
ATOM 2778 N N . CYS A 1 365 ? -12.352 -17.164 -24.820 1.00 96.25 365 CYS A N 1
ATOM 2779 C CA . CYS A 1 365 ? -12.248 -16.734 -23.434 1.00 96.25 365 CYS A CA 1
ATOM 2780 C C . CYS A 1 365 ? -10.780 -16.677 -23.005 1.00 96.25 365 CYS A C 1
ATOM 2782 O O . CYS A 1 365 ? -10.025 -17.621 -23.212 1.00 96.25 365 CYS A O 1
ATOM 2784 N N . HIS A 1 366 ? -10.393 -15.573 -22.370 1.00 96.38 366 HIS A N 1
ATOM 2785 C CA . HIS A 1 366 ? -9.055 -15.412 -21.802 1.00 96.38 366 HIS A CA 1
ATOM 2786 C C . HIS A 1 366 ? -8.831 -16.307 -20.567 1.00 96.38 366 HIS A C 1
ATOM 2788 O O . HIS A 1 366 ? -7.700 -16.554 -20.161 1.00 96.38 366 HIS A O 1
ATOM 2794 N N . GLU A 1 367 ? -9.910 -16.773 -19.936 1.00 95.75 367 GLU A N 1
ATOM 2795 C CA . GLU A 1 367 ? -9.855 -17.653 -18.770 1.00 95.75 367 GLU A CA 1
ATOM 2796 C C . GLU A 1 367 ? -9.900 -19.126 -19.194 1.00 95.75 367 GLU A C 1
ATOM 2798 O O . GLU A 1 367 ? -10.575 -19.486 -20.162 1.00 95.75 367 GLU A O 1
ATOM 2803 N N . LEU A 1 368 ? -9.215 -19.997 -18.447 1.00 95.50 368 LEU A N 1
ATOM 2804 C CA . LEU A 1 368 ? -9.047 -21.396 -18.829 1.00 95.50 368 LEU A CA 1
ATOM 2805 C C . LEU A 1 368 ? -10.395 -22.135 -18.792 1.00 95.50 368 LEU A C 1
ATOM 2807 O O . LEU A 1 368 ? -11.038 -22.266 -17.746 1.00 95.50 368 LEU A O 1
ATOM 2811 N N . HIS A 1 369 ? -10.835 -22.634 -19.944 1.00 96.56 369 HIS A N 1
ATOM 2812 C CA . HIS A 1 369 ? -11.997 -23.509 -20.041 1.00 96.56 369 HIS A CA 1
ATOM 2813 C C . HIS A 1 369 ? -11.579 -24.940 -19.710 1.00 96.56 369 HIS A C 1
ATOM 2815 O O . HIS A 1 369 ? -10.846 -25.577 -20.461 1.00 96.56 369 HIS A O 1
ATOM 2821 N N . VAL A 1 370 ? -12.038 -25.432 -18.564 1.00 93.75 370 VAL A N 1
ATOM 2822 C CA . VAL A 1 370 ? -11.827 -26.808 -18.112 1.00 93.75 370 VAL A CA 1
ATOM 2823 C C . VAL A 1 370 ? -13.164 -27.537 -18.120 1.00 93.75 370 VAL A C 1
ATOM 2825 O O . VAL A 1 370 ? -14.141 -27.060 -17.540 1.00 93.75 370 VAL A O 1
ATOM 2828 N N . ASP A 1 371 ? -13.210 -28.688 -18.788 1.00 87.94 371 ASP A N 1
ATOM 2829 C CA . ASP A 1 371 ? -14.405 -29.525 -18.804 1.00 87.94 371 ASP A CA 1
ATOM 2830 C C . ASP A 1 371 ? -14.667 -30.085 -17.407 1.00 87.94 371 ASP A C 1
ATOM 2832 O O . ASP A 1 371 ? -13.760 -30.589 -16.735 1.00 87.94 371 ASP A O 1
ATOM 2836 N N . PHE A 1 372 ? -15.927 -30.016 -16.975 1.00 78.81 372 PHE A N 1
ATOM 2837 C CA . PHE A 1 372 ? -16.351 -30.547 -15.686 1.00 78.81 372 PHE A CA 1
ATOM 2838 C C . PHE A 1 372 ? -16.172 -32.074 -15.671 1.00 78.81 372 PHE A C 1
ATOM 2840 O O . PHE A 1 372 ? -17.056 -32.818 -16.091 1.00 78.81 372 PHE A O 1
ATOM 2847 N N . ARG A 1 373 ? -15.026 -32.562 -15.179 1.00 64.31 373 ARG A N 1
ATOM 2848 C CA . ARG A 1 373 ? -14.773 -33.989 -14.904 1.00 64.31 373 ARG A CA 1
ATOM 2849 C C . ARG A 1 373 ? -15.281 -34.377 -13.515 1.00 64.31 373 ARG A C 1
ATOM 2851 O O . ARG A 1 373 ? -14.574 -35.012 -12.737 1.00 64.31 373 ARG A O 1
ATOM 2858 N N . GLY A 1 374 ? -16.497 -33.959 -13.174 1.00 63.12 374 GLY A N 1
ATOM 2859 C CA . GLY A 1 374 ? -17.136 -34.448 -11.958 1.00 63.12 374 GLY A CA 1
ATOM 2860 C C . GLY A 1 374 ? -17.396 -35.962 -12.042 1.00 63.12 374 GLY A C 1
ATOM 2861 O O . GLY A 1 374 ? -17.605 -36.473 -13.142 1.00 63.12 374 GLY A O 1
ATOM 2862 N N . PRO A 1 375 ? -17.446 -36.686 -10.907 1.00 52.16 375 PRO A N 1
ATOM 2863 C CA . PRO A 1 375 ? -17.735 -38.128 -10.849 1.00 52.16 375 PRO A CA 1
ATOM 2864 C C . PRO A 1 375 ? -19.118 -38.572 -11.359 1.00 52.16 375 PRO A C 1
ATOM 2866 O O . PRO A 1 375 ? -19.480 -39.739 -11.231 1.00 52.16 375 PRO A O 1
ATOM 2869 N N . THR A 1 376 ? -19.928 -37.679 -11.915 1.00 48.75 376 THR A N 1
ATOM 2870 C CA . THR A 1 376 ? -21.266 -38.002 -12.406 1.00 48.75 376 THR A CA 1
ATOM 2871 C C . THR A 1 376 ? -21.190 -38.436 -13.861 1.00 48.75 376 THR A C 1
ATOM 2873 O O . THR A 1 376 ? -21.188 -37.616 -14.781 1.00 48.75 376 THR A O 1
ATOM 2876 N N . GLY A 1 377 ? -21.131 -39.754 -14.048 1.00 51.41 377 GLY A N 1
ATOM 2877 C CA . GLY A 1 377 ? -21.518 -40.393 -15.296 1.00 51.41 377 GLY A CA 1
ATOM 2878 C C . GLY A 1 377 ? -22.926 -39.978 -15.744 1.00 51.41 377 GLY A C 1
ATOM 2879 O O . GLY A 1 377 ? -23.754 -39.544 -14.947 1.00 51.41 377 GLY A O 1
ATOM 2880 N N . ALA A 1 378 ? -23.164 -40.155 -17.044 1.00 46.91 378 ALA A N 1
ATOM 2881 C CA . ALA A 1 378 ? -24.413 -39.913 -17.766 1.00 46.91 378 ALA A CA 1
ATOM 2882 C C . ALA A 1 378 ? -24.813 -38.434 -17.928 1.00 46.91 378 ALA A C 1
ATOM 2884 O O . ALA A 1 378 ? -25.686 -37.894 -17.254 1.00 46.91 378 ALA A O 1
ATOM 2885 N N . ARG A 1 379 ? -24.230 -37.801 -18.952 1.00 43.34 379 ARG A N 1
ATOM 2886 C CA . ARG A 1 379 ? -24.841 -36.648 -19.621 1.00 43.34 379 ARG A CA 1
ATOM 2887 C C . ARG A 1 379 ? -26.174 -37.125 -20.233 1.00 43.34 379 ARG A C 1
ATOM 2889 O O . ARG A 1 379 ? -26.128 -38.040 -21.055 1.00 43.34 379 ARG A O 1
ATOM 2896 N N . PRO A 1 380 ? -27.342 -36.569 -19.864 1.00 51.94 380 PRO A N 1
ATOM 2897 C CA . PRO A 1 380 ? -28.592 -36.929 -20.525 1.00 51.94 380 PRO A CA 1
ATOM 2898 C C . PRO A 1 380 ? -28.528 -36.522 -22.009 1.00 51.94 380 PRO A C 1
ATOM 2900 O O . PRO A 1 380 ? -27.919 -35.490 -22.328 1.00 51.94 380 PRO A O 1
ATOM 2903 N N . PRO A 1 381 ? -29.104 -37.326 -22.924 1.00 54.34 381 PRO A N 1
ATOM 2904 C CA . PRO A 1 381 ? -29.073 -37.046 -24.354 1.00 54.34 381 PRO A CA 1
ATOM 2905 C C . PRO A 1 381 ? -29.725 -35.690 -24.632 1.00 54.34 381 PRO A C 1
ATOM 2907 O O . PRO A 1 381 ? -30.791 -35.372 -24.096 1.00 54.34 381 PRO A O 1
ATOM 2910 N N . ARG A 1 382 ? -29.057 -34.874 -25.454 1.00 59.19 382 ARG A N 1
ATOM 2911 C CA . ARG A 1 382 ? -29.643 -33.640 -25.980 1.00 59.19 382 ARG A CA 1
ATOM 2912 C C . ARG A 1 382 ? -30.866 -34.033 -26.810 1.00 59.19 382 ARG A C 1
ATOM 2914 O O . ARG A 1 382 ? -30.764 -34.917 -27.651 1.00 59.19 382 ARG A O 1
ATOM 2921 N N . LYS A 1 383 ? -32.014 -33.421 -26.522 1.00 52.75 383 LYS A N 1
ATOM 2922 C CA . LYS A 1 383 ? -33.140 -33.411 -27.454 1.00 52.75 383 LYS A CA 1
ATOM 2923 C C . LYS A 1 383 ? -32.805 -32.345 -28.490 1.00 52.75 383 LYS A C 1
ATOM 2925 O O . LYS A 1 383 ? -32.696 -31.178 -28.110 1.00 52.75 383 LYS A O 1
ATOM 2930 N N . ASP A 1 384 ? -32.522 -32.800 -29.704 1.00 65.50 384 ASP A N 1
ATOM 2931 C CA . ASP A 1 384 ? -32.361 -31.956 -30.889 1.00 65.50 384 ASP A CA 1
ATOM 2932 C C . ASP A 1 384 ? -33.688 -31.299 -31.288 1.00 65.50 384 ASP A C 1
ATOM 2934 O O . ASP A 1 384 ? -34.754 -31.924 -31.050 1.00 65.50 384 ASP A O 1
#

Sequence (384 aa):
MDFNRMIGGGGHNDDWKHESVRGNGFGTSHASQPLPPLTQAFRQAGDAIVQLQREAPAYQELERKVVRSRPSPCSLYRGCSQPLPLSASRARQLQQPLERGGGSHGRGPACGAALHHRAGDGFGTSHASQPLPPLTQAFRQAGDAIVQLQREAPAYQELERKLSDHVQALVRSIEAVHSHYHSVQAERDNYNSLLNVAEGRMAEVQRVVQRYTIVQEPVVASDGFTYERRIIKQYLDECLRSGVSPISQQTQSELSSTLVPNQSLKKLVELLRQTKPSNEAPAAPAAATAATAAAASPNAPPSAPSPKADPASTKPSAAANEGRLHPCVRVYGYCNYKDTCTYAQYPYDACLSHLKGKCRFGAQCHELHVDFRGPTGARPPRKD

Radius of gyration: 44.15 Å; chains: 1; bounding box: 104×81×124 Å

Foldseek 3Di:
DDPPPPDDDDDDDPPPDPPPPPPPDPPPPPPPDPDDPPVVLVVVVVVLVVVCVVCVVVVVVVVVVVVVPDDDPPPPPPDDPDDDDDDDDDDDDDDDDDDDDDDDDDDDPPPPPPPPPPPPPPPDDPPPPDPDPPPVVVVVVVVVVVVVCVVCVVVVVVVVVVVVVSVVVVVVSVVVVVVVVVVVVVVVVVVVVVVVVVVVVVVVVVVVLVVLLVQPWWWAWPVRDIDRPVVVLVQCVVCVVVVHFDADPVPRHGIDNDIHTPVVSVVVNVVVVVPPPPVPPPPPPPPPDDDDDDDDDDDDDDDDDDDDDDDDDDDDDPPPLPPFDFCCCVVPVDDPCVPNPPRSPPHNQADPCLVVVRDPCVVNDPGDHDPPPPPDPDDDDDDD

Secondary structure (DSSP, 8-state):
--GGGSS---------------------------PPPHHHHHHHHHHHHHHHHHHHHHHHHHHHHHHHHSPPGGGS-SS--------------------------------------------------PPPPPHHHHHHHHHHHHHHHHHHHHHHHHHHHHHHHHHHHHHHHHHHHHHHHHHHHHHHHHHHHHHHHHHHHHHHHHHHHHHHHT-SSEEE-TTS-EEEHHHHHHHHHHHHHHTPPPB-TTT-PBPPS--EE-HHHHHHHHHHHHHS--------------------------------------PPPTTS-TT---HHHHHHSS-SSGGG-TTTTS-TTB-HHHHTT--SSGGG-SSB------S---PPPP--